Protein AF-A0A978S7A9-F1 (afdb_monomer)

Solvent-accessible surface area (backbone atoms only — not comparable to full-atom values): 22754 Å² total; per-residue (Å²): 133,80,86,49,30,34,37,35,31,42,32,41,39,31,26,32,70,51,96,81,73,69,63,54,63,59,39,54,75,53,71,52,75,96,81,75,91,58,90,59,46,72,38,71,53,95,84,24,50,26,36,39,37,76,45,82,61,85,74,27,38,38,37,40,40,38,40,31,47,46,83,78,33,52,74,55,63,65,54,17,49,46,35,67,77,67,46,71,79,61,79,31,89,42,15,34,40,38,39,40,38,20,21,42,72,67,47,69,69,33,45,36,51,53,50,24,61,44,69,74,45,85,64,73,80,65,50,76,31,37,44,76,84,15,42,32,34,34,40,82,50,90,89,73,49,49,36,44,34,32,35,28,12,73,36,67,71,45,46,59,54,50,64,83,38,49,70,57,49,53,54,42,52,47,28,50,27,50,32,54,42,27,50,52,50,39,51,53,45,50,50,49,48,64,70,67,56,64,58,69,50,81,89,68,45,79,74,78,76,74,52,95,82,73,79,55,81,83,40,67,66,64,52,49,51,50,52,48,54,45,54,54,46,66,61,46,48,61,56,49,52,53,48,52,51,49,37,49,53,25,46,51,50,27,55,53,28,50,57,52,34,52,56,48,51,52,53,54,54,69,72,42,60,93,88,67,51,61,51,50,65,46,48,51,60,72,67,50,44,59,60,53,52,50,52,47,51,52,50,39,66,64,46,54,57,57,52,56,46,49,52,50,44,50,52,19,48,50,25,48,52,51,44,40,53,23,58,76,70,70,38,60,75,55,38,72,73,72,50,70,83,28,91,68,50,48,64,58,46,52,55,52,46,56,58,50,49,56,51,70,74,63,57,82,78,80,60,96,84,67,93,80,80,82,68,72,66,56,58,58,54,53,54,52,54,55,49,52,52,52,52,50,52,52,53,50,52,50,52,53,52,54,55,55,56,57,65,74,77,113

Sequence (410 aa):
MQNLLTYPHLLLFAYHKSDNSSWEDLRKSLAIADNSQNDFDGFKYHKSDGFYHCNQMGDSQGLLVGLATAENSTDISELAKFYQEKLCNVQGNLGRTWLILGYGDMEEKNAKTAYETVTGKTAPNLHSGQFLDGNWWEIWQPLEGDTYVVCIFPNKESLEAIGKFFFDLMWLFYYRHKMIWAYGESRKLKNALVKEDVFPKLDNLPTFKVSTRSWNVQNDKDFQELRQQLAESLIKLPKHTVLVEALGVQLQTLRTNLAAYDKRYERMQGKLGEGQKLKIFGDFREKILPGHEAHIDQDYLSLSPGLRVRQSYIDALSGFVEVSIAARERRIENAIAGGGIGIGVASASASAMANFSQTMFRLPQQDPNTNELNLQNAWANYGIILGISLGLGFGLGWRVWKHLNKKRRV

Mean predicted aligned error: 15.04 Å

Foldseek 3Di:
DPQLFFFKKKKKKAKAAAPPDPCVVLCVVQVFDDDDPDQWTWGDDPQKIKIWHWDDDDRMIIIMIMIIHPGRDSDCLSLLCCCVPRNVPRDHPLAMEMEMEGEDDQDVVSQQVSCCNNPVDGDDDWDWDDFLQWIKTWDDDQPPRYIYIYIYHHDPVSRVVCVVCPVLVSLLVSLVSLLSVLLVVLVVLLVCCVVVCLPPDLVRPPPPPCPVPDDDLPDPVVLVVLVVVLVVLVVSLVVLVVSLVSLVVSLVSNVVSLVVNVVSVVVVVVVDDPPGDPTVSVCCNPPPSVVSNVVSVVSSVLSVVSSVLSVLQSLLSVLVSLLSVCVVVVVNVVNVVPHDDRDPRNNLSSVLSVLSVVVVVPDDDDPVPDDDDPPPVPVVSVVVSVVVSVVSVVVVVVVVVVVVVVVVVD

Radius of gyration: 30.56 Å; Cα contacts (8 Å, |Δi|>4): 524; chains: 1; bounding box: 72×39×95 Å

Secondary structure (DSSP, 8-state):
-----EEEEEEEEEEEESTT--THHHHHHTT--S---SSSEEEEETTEEEEEEEEE-SSEEEEEEEEEPPTT----HHHHHHIIIIITT---SSEEEEEEEEES---HHHHHHHHHHHHSS-----EEEEETTEEEEEEE-TTSSEEEEEEEESSHHHHHHGGGGHHHHHHHHHHHHHHHHHHHHHHHHHHHHHHTT-SPPTTTS------TTT--TT-HHHHHHHHHHHHHHHHHHHHHHHHHHHHHHHHHHHHHHHHHHHHHHHHHHHHSPTT---HHHHHIIIIIHHHHHHHHHHHHHHHHHHHHHHHHHHHHHHHHHHHHHHHHTT-HHHHHHHS---SSHHHHHHHHHHHHHHHHTTSPPPPTT------HHHHHHHHHHHHHHHHHHHHHHHHHHHHHHHHT--

pLDDT: mean 70.08, std 21.22, range [27.81, 96.06]

Nearest PDB structures (foldseek):
  2wcd-assembly1_A  TM=2.936E-01  e=9.896E-01  Escherichia coli K-12
  6mrt-assembly1_A  TM=2.015E-01  e=9.896E-01  Escherichia coli K-12
  5c21-assembly1_B  TM=2.405E-01  e=8.833E+00  Escherichia coli
  3ja6-assembly1_I  TM=2.015E-01  e=7.997E+00  Escherichia coli

Structure (mmCIF, N/CA/C/O backbone):
data_AF-A0A978S7A9-F1
#
_entry.id   AF-A0A978S7A9-F1
#
loop_
_atom_site.group_PDB
_atom_site.id
_atom_site.type_symbol
_atom_site.label_atom_id
_atom_site.label_alt_id
_atom_site.label_comp_id
_atom_site.label_asym_id
_atom_site.label_entity_id
_atom_site.label_seq_id
_atom_site.pdbx_PDB_ins_code
_atom_site.Cartn_x
_atom_site.Cartn_y
_atom_site.Cartn_z
_atom_site.occupancy
_atom_site.B_iso_or_equiv
_atom_site.auth_seq_id
_atom_site.auth_comp_id
_atom_site.auth_asym_id
_atom_site.auth_atom_id
_atom_site.pdbx_PDB_model_num
ATOM 1 N N . MET A 1 1 ? -17.247 16.916 25.137 1.00 47.75 1 MET A N 1
ATOM 2 C CA . MET A 1 1 ? -16.862 16.381 23.815 1.00 47.75 1 MET A CA 1
ATOM 3 C C . MET A 1 1 ? -17.845 15.269 23.501 1.00 47.75 1 MET A C 1
ATOM 5 O O . MET A 1 1 ? -18.000 14.392 24.338 1.00 47.75 1 MET A O 1
ATOM 9 N N . GLN A 1 2 ? -18.623 15.401 22.425 1.00 46.91 2 GLN A N 1
ATOM 10 C CA . GLN A 1 2 ? -19.661 14.431 22.054 1.00 46.91 2 GLN A CA 1
ATOM 11 C C . GLN A 1 2 ? -19.020 13.101 21.628 1.00 46.91 2 GLN A C 1
ATOM 13 O O . GLN A 1 2 ? -17.960 13.105 21.008 1.00 46.91 2 GLN A O 1
ATOM 18 N N . ASN A 1 3 ? -19.656 11.993 22.020 1.00 52.16 3 ASN A N 1
ATOM 19 C CA . ASN A 1 3 ? -19.211 10.613 21.808 1.00 52.16 3 ASN A CA 1
ATOM 20 C C . ASN A 1 3 ? -18.854 10.354 20.337 1.00 52.16 3 ASN A C 1
ATOM 22 O O . ASN A 1 3 ? -19.724 10.397 19.474 1.00 52.16 3 ASN A O 1
ATOM 26 N N . LEU A 1 4 ? -17.573 10.096 20.078 1.00 78.06 4 LEU A N 1
ATOM 27 C CA . LEU A 1 4 ? -16.988 10.027 18.736 1.00 78.06 4 LEU A CA 1
ATOM 28 C C . LEU A 1 4 ? -16.965 8.616 18.160 1.00 78.06 4 LEU A C 1
ATOM 30 O O . LEU A 1 4 ? -17.356 8.389 17.021 1.00 78.06 4 LEU A O 1
ATOM 34 N N . LEU A 1 5 ? -16.525 7.674 18.981 1.00 89.94 5 LEU A N 1
ATOM 35 C CA . LEU A 1 5 ? -16.458 6.250 18.708 1.00 89.94 5 LEU A CA 1
ATOM 36 C C . LEU A 1 5 ? -16.636 5.544 20.042 1.00 89.94 5 LEU A C 1
ATOM 38 O O . LEU A 1 5 ? -16.065 5.978 21.038 1.00 89.94 5 LEU A O 1
ATOM 42 N N . THR A 1 6 ? -17.401 4.463 20.060 1.00 94.00 6 THR A N 1
ATOM 43 C CA . THR A 1 6 ? -17.457 3.557 21.205 1.00 94.00 6 THR A CA 1
ATOM 44 C C . THR A 1 6 ? -16.538 2.380 20.931 1.00 94.00 6 THR A C 1
ATOM 46 O O . THR A 1 6 ? -16.495 1.876 19.807 1.00 94.00 6 THR A O 1
ATOM 49 N N . TYR A 1 7 ? -15.803 1.963 21.960 1.00 94.44 7 TYR A N 1
ATOM 50 C CA . TYR A 1 7 ? -14.795 0.912 21.892 1.00 94.44 7 TYR A CA 1
ATOM 51 C C . TYR A 1 7 ? -13.784 1.159 20.754 1.00 94.44 7 TYR A C 1
ATOM 53 O O . TYR A 1 7 ? -13.698 0.370 19.807 1.00 94.44 7 TYR A O 1
ATOM 61 N N . PRO A 1 8 ? -13.066 2.299 20.773 1.00 94.62 8 PRO A N 1
ATOM 62 C CA . PRO A 1 8 ? -12.131 2.626 19.716 1.00 94.62 8 PRO A CA 1
ATOM 63 C C . PRO A 1 8 ? -10.923 1.676 19.699 1.00 94.62 8 PRO A C 1
ATOM 65 O O . PRO A 1 8 ? -10.401 1.264 20.738 1.00 94.62 8 PRO A O 1
ATOM 68 N N . HIS A 1 9 ? -10.455 1.374 18.491 1.00 95.44 9 HIS A N 1
ATOM 69 C CA . HIS A 1 9 ? -9.246 0.605 18.222 1.00 95.44 9 HIS A CA 1
ATOM 70 C C . HIS A 1 9 ? -8.330 1.382 17.284 1.00 95.44 9 HIS A C 1
ATOM 72 O O . HIS A 1 9 ? -8.796 2.075 16.377 1.00 95.44 9 HIS A O 1
ATOM 78 N N . LEU A 1 10 ? -7.025 1.204 17.459 1.00 95.81 10 LEU A N 1
ATOM 79 C CA . LEU A 1 10 ? -6.002 1.675 16.536 1.00 95.81 10 LEU A CA 1
ATOM 80 C C . LEU A 1 10 ? -5.171 0.483 16.084 1.00 95.81 10 LEU A C 1
ATOM 82 O O . LEU A 1 10 ? -4.592 -0.209 16.916 1.00 95.81 10 LEU A O 1
ATOM 86 N N . LEU A 1 11 ? -5.093 0.268 14.774 1.00 96.06 11 LEU A N 1
ATOM 87 C CA . LEU A 1 11 ? -4.261 -0.761 14.176 1.00 96.06 11 LEU A CA 1
ATOM 88 C C . LEU A 1 11 ? -3.270 -0.142 13.192 1.00 96.06 11 LEU A C 1
ATOM 90 O O . LEU A 1 11 ? -3.605 0.772 12.437 1.00 96.06 11 LEU A O 1
ATOM 94 N N . LEU A 1 12 ? -2.060 -0.684 13.184 1.00 95.06 12 LEU A N 1
ATOM 95 C CA . LEU A 1 12 ? -1.006 -0.393 12.229 1.00 95.06 12 LEU A CA 1
ATOM 96 C C . LEU A 1 12 ? -0.691 -1.662 11.443 1.00 95.06 12 LEU A C 1
ATOM 98 O O . LEU A 1 12 ? -0.270 -2.662 12.020 1.00 95.06 12 LEU A O 1
ATOM 102 N N . PHE A 1 13 ? -0.834 -1.577 10.126 1.00 94.75 13 PHE A N 1
ATOM 103 C CA . PHE A 1 13 ? -0.285 -2.523 9.166 1.00 94.75 13 PHE A CA 1
ATOM 104 C C . PHE A 1 13 ? 0.954 -1.883 8.540 1.00 94.75 13 PHE A C 1
ATOM 106 O O . PHE A 1 13 ? 0.829 -0.891 7.827 1.00 94.75 13 PHE A O 1
ATOM 113 N N . ALA A 1 14 ? 2.147 -2.406 8.797 1.00 92.94 14 ALA A N 1
ATOM 114 C CA . ALA A 1 14 ? 3.389 -1.871 8.242 1.00 92.94 14 ALA A CA 1
ATOM 115 C C . ALA A 1 14 ? 4.138 -2.941 7.454 1.00 92.94 14 ALA A C 1
ATOM 117 O O . ALA A 1 14 ? 4.120 -4.119 7.808 1.00 92.94 14 ALA A O 1
ATOM 118 N N . TYR A 1 15 ? 4.804 -2.521 6.380 1.00 91.25 15 TYR A N 1
ATOM 119 C CA . TYR A 1 15 ? 5.494 -3.437 5.483 1.00 91.25 15 TYR A CA 1
ATOM 120 C C . TYR A 1 15 ? 6.909 -2.967 5.200 1.00 91.25 15 TYR A C 1
ATOM 122 O O . TYR A 1 15 ? 7.152 -1.789 4.914 1.00 91.25 15 TYR A O 1
ATOM 130 N N . HIS A 1 16 ? 7.838 -3.915 5.229 1.00 88.75 16 HIS A N 1
ATOM 131 C CA . HIS A 1 16 ? 9.239 -3.654 4.958 1.00 88.75 16 HIS A CA 1
ATOM 132 C C . HIS A 1 16 ? 9.801 -4.654 3.950 1.00 88.75 16 HIS A C 1
ATOM 134 O O . HIS A 1 16 ? 9.577 -5.858 4.046 1.00 88.75 16 HIS A O 1
ATOM 140 N N . LYS A 1 17 ? 10.524 -4.141 2.958 1.00 80.81 17 LYS A N 1
ATOM 141 C CA . LYS A 1 17 ? 11.265 -4.909 1.959 1.00 80.81 17 LYS A CA 1
ATOM 142 C C . LYS A 1 17 ? 12.669 -5.195 2.502 1.00 80.81 17 LYS A C 1
ATOM 144 O O . LYS A 1 17 ? 13.335 -4.238 2.900 1.00 80.81 17 LYS A O 1
ATOM 149 N N . SER A 1 18 ? 13.134 -6.449 2.431 1.00 68.31 18 SER A N 1
ATOM 150 C CA . SER A 1 18 ? 14.412 -6.992 2.966 1.00 68.31 18 SER A CA 1
ATOM 151 C C . SER A 1 18 ? 14.409 -7.481 4.422 1.00 68.31 18 SER A C 1
ATOM 153 O O . SER A 1 18 ? 13.622 -7.014 5.241 1.00 68.31 18 SER A O 1
ATOM 155 N N . ASP A 1 19 ? 15.360 -8.376 4.718 1.00 57.31 19 ASP A N 1
ATOM 156 C CA . ASP A 1 19 ? 15.539 -9.111 5.985 1.00 57.31 19 ASP A CA 1
ATOM 157 C C . ASP A 1 19 ? 16.050 -8.259 7.169 1.00 57.31 19 ASP A C 1
ATOM 159 O O . ASP A 1 19 ? 16.241 -8.779 8.264 1.00 57.31 19 ASP A O 1
ATOM 163 N N . ASN A 1 20 ? 16.282 -6.954 6.974 1.00 52.59 20 ASN A N 1
ATOM 164 C CA . ASN A 1 20 ? 16.934 -6.083 7.966 1.00 52.59 20 ASN A CA 1
ATOM 165 C C . ASN A 1 20 ? 15.984 -5.200 8.798 1.00 52.59 20 ASN A C 1
ATOM 167 O O . ASN A 1 20 ? 16.455 -4.332 9.532 1.00 52.59 20 ASN A O 1
ATOM 171 N N . SER A 1 21 ? 14.665 -5.396 8.737 1.00 58.06 21 SER A N 1
ATOM 172 C CA . SER A 1 21 ? 13.747 -4.761 9.693 1.00 58.06 21 SER A CA 1
ATOM 173 C C . SER A 1 21 ? 13.539 -5.653 10.903 1.00 58.06 21 SER A C 1
ATOM 175 O O . SER A 1 21 ? 12.656 -6.506 10.920 1.00 58.06 21 SER A O 1
ATOM 177 N N . SER A 1 22 ? 14.318 -5.439 11.958 1.00 66.69 22 SER A N 1
ATOM 178 C CA . SER A 1 22 ? 13.989 -6.045 13.241 1.00 66.69 22 SER A CA 1
ATOM 179 C C . SER A 1 22 ? 12.866 -5.208 13.870 1.00 66.69 22 SER A C 1
ATOM 181 O O . SER A 1 22 ? 13.110 -4.220 14.562 1.00 66.69 22 SER A O 1
ATOM 183 N N . TRP A 1 23 ? 11.609 -5.610 13.632 1.00 86.50 23 TRP A N 1
ATOM 184 C CA . TRP A 1 23 ? 10.442 -5.160 14.418 1.00 86.50 23 TRP A CA 1
ATOM 185 C C . TRP A 1 23 ? 10.604 -5.428 15.923 1.00 86.50 23 TRP A C 1
ATOM 187 O O . TRP A 1 23 ? 9.826 -4.957 16.747 1.00 86.50 23 TRP A O 1
ATOM 197 N N . GLU A 1 24 ? 11.670 -6.139 16.268 1.00 84.06 24 GLU A N 1
ATOM 198 C CA . GLU A 1 24 ? 12.179 -6.424 17.590 1.00 84.06 24 GLU A CA 1
ATOM 199 C C . GLU A 1 24 ? 12.291 -5.205 18.504 1.00 84.06 24 GLU A C 1
ATOM 201 O O . GLU A 1 24 ? 11.947 -5.307 19.676 1.00 84.06 24 GLU A O 1
ATOM 206 N N . ASP A 1 25 ? 12.718 -4.043 18.003 1.00 86.69 25 ASP A N 1
ATOM 207 C CA . ASP A 1 25 ? 12.807 -2.842 18.843 1.00 86.69 25 ASP A CA 1
ATOM 208 C C . ASP A 1 25 ? 11.418 -2.394 19.312 1.00 86.69 25 ASP A C 1
ATOM 210 O O . ASP A 1 25 ? 11.214 -2.100 20.494 1.00 86.69 25 ASP A O 1
ATOM 214 N N . LEU A 1 26 ? 10.431 -2.421 18.406 1.00 89.25 26 LEU A N 1
ATOM 215 C CA . LEU A 1 26 ? 9.039 -2.157 18.758 1.00 89.25 26 LEU A CA 1
ATOM 216 C C . LEU A 1 26 ? 8.527 -3.233 19.717 1.00 89.25 26 LEU A C 1
ATOM 218 O O . LEU A 1 26 ? 7.984 -2.892 20.765 1.00 89.25 26 LEU A O 1
ATOM 222 N N . ARG A 1 27 ? 8.755 -4.512 19.408 1.00 89.50 27 ARG A N 1
ATOM 223 C CA . ARG A 1 27 ? 8.335 -5.646 20.239 1.00 89.50 27 ARG A CA 1
ATOM 224 C C . ARG A 1 27 ? 8.854 -5.542 21.677 1.00 89.50 27 ARG A C 1
ATOM 226 O O . ARG A 1 27 ? 8.075 -5.636 22.626 1.00 89.50 27 ARG A O 1
ATOM 233 N N . LYS A 1 28 ? 10.149 -5.253 21.844 1.00 88.88 28 LYS A N 1
ATOM 234 C CA . LYS A 1 28 ? 10.789 -4.996 23.144 1.00 88.88 28 LYS A CA 1
ATOM 235 C C . LYS A 1 28 ? 10.172 -3.794 23.845 1.00 88.88 28 LYS A C 1
ATOM 237 O O . LYS A 1 28 ? 9.905 -3.855 25.041 1.00 88.88 28 LYS A O 1
ATOM 242 N N . SER A 1 29 ? 9.896 -2.712 23.114 1.00 89.25 29 SER A N 1
ATOM 243 C CA . SER A 1 29 ? 9.266 -1.510 23.679 1.00 89.25 29 SER A CA 1
ATOM 244 C C . SER A 1 29 ? 7.824 -1.731 24.164 1.00 89.25 29 SER A C 1
ATOM 246 O O . SER A 1 29 ? 7.326 -0.932 24.967 1.00 89.25 29 SER A O 1
ATOM 248 N N . LEU A 1 30 ? 7.170 -2.790 23.670 1.00 89.62 30 LEU A N 1
ATOM 249 C CA . LEU A 1 30 ? 5.850 -3.275 24.081 1.00 89.62 30 LEU A CA 1
ATOM 250 C C . LEU A 1 30 ? 5.935 -4.369 25.163 1.00 89.62 30 LEU A C 1
ATOM 252 O O . LEU A 1 30 ? 4.901 -4.862 25.603 1.00 89.62 30 LEU A O 1
ATOM 256 N N . ALA A 1 31 ? 7.148 -4.723 25.609 1.00 87.94 31 ALA A N 1
ATOM 257 C CA . ALA A 1 31 ? 7.423 -5.758 26.606 1.00 87.94 31 ALA A CA 1
ATOM 258 C C . ALA A 1 31 ? 6.858 -7.147 26.241 1.00 87.94 31 ALA A C 1
ATOM 260 O O . ALA A 1 31 ? 6.412 -7.896 27.111 1.00 87.94 31 ALA A O 1
ATOM 261 N N . ILE A 1 32 ? 6.887 -7.496 24.954 1.00 84.38 32 ILE A N 1
ATOM 262 C CA . ILE A 1 32 ? 6.435 -8.800 24.453 1.00 84.38 32 ILE A CA 1
ATOM 263 C C . ILE A 1 32 ? 7.591 -9.805 24.535 1.00 84.38 32 ILE A C 1
ATOM 265 O O . ILE A 1 32 ? 8.722 -9.494 24.161 1.00 84.38 32 ILE A O 1
ATOM 269 N N . ALA A 1 33 ? 7.309 -11.001 25.057 1.00 77.94 33 ALA A N 1
ATOM 270 C CA . ALA A 1 33 ? 8.308 -12.041 25.291 1.00 77.94 33 ALA A CA 1
ATOM 271 C C . ALA A 1 33 ? 8.814 -12.702 23.996 1.00 77.94 33 ALA A C 1
ATOM 273 O O . ALA A 1 33 ? 8.127 -12.708 22.978 1.00 77.94 33 ALA A O 1
ATOM 274 N N . ASP A 1 34 ? 10.003 -13.316 24.071 1.00 66.06 34 ASP A N 1
ATOM 275 C CA . ASP A 1 34 ? 10.732 -13.802 22.892 1.00 66.06 34 ASP A CA 1
ATOM 276 C C . ASP A 1 34 ? 10.067 -14.985 22.152 1.00 66.06 34 ASP A C 1
ATOM 278 O O . ASP A 1 34 ? 10.272 -15.177 20.958 1.00 66.06 34 ASP A O 1
ATOM 282 N N . ASN A 1 35 ? 9.219 -15.747 22.848 1.00 60.19 35 ASN A N 1
ATOM 283 C CA . ASN A 1 35 ? 8.802 -17.092 22.446 1.00 60.19 35 ASN A CA 1
ATOM 284 C C . ASN A 1 35 ? 7.295 -17.213 22.222 1.00 60.19 35 ASN A C 1
ATOM 286 O O . ASN A 1 35 ? 6.603 -17.918 22.965 1.00 60.19 35 ASN A O 1
ATOM 290 N N . SER A 1 36 ? 6.780 -16.559 21.190 1.00 53.88 36 SER A N 1
ATOM 291 C CA . SER A 1 36 ? 5.386 -16.728 20.815 1.00 53.88 36 SER A CA 1
ATOM 292 C C . SER A 1 36 ? 5.158 -17.846 19.810 1.00 53.88 36 SER A C 1
ATOM 294 O O . SER A 1 36 ? 5.788 -17.925 18.760 1.00 53.88 36 SER A O 1
ATOM 296 N N . GLN A 1 37 ? 4.239 -18.745 20.159 1.00 53.78 37 GLN A N 1
ATOM 297 C CA . GLN A 1 37 ? 3.715 -19.780 19.261 1.00 53.78 37 GLN A CA 1
ATOM 298 C C . GLN A 1 37 ? 2.300 -19.455 18.758 1.00 53.78 37 GLN A C 1
ATOM 300 O O . GLN A 1 37 ? 1.727 -20.239 18.007 1.00 53.78 37 GLN A O 1
ATOM 305 N N . ASN A 1 38 ? 1.724 -18.328 19.187 1.00 59.25 38 ASN A N 1
ATOM 306 C CA . ASN A 1 38 ? 0.368 -17.922 18.831 1.00 59.25 38 ASN A CA 1
ATOM 307 C C . ASN A 1 38 ? 0.363 -17.034 17.587 1.00 59.25 38 ASN A C 1
ATOM 309 O O . ASN A 1 38 ? 1.299 -16.276 17.345 1.00 59.25 38 ASN A O 1
ATOM 313 N N . ASP A 1 39 ? -0.756 -17.055 16.861 1.00 66.56 39 ASP A N 1
ATOM 314 C CA . ASP A 1 39 ? -0.992 -16.152 15.732 1.00 66.56 39 ASP A CA 1
ATOM 315 C C . ASP A 1 39 ? -0.966 -14.669 16.149 1.00 66.56 39 ASP A C 1
ATOM 317 O O . ASP A 1 39 ? -0.718 -13.814 15.309 1.00 66.56 39 ASP A O 1
ATOM 321 N N . PHE A 1 40 ? -1.187 -14.342 17.428 1.00 79.69 40 PHE A N 1
ATOM 322 C CA . PHE A 1 40 ? -1.104 -12.981 17.963 1.00 79.69 40 PHE A CA 1
ATOM 323 C C . PHE A 1 40 ? -0.513 -12.959 19.373 1.00 79.69 40 PHE A C 1
ATOM 325 O O . PHE A 1 40 ? -0.932 -13.731 20.241 1.00 79.69 40 PHE A O 1
ATOM 332 N N . ASP A 1 41 ? 0.383 -12.005 19.615 1.00 80.81 41 ASP A N 1
ATOM 333 C CA . ASP A 1 41 ? 0.983 -11.746 20.919 1.00 80.81 41 ASP A CA 1
ATOM 334 C C . ASP A 1 41 ? 0.293 -10.609 21.642 1.00 80.81 41 ASP A C 1
ATOM 336 O O . ASP A 1 41 ? 0.403 -9.449 21.245 1.00 80.81 41 ASP A O 1
ATOM 340 N N . GLY A 1 42 ? -0.416 -10.946 22.717 1.00 86.12 42 GLY A N 1
ATOM 341 C CA . GLY A 1 42 ? -1.084 -9.967 23.564 1.00 86.12 42 GLY A CA 1
ATOM 342 C C . GLY A 1 42 ? -0.100 -9.151 24.405 1.00 86.12 42 GLY A C 1
ATOM 343 O O . GLY A 1 42 ? 0.832 -9.700 24.992 1.00 86.12 42 GLY A O 1
ATOM 344 N N . PHE A 1 43 ? -0.349 -7.848 24.530 1.00 89.06 43 PHE A N 1
ATOM 345 C CA . PHE A 1 43 ? 0.343 -6.963 25.468 1.00 89.06 43 PHE A CA 1
ATOM 346 C C . PHE A 1 43 ? -0.645 -6.021 26.162 1.00 89.06 43 PHE A C 1
ATOM 348 O O . PHE A 1 43 ? -1.784 -5.852 25.729 1.00 89.06 43 PHE A O 1
ATOM 355 N N . LYS A 1 44 ? -0.210 -5.400 27.261 1.00 89.25 44 LYS A N 1
ATOM 356 C CA . LYS A 1 44 ? -0.976 -4.359 27.959 1.00 89.25 44 LYS A CA 1
ATOM 357 C C . LYS A 1 44 ? -0.282 -3.018 27.777 1.00 89.25 44 LYS A C 1
ATOM 359 O O . LYS A 1 44 ? 0.928 -2.918 27.965 1.00 89.25 44 LYS A O 1
ATOM 364 N N . TYR A 1 45 ? -1.051 -1.982 27.468 1.00 86.81 45 TYR A N 1
ATOM 365 C CA . TYR A 1 45 ? -0.581 -0.601 27.475 1.00 86.81 45 TYR A CA 1
ATOM 366 C C . TYR A 1 45 ? -1.543 0.217 28.330 1.00 86.81 45 TYR A C 1
ATOM 368 O O . TYR A 1 45 ? -2.705 0.373 27.978 1.00 86.81 45 TYR A O 1
ATOM 376 N N . HIS A 1 46 ? -1.075 0.679 29.491 1.00 86.06 46 HIS A N 1
ATOM 377 C CA . HIS A 1 46 ? -1.913 1.288 30.529 1.00 86.06 46 HIS A CA 1
ATOM 378 C C . HIS A 1 46 ? -3.156 0.448 30.876 1.00 86.06 46 HIS A C 1
ATOM 380 O O . HIS A 1 46 ? -3.023 -0.556 31.574 1.00 86.06 46 HIS A O 1
ATOM 386 N N . LYS A 1 47 ? -4.351 0.877 30.446 1.00 83.12 47 LYS A N 1
ATOM 387 C CA . LYS A 1 47 ? -5.633 0.203 30.715 1.00 83.12 47 LYS A CA 1
ATOM 388 C C . LYS A 1 47 ? -6.187 -0.507 29.475 1.00 83.12 47 LYS A C 1
ATOM 390 O O . LYS A 1 47 ? -7.288 -1.048 29.541 1.00 83.12 47 LYS A O 1
ATOM 395 N N . SER A 1 48 ? -5.435 -0.484 28.380 1.00 87.88 48 SER A N 1
ATOM 396 C CA . SER A 1 48 ? -5.822 -0.993 27.072 1.00 87.88 48 SER A CA 1
ATOM 397 C C . SER A 1 48 ? -5.106 -2.291 26.720 1.00 87.88 48 SER A C 1
ATOM 399 O O . SER A 1 48 ? -3.969 -2.549 27.140 1.00 87.88 48 SER A O 1
ATOM 401 N N . ASP A 1 49 ? -5.787 -3.078 25.894 1.00 88.50 49 ASP A N 1
ATOM 402 C CA . ASP A 1 49 ? -5.345 -4.396 25.459 1.00 88.50 49 ASP A CA 1
ATOM 403 C C . ASP A 1 49 ? -4.846 -4.303 24.031 1.00 88.50 49 ASP A C 1
ATOM 405 O O . ASP A 1 49 ? -5.532 -3.791 23.146 1.00 88.50 49 ASP A O 1
ATOM 409 N N . GLY A 1 50 ? -3.621 -4.763 23.815 1.00 91.94 50 GLY A N 1
ATOM 410 C CA . GLY A 1 50 ? -2.977 -4.721 22.520 1.00 91.94 50 GLY A CA 1
ATOM 411 C C . GLY A 1 50 ? -2.588 -6.097 22.026 1.00 91.94 50 GLY A C 1
ATOM 412 O O . GLY A 1 50 ? -2.521 -7.064 22.787 1.00 91.94 50 GLY A O 1
ATOM 413 N N . PHE A 1 51 ? -2.317 -6.168 20.732 1.00 92.38 51 PHE A N 1
ATOM 414 C CA . PHE A 1 51 ? -1.776 -7.354 20.097 1.00 92.38 51 PHE A CA 1
ATOM 415 C C . PHE A 1 51 ? -0.712 -6.992 19.070 1.00 92.38 51 PHE A C 1
ATOM 417 O O . PHE A 1 51 ? -0.733 -5.916 18.472 1.00 92.38 51 PHE A O 1
ATOM 424 N N . TYR A 1 52 ? 0.207 -7.917 18.856 1.00 92.12 52 TYR A N 1
ATOM 425 C CA . TYR A 1 52 ? 1.322 -7.794 17.935 1.00 92.12 52 TYR A CA 1
ATOM 426 C C . TYR A 1 52 ? 1.428 -9.065 17.100 1.00 92.12 52 TYR A C 1
ATOM 428 O O . TYR A 1 52 ? 1.254 -10.172 17.605 1.00 92.12 52 TYR A O 1
ATOM 436 N N . HIS A 1 53 ? 1.722 -8.906 15.818 1.00 90.25 53 HIS A N 1
ATOM 437 C CA . HIS A 1 53 ? 1.958 -10.008 14.907 1.00 90.25 53 HIS A CA 1
ATOM 438 C C . HIS A 1 53 ? 2.958 -9.600 13.831 1.00 90.25 53 HIS A C 1
ATOM 440 O O . HIS A 1 53 ? 2.836 -8.537 13.219 1.00 90.25 53 HIS A O 1
ATOM 446 N N . CYS A 1 54 ? 3.912 -10.483 13.554 1.00 88.94 54 CYS A N 1
ATOM 447 C CA . CYS A 1 54 ? 4.823 -10.356 12.426 1.00 88.94 54 CYS A CA 1
ATOM 448 C C . CYS A 1 54 ? 4.732 -11.583 11.535 1.00 88.94 54 CYS A C 1
ATOM 450 O O . CYS A 1 54 ? 4.656 -12.706 12.024 1.00 88.94 54 CYS A O 1
ATOM 452 N N . ASN A 1 55 ? 4.798 -11.364 10.225 1.00 86.12 55 ASN A N 1
ATOM 453 C CA . ASN A 1 55 ? 4.748 -12.445 9.252 1.00 86.12 55 ASN A CA 1
ATOM 454 C C . ASN A 1 55 ? 5.685 -12.195 8.073 1.00 86.12 55 ASN A C 1
ATOM 456 O O . ASN A 1 55 ? 5.813 -11.067 7.591 1.00 86.12 55 ASN A O 1
ATOM 460 N N . GLN A 1 56 ? 6.283 -13.266 7.560 1.00 86.44 56 GLN A N 1
ATOM 461 C CA . GLN A 1 56 ? 7.024 -13.229 6.308 1.00 86.44 56 GLN A CA 1
ATOM 462 C C . GLN A 1 56 ? 6.043 -13.259 5.126 1.00 86.44 56 GLN A C 1
ATOM 464 O O . GLN A 1 56 ? 5.165 -14.115 5.028 1.00 86.44 56 GLN A O 1
ATOM 469 N N . MET A 1 57 ? 6.213 -12.332 4.188 1.00 85.69 57 MET A N 1
ATOM 470 C CA . MET A 1 57 ? 5.351 -12.128 3.020 1.00 85.69 57 MET A CA 1
ATOM 471 C C . MET A 1 57 ? 6.145 -12.228 1.713 1.00 85.69 57 MET A C 1
ATOM 473 O O . MET A 1 57 ? 6.143 -11.319 0.881 1.00 85.69 57 MET A O 1
ATOM 477 N N . GLY A 1 58 ? 6.846 -13.348 1.526 1.00 82.38 58 GLY A N 1
ATOM 478 C CA . GLY A 1 58 ? 7.777 -13.532 0.411 1.00 82.38 58 GLY A CA 1
ATOM 479 C C . GLY A 1 58 ? 9.104 -12.818 0.676 1.00 82.38 58 GLY A C 1
ATOM 480 O O . GLY A 1 58 ? 9.819 -13.189 1.602 1.00 82.38 58 GLY A O 1
ATOM 481 N N . ASP A 1 59 ? 9.415 -11.790 -0.118 1.00 83.69 59 ASP A N 1
ATOM 482 C CA . ASP A 1 59 ? 10.635 -10.961 -0.020 1.00 83.69 59 ASP A CA 1
ATOM 483 C C . ASP A 1 59 ? 10.517 -9.794 0.987 1.00 83.69 59 ASP A C 1
ATOM 485 O O . ASP A 1 59 ? 11.341 -8.875 1.005 1.00 83.69 59 ASP A O 1
ATOM 489 N N . SER A 1 60 ? 9.429 -9.773 1.755 1.00 89.06 60 SER A N 1
ATOM 490 C CA . SER A 1 60 ? 9.050 -8.673 2.638 1.00 89.06 60 SER A CA 1
ATOM 491 C C . SER A 1 60 ? 8.553 -9.205 3.973 1.00 89.06 60 SER A C 1
ATOM 493 O O . SER A 1 60 ? 8.112 -10.348 4.067 1.00 89.06 60 SER A O 1
ATOM 495 N N . GLN A 1 61 ? 8.562 -8.350 4.986 1.00 89.19 61 GLN A N 1
ATOM 496 C CA . GLN A 1 61 ? 7.976 -8.611 6.294 1.00 89.19 61 GLN A CA 1
ATOM 497 C C . GLN A 1 61 ? 6.763 -7.710 6.508 1.00 89.19 61 GLN A C 1
ATOM 499 O O . GLN A 1 61 ? 6.800 -6.519 6.192 1.00 89.19 61 GLN A O 1
ATOM 504 N N . GLY A 1 62 ? 5.690 -8.291 7.039 1.00 90.81 62 GLY A N 1
ATOM 505 C CA . GLY A 1 62 ? 4.499 -7.584 7.489 1.00 90.81 62 GLY A CA 1
ATOM 506 C C . GLY A 1 62 ? 4.467 -7.503 9.010 1.00 90.81 62 GLY A C 1
ATOM 507 O O . GLY A 1 62 ? 4.767 -8.481 9.694 1.00 90.81 62 GLY A O 1
ATOM 508 N N . LEU A 1 63 ? 4.090 -6.339 9.520 1.00 92.50 63 LEU A N 1
ATOM 509 C CA . LEU A 1 63 ? 3.818 -6.064 10.922 1.00 92.50 63 LEU A CA 1
ATOM 510 C C . LEU A 1 63 ? 2.347 -5.676 11.057 1.00 92.50 63 LEU A C 1
ATOM 512 O O . LEU A 1 63 ? 1.856 -4.820 10.321 1.00 92.50 63 LEU A O 1
ATOM 516 N N . LEU A 1 64 ? 1.672 -6.275 12.028 1.00 93.75 64 LEU A N 1
ATOM 517 C CA . LEU A 1 64 ? 0.342 -5.900 12.464 1.00 93.75 64 LEU A CA 1
ATOM 518 C C . LEU A 1 64 ? 0.376 -5.664 13.976 1.00 93.75 64 LEU A C 1
ATOM 520 O O . LEU A 1 64 ? 0.635 -6.583 14.747 1.00 93.75 64 LEU A O 1
ATOM 524 N N . VAL A 1 65 ? 0.110 -4.431 14.397 1.00 94.25 65 VAL A N 1
ATOM 525 C CA . VAL A 1 65 ? -0.018 -4.060 15.813 1.00 94.25 65 VAL A CA 1
ATOM 526 C C . VAL A 1 65 ? -1.367 -3.407 16.026 1.00 94.25 65 VAL A C 1
ATOM 528 O O . VAL A 1 65 ? -1.735 -2.521 15.262 1.00 94.25 65 VAL A O 1
ATOM 531 N N . GLY A 1 66 ? -2.095 -3.825 17.053 1.00 93.88 66 GLY A N 1
ATOM 532 C CA . GLY A 1 66 ? -3.373 -3.238 17.431 1.00 93.88 66 GLY A CA 1
ATOM 533 C C . GLY A 1 66 ? -3.411 -2.858 18.902 1.00 93.88 66 GLY A C 1
ATOM 534 O O . GLY A 1 66 ? -2.761 -3.497 19.726 1.00 93.88 66 GLY A O 1
ATOM 535 N N . LEU A 1 67 ? -4.188 -1.829 19.226 1.00 95.00 67 LEU A N 1
ATOM 536 C CA . LEU A 1 67 ? -4.554 -1.454 20.586 1.00 95.00 67 LEU A CA 1
ATOM 537 C C . LEU A 1 67 ? -6.054 -1.159 20.642 1.00 95.00 67 LEU A C 1
ATOM 539 O O . LEU A 1 67 ? -6.567 -0.409 19.809 1.00 95.00 67 LEU A O 1
ATOM 543 N N . ALA A 1 68 ? -6.736 -1.734 21.626 1.00 93.69 68 ALA A N 1
ATOM 544 C CA . ALA A 1 68 ? -8.149 -1.538 21.907 1.00 93.69 68 ALA A CA 1
ATOM 545 C C . ALA A 1 68 ? -8.322 -0.938 23.304 1.00 93.69 68 ALA A C 1
ATOM 547 O O . ALA A 1 68 ? -7.737 -1.430 24.273 1.00 93.69 68 ALA A O 1
ATOM 548 N N . THR A 1 69 ? -9.145 0.101 23.427 1.00 92.62 69 THR A N 1
ATOM 549 C CA . THR A 1 69 ? -9.504 0.643 24.746 1.00 92.62 69 THR A CA 1
ATOM 550 C C . THR A 1 69 ? -10.440 -0.302 25.500 1.00 92.62 69 THR A C 1
ATOM 552 O O . THR A 1 69 ? -10.962 -1.249 24.922 1.00 92.62 69 THR A O 1
ATOM 555 N N . ALA A 1 70 ? -10.748 -0.012 26.765 1.00 89.44 70 ALA A N 1
ATOM 556 C CA . ALA A 1 70 ? -11.789 -0.742 27.491 1.00 89.44 70 ALA A CA 1
ATOM 557 C C . ALA A 1 70 ? -13.134 -0.755 26.733 1.00 89.44 70 ALA A C 1
ATOM 559 O O . ALA A 1 70 ? -13.506 0.225 26.074 1.00 89.44 70 ALA A O 1
ATOM 560 N N . GLU A 1 71 ? -13.881 -1.856 26.855 1.00 84.88 71 GLU A N 1
ATOM 561 C CA . GLU A 1 71 ? -15.215 -1.965 26.264 1.00 84.88 71 GLU A CA 1
ATOM 562 C C . GLU A 1 71 ? -16.120 -0.815 26.732 1.00 84.88 71 GLU A C 1
ATOM 564 O O . GLU A 1 71 ? -16.091 -0.417 27.898 1.00 84.88 71 GLU A O 1
ATOM 569 N N . ASN A 1 72 ? -16.937 -0.280 25.821 1.00 86.38 72 ASN A N 1
ATOM 570 C CA . ASN A 1 72 ? -17.807 0.887 26.035 1.00 86.38 72 ASN A CA 1
ATOM 571 C C . ASN A 1 72 ? -17.089 2.223 26.308 1.00 86.38 72 ASN A C 1
ATOM 573 O O . ASN A 1 72 ? -17.763 3.238 26.487 1.00 86.38 72 ASN A O 1
ATOM 577 N N . SER A 1 73 ? -15.752 2.267 26.314 1.00 89.12 73 SER A N 1
ATOM 578 C CA . SER A 1 73 ? -15.026 3.537 26.371 1.00 89.12 73 SER A CA 1
ATOM 579 C C . SER A 1 73 ? -15.294 4.359 25.113 1.00 89.12 73 SER A C 1
ATOM 581 O O . SER A 1 73 ? -15.339 3.823 24.007 1.00 89.12 73 SER A O 1
ATOM 583 N N . THR A 1 74 ? -15.425 5.670 25.282 1.00 88.31 74 THR A N 1
ATOM 584 C CA . THR A 1 74 ? -15.428 6.643 24.181 1.00 88.31 74 THR A CA 1
ATOM 585 C C . THR A 1 74 ? -14.179 7.521 24.184 1.00 88.31 74 THR A C 1
ATOM 587 O O . THR A 1 74 ? -14.079 8.466 23.402 1.00 88.31 74 THR A O 1
ATOM 590 N N . ASP A 1 75 ? -13.242 7.252 25.096 1.00 88.31 75 ASP A N 1
ATOM 591 C CA . ASP A 1 75 ? -11.999 8.003 25.214 1.00 88.31 75 ASP A CA 1
ATOM 592 C C . ASP A 1 75 ? -10.959 7.461 24.230 1.00 88.31 75 ASP A C 1
ATOM 594 O O . ASP A 1 75 ? -10.393 6.388 24.425 1.00 88.31 75 ASP A O 1
ATOM 598 N N . ILE A 1 76 ? -10.701 8.224 23.170 1.00 90.12 76 ILE A N 1
ATOM 599 C CA . ILE A 1 76 ? -9.698 7.904 22.149 1.00 90.12 76 ILE A CA 1
ATOM 600 C C . ILE A 1 76 ? -8.298 8.444 22.505 1.00 90.12 76 ILE A C 1
ATOM 602 O O . ILE A 1 76 ? -7.321 8.160 21.812 1.00 90.12 76 ILE A O 1
ATOM 606 N N . SER A 1 77 ? -8.167 9.209 23.595 1.00 89.38 77 SER A N 1
ATOM 607 C CA . SER A 1 77 ? -6.916 9.885 23.971 1.00 89.38 77 SER A CA 1
ATOM 608 C C . SER A 1 77 ? -5.788 8.897 24.269 1.00 89.38 77 SER A C 1
ATOM 610 O O . SER A 1 77 ? -4.622 9.191 24.010 1.00 89.38 77 SER A O 1
ATOM 612 N N . GLU A 1 78 ? -6.116 7.716 24.798 1.00 90.25 78 GLU A N 1
ATOM 613 C CA . GLU A 1 78 ? -5.141 6.647 25.044 1.00 90.25 78 GLU A CA 1
ATOM 614 C C . GLU A 1 78 ? -4.551 6.104 23.735 1.00 90.25 78 GLU A C 1
ATOM 616 O O . GLU A 1 78 ? -3.341 5.892 23.651 1.00 90.25 78 GLU A O 1
ATOM 621 N N . LEU A 1 79 ? -5.367 5.988 22.680 1.00 92.75 79 LEU A N 1
ATOM 622 C CA . LEU A 1 79 ? -4.894 5.596 21.350 1.00 92.75 79 LEU A CA 1
ATOM 623 C C . LEU A 1 79 ? -4.006 6.675 20.728 1.00 92.75 79 LEU A C 1
ATOM 625 O O . LEU A 1 79 ? -2.996 6.352 20.109 1.00 92.75 79 LEU A O 1
ATOM 629 N N . ALA A 1 80 ? -4.350 7.951 20.921 1.00 92.69 80 ALA A N 1
ATOM 630 C CA . ALA A 1 80 ? -3.528 9.067 20.460 1.00 92.69 80 ALA A CA 1
ATOM 631 C C . ALA A 1 80 ? -2.149 9.065 21.142 1.00 92.69 80 ALA A C 1
ATOM 633 O O . ALA A 1 80 ? -1.126 9.205 20.474 1.00 92.69 80 ALA A O 1
ATOM 634 N N . LYS A 1 81 ? -2.095 8.832 22.461 1.00 93.50 81 LYS A N 1
ATOM 635 C CA . LYS A 1 81 ? -0.824 8.672 23.190 1.00 93.50 81 LYS A CA 1
ATOM 636 C C . LYS A 1 81 ? -0.021 7.488 22.670 1.00 93.50 81 LYS A C 1
ATOM 638 O O . LYS A 1 81 ? 1.153 7.653 22.358 1.00 93.50 81 LYS A O 1
ATOM 643 N N . PHE A 1 82 ? -0.657 6.330 22.494 1.00 93.75 82 PHE A N 1
ATOM 644 C CA . PHE A 1 82 ? 0.011 5.147 21.954 1.00 93.75 82 PHE A CA 1
ATOM 645 C C . PHE A 1 82 ? 0.581 5.391 20.551 1.00 93.75 82 PHE A C 1
ATOM 647 O O . PHE A 1 82 ? 1.730 5.043 20.273 1.00 93.75 82 PHE A O 1
ATOM 654 N N . TYR A 1 83 ? -0.188 6.054 19.683 1.00 92.69 83 TYR A N 1
ATOM 655 C CA . TYR A 1 83 ? 0.269 6.477 18.364 1.00 92.69 83 TYR A CA 1
ATOM 656 C C . TYR A 1 83 ? 1.533 7.342 18.461 1.00 92.69 83 TYR A C 1
ATOM 658 O O . TYR A 1 83 ? 2.539 7.020 17.830 1.00 92.69 83 TYR A O 1
ATOM 666 N N . GLN A 1 84 ? 1.515 8.397 19.282 1.00 91.81 84 GLN A N 1
ATOM 667 C CA . GLN A 1 84 ? 2.636 9.335 19.404 1.00 91.81 84 GLN A CA 1
ATOM 668 C C . GLN A 1 84 ? 3.868 8.723 20.087 1.00 91.81 84 GLN A C 1
ATOM 670 O O . GLN A 1 84 ? 4.991 9.005 19.685 1.00 91.81 84 GLN A O 1
ATOM 675 N N . GLU A 1 85 ? 3.683 7.885 21.107 1.00 91.88 85 GLU A N 1
ATOM 676 C CA . GLU A 1 85 ? 4.786 7.343 21.909 1.00 91.88 85 GLU A CA 1
ATOM 677 C C . GLU A 1 85 ? 5.423 6.091 21.302 1.00 91.88 85 GLU A C 1
ATOM 679 O O . GLU A 1 85 ? 6.622 5.869 21.474 1.00 91.88 85 GLU A O 1
ATOM 684 N N . LYS A 1 86 ? 4.625 5.241 20.641 1.00 91.12 86 LYS A N 1
ATOM 685 C CA . LYS A 1 86 ? 5.058 3.899 20.223 1.00 91.12 86 LYS A CA 1
ATOM 686 C C . LYS A 1 86 ? 5.058 3.700 18.716 1.00 91.12 86 LYS A C 1
ATOM 688 O O . LYS A 1 86 ? 5.942 3.012 18.216 1.00 91.12 86 LYS A O 1
ATOM 693 N N . LEU A 1 87 ? 4.094 4.271 17.992 1.00 90.06 87 LEU A N 1
ATOM 694 C CA . LEU A 1 87 ? 3.867 3.891 16.594 1.00 90.06 87 LEU A CA 1
ATOM 695 C C . LEU A 1 87 ? 4.355 4.916 15.559 1.00 90.06 87 LEU A C 1
ATOM 697 O O . LEU A 1 87 ? 4.722 4.516 14.457 1.00 90.06 87 LEU A O 1
ATOM 701 N N . CYS A 1 88 ? 4.400 6.213 15.875 1.00 83.19 88 CYS A N 1
ATOM 702 C CA . CYS A 1 88 ? 4.659 7.279 14.892 1.00 83.19 88 CYS A CA 1
ATOM 703 C C . CYS A 1 88 ? 5.994 7.117 14.134 1.00 83.19 88 CYS A C 1
ATOM 705 O O . CYS A 1 88 ? 6.088 7.441 12.948 1.00 83.19 88 CYS A O 1
ATOM 707 N N . ASN A 1 89 ? 7.002 6.550 14.804 1.00 84.69 89 ASN A N 1
ATOM 708 C CA . ASN A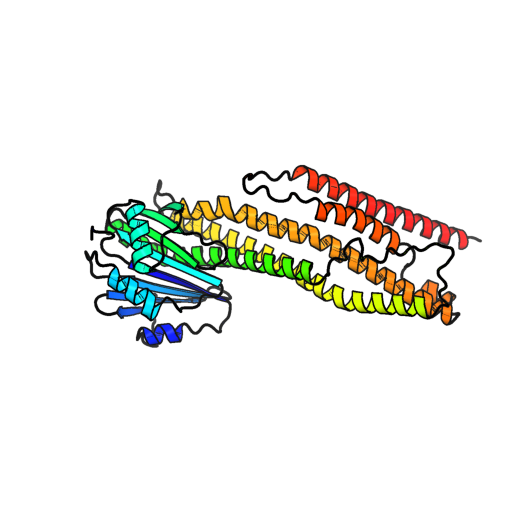 1 89 ? 8.348 6.335 14.275 1.00 84.69 89 ASN A CA 1
ATOM 709 C C . ASN A 1 89 ? 8.566 4.930 13.697 1.00 84.69 89 ASN A C 1
ATOM 711 O O . ASN A 1 89 ? 9.658 4.638 13.208 1.00 84.69 89 ASN A O 1
ATOM 715 N N . VAL A 1 90 ? 7.557 4.052 13.743 1.00 87.44 90 VAL A N 1
ATOM 716 C CA . VAL A 1 90 ? 7.658 2.712 13.157 1.00 87.44 90 VAL A CA 1
ATOM 717 C C . VAL A 1 90 ? 7.823 2.863 11.654 1.00 87.44 90 VAL A C 1
ATOM 719 O O . VAL A 1 90 ? 6.961 3.417 10.968 1.00 87.44 90 VAL A O 1
ATOM 722 N N . GLN A 1 91 ? 8.956 2.396 11.139 1.00 84.00 91 GLN A N 1
ATOM 723 C CA . GLN A 1 91 ? 9.248 2.480 9.717 1.00 84.00 91 GLN A CA 1
ATOM 724 C C . GLN A 1 91 ? 8.446 1.439 8.939 1.00 84.00 91 GLN A C 1
ATOM 726 O O . GLN A 1 91 ? 8.102 0.385 9.453 1.00 84.00 91 GLN A O 1
ATOM 731 N N . GLY A 1 92 ? 8.159 1.732 7.678 1.00 83.19 92 GLY A N 1
ATOM 732 C CA . GLY A 1 92 ? 7.554 0.797 6.737 1.00 83.19 92 GLY A CA 1
ATOM 733 C C . GLY A 1 92 ? 7.959 1.225 5.341 1.00 83.19 92 GLY A C 1
ATOM 734 O O . GLY A 1 92 ? 7.234 1.975 4.698 1.00 83.19 92 GLY A O 1
ATOM 735 N N . ASN A 1 93 ? 9.161 0.829 4.905 1.00 84.31 93 ASN A N 1
ATOM 736 C CA . ASN A 1 93 ? 9.767 1.342 3.668 1.00 84.31 93 ASN A CA 1
ATOM 737 C C . ASN A 1 93 ? 8.958 1.004 2.402 1.00 84.31 93 ASN A C 1
ATOM 739 O O . ASN A 1 93 ? 9.154 1.632 1.361 1.00 84.31 93 ASN A O 1
ATOM 743 N N . LEU A 1 94 ? 8.061 0.019 2.495 1.00 86.62 94 LEU A N 1
ATOM 744 C CA . LEU A 1 94 ? 7.145 -0.347 1.431 1.00 86.62 94 LEU A CA 1
ATOM 745 C C . LEU A 1 94 ? 5.802 0.380 1.564 1.00 86.62 94 LEU A C 1
ATOM 747 O O . LEU A 1 94 ? 5.201 0.723 0.550 1.00 86.62 94 LEU A O 1
ATOM 751 N N . GLY A 1 95 ? 5.362 0.625 2.797 1.00 89.19 95 GLY A N 1
ATOM 752 C CA . GLY A 1 95 ? 4.173 1.406 3.115 1.00 89.19 95 GLY A CA 1
ATOM 753 C C . GLY A 1 95 ? 3.583 1.060 4.479 1.00 89.19 95 GLY A C 1
ATOM 754 O O . GLY A 1 95 ? 3.967 0.070 5.116 1.00 89.19 95 GLY A O 1
ATOM 755 N N . ARG A 1 96 ? 2.642 1.893 4.928 1.00 92.06 96 ARG A N 1
ATOM 756 C CA . ARG A 1 96 ? 1.900 1.729 6.182 1.00 92.06 96 ARG A CA 1
ATOM 757 C C . ARG A 1 96 ? 0.419 2.013 5.962 1.00 92.06 96 ARG A C 1
ATOM 759 O O . ARG A 1 96 ? 0.049 2.942 5.249 1.00 92.06 96 ARG A O 1
ATOM 766 N N . THR A 1 97 ? -0.440 1.231 6.598 1.00 93.81 97 THR A N 1
ATOM 767 C CA . THR A 1 97 ? -1.874 1.495 6.686 1.00 93.81 97 THR A CA 1
ATOM 768 C C . THR A 1 97 ? -2.280 1.584 8.145 1.00 93.81 97 THR A C 1
ATOM 770 O O . THR A 1 97 ? -2.106 0.639 8.910 1.00 93.81 97 THR A O 1
ATOM 773 N N . TRP A 1 98 ? -2.842 2.723 8.514 1.00 94.06 98 TRP A N 1
ATOM 774 C CA . TRP A 1 98 ? -3.430 2.986 9.814 1.00 94.06 98 TRP A CA 1
ATOM 775 C C . TRP A 1 98 ? -4.927 2.757 9.731 1.00 94.06 98 TRP A C 1
ATOM 777 O O . TRP A 1 98 ? -5.581 3.257 8.816 1.00 94.06 98 TRP A O 1
ATOM 787 N N . LEU A 1 99 ? -5.465 2.017 10.688 1.00 95.25 99 LEU A N 1
ATOM 788 C CA . LEU A 1 99 ? -6.875 1.685 10.750 1.00 95.25 99 LEU A CA 1
ATOM 789 C C . LEU A 1 99 ? -7.415 2.088 12.123 1.00 95.25 99 LEU A C 1
ATOM 791 O O . LEU A 1 99 ? -7.020 1.523 13.141 1.00 95.25 99 LEU A O 1
ATOM 795 N N . ILE A 1 100 ? -8.295 3.086 12.143 1.00 95.25 100 ILE A N 1
ATOM 796 C CA . ILE A 1 100 ? -8.994 3.550 13.344 1.00 95.25 100 ILE A CA 1
ATOM 797 C C . ILE A 1 100 ? -10.408 2.984 13.284 1.00 95.25 100 ILE A C 1
ATOM 799 O O . ILE A 1 100 ? -11.151 3.295 12.355 1.00 95.25 100 ILE A O 1
ATOM 803 N N . LEU A 1 101 ? -10.775 2.146 14.248 1.00 95.38 101 LEU A N 1
ATOM 804 C CA . LEU A 1 101 ? -12.067 1.459 14.272 1.00 95.38 101 LEU A CA 1
ATOM 805 C C . LEU A 1 101 ? -12.865 1.848 15.510 1.00 95.38 101 LEU A C 1
ATOM 807 O O . LEU A 1 101 ? -12.292 2.155 16.547 1.00 95.38 101 LEU A O 1
ATOM 811 N N . GLY A 1 102 ? -14.183 1.752 15.427 1.00 95.56 102 GLY A N 1
ATOM 812 C CA . GLY A 1 102 ? -15.090 1.793 16.570 1.00 95.56 102 GLY A CA 1
ATOM 813 C C . GLY A 1 102 ? -16.524 1.593 16.098 1.00 95.56 102 GLY A C 1
ATOM 814 O O . GLY A 1 102 ? -16.767 1.468 14.896 1.00 95.56 102 GLY A O 1
ATOM 815 N N . TYR A 1 103 ? -17.481 1.576 17.020 1.00 95.38 103 TYR A N 1
ATOM 816 C CA . TYR A 1 103 ? -18.901 1.583 16.665 1.00 95.38 103 TYR A CA 1
ATOM 817 C C . TYR A 1 103 ? -19.618 2.827 17.185 1.00 95.38 103 TYR A C 1
ATOM 819 O O . TYR A 1 103 ? -19.217 3.428 18.184 1.00 95.38 103 TYR A O 1
ATOM 827 N N . GLY A 1 104 ? -20.681 3.233 16.497 1.00 93.81 104 GLY A N 1
ATOM 828 C CA . GLY A 1 104 ? -21.461 4.412 16.850 1.00 93.81 104 GLY A CA 1
ATOM 829 C C . GLY A 1 104 ? -22.114 5.062 15.639 1.00 93.81 104 GLY A C 1
ATOM 830 O O . GLY A 1 104 ? -22.502 4.394 14.683 1.00 93.81 104 GLY A O 1
ATOM 831 N N . ASP A 1 105 ? -22.241 6.383 15.699 1.00 92.81 105 ASP A N 1
ATOM 832 C CA . ASP A 1 105 ? -22.848 7.174 14.636 1.00 92.81 105 ASP A CA 1
ATOM 833 C C . ASP A 1 105 ? -21.922 7.257 13.408 1.00 92.81 105 ASP A C 1
ATOM 835 O O . ASP A 1 105 ? -20.828 7.826 13.462 1.00 92.81 105 ASP A O 1
ATOM 839 N N . MET A 1 106 ? -22.363 6.669 12.293 1.00 92.56 106 MET A N 1
ATOM 840 C CA . MET A 1 106 ? -21.578 6.459 11.071 1.00 92.56 106 MET A CA 1
ATOM 841 C C . MET A 1 106 ? -21.550 7.692 10.152 1.00 92.56 106 MET A C 1
ATOM 843 O O . MET A 1 106 ? -21.650 7.575 8.925 1.00 92.56 106 MET A O 1
ATOM 847 N N . GLU A 1 107 ? -21.397 8.875 10.741 1.00 92.19 107 GLU A N 1
ATOM 848 C CA . GLU A 1 107 ? -21.257 10.144 10.032 1.00 92.19 107 GLU A CA 1
ATOM 849 C C . GLU A 1 107 ? -19.789 10.499 9.747 1.00 92.19 107 GLU A C 1
ATOM 851 O O . GLU A 1 107 ? -18.900 10.323 10.582 1.00 92.19 107 GLU A O 1
ATOM 856 N N . GLU A 1 108 ? -19.535 11.108 8.583 1.00 92.31 108 GLU A N 1
ATOM 857 C CA . GLU A 1 108 ? -18.191 11.533 8.162 1.00 92.31 108 GLU A CA 1
ATOM 858 C C . GLU A 1 108 ? -17.529 12.497 9.163 1.00 92.31 108 GLU A C 1
ATOM 860 O O . GLU A 1 108 ? -16.314 12.451 9.359 1.00 92.31 108 GLU A O 1
ATOM 865 N N . LYS A 1 109 ? -18.314 13.348 9.840 1.00 92.75 109 LYS A N 1
ATOM 866 C CA . LYS A 1 109 ? -17.797 14.277 10.859 1.00 92.75 109 LYS A CA 1
ATOM 867 C C . LYS A 1 109 ? -17.097 13.528 12.002 1.00 92.75 109 LYS A C 1
ATOM 869 O O . LYS A 1 109 ? -16.034 13.952 12.447 1.00 92.75 109 LYS A O 1
ATOM 874 N N . ASN A 1 110 ? -17.648 12.384 12.418 1.00 93.00 110 ASN A N 1
ATOM 875 C CA . ASN A 1 110 ? -17.100 11.577 13.505 1.00 93.00 110 ASN A CA 1
ATOM 876 C C . ASN A 1 110 ? -15.805 10.898 13.046 1.00 93.00 110 ASN A C 1
ATOM 878 O O . ASN A 1 110 ? -14.829 10.852 13.794 1.00 93.00 110 ASN A O 1
ATOM 882 N N . ALA A 1 111 ? -15.754 10.464 11.783 1.00 92.81 111 ALA A N 1
ATOM 883 C CA . ALA A 1 111 ? -14.547 9.904 11.188 1.00 92.81 111 ALA A CA 1
ATOM 884 C C . ALA A 1 111 ? -13.403 10.931 11.117 1.00 92.81 111 ALA A C 1
ATOM 886 O O . ALA A 1 111 ? -12.273 10.625 11.504 1.00 92.81 111 ALA A O 1
ATOM 887 N N . LYS A 1 112 ? -13.699 12.170 10.691 1.00 92.81 112 LYS A N 1
ATOM 888 C CA . LYS A 1 112 ? -12.724 13.275 10.667 1.00 92.81 112 LYS A CA 1
ATOM 889 C C . LYS A 1 112 ? -12.162 13.552 12.050 1.00 92.81 112 LYS A C 1
ATOM 891 O O . LYS A 1 112 ? -10.949 13.551 12.226 1.00 92.81 112 LYS A O 1
ATOM 896 N N . THR A 1 113 ? -13.027 13.723 13.040 1.00 92.94 113 THR A N 1
ATOM 897 C CA . THR A 1 113 ? -12.573 14.048 14.390 1.00 92.94 113 THR A CA 1
ATOM 898 C C . THR A 1 113 ? -11.817 12.885 15.045 1.00 92.94 113 THR A C 1
ATOM 900 O O . THR A 1 113 ? -10.855 13.130 15.772 1.00 92.94 113 THR A O 1
ATOM 903 N N . ALA A 1 114 ? -12.162 11.622 14.762 1.00 92.75 114 ALA A N 1
ATOM 904 C CA . ALA A 1 114 ? -11.377 10.473 15.220 1.00 92.75 114 ALA A CA 1
ATOM 905 C C . ALA A 1 114 ? -9.953 10.493 14.632 1.00 92.75 114 ALA A C 1
ATOM 907 O O . ALA A 1 114 ? -8.976 10.369 15.373 1.00 92.75 114 ALA A O 1
ATOM 908 N N . TYR A 1 115 ? -9.826 10.729 13.321 1.00 92.94 115 TYR A N 1
ATOM 909 C CA . TYR A 1 115 ? -8.530 10.898 12.658 1.00 92.94 115 TYR A CA 1
ATOM 910 C C . TYR A 1 115 ? -7.723 12.062 13.250 1.00 92.94 115 TYR A C 1
ATOM 912 O O . TYR A 1 115 ? -6.547 11.894 13.581 1.00 92.94 115 TYR A O 1
ATOM 920 N N . GLU A 1 116 ? -8.352 13.226 13.416 1.00 92.88 116 GLU A N 1
ATOM 921 C CA . GLU A 1 116 ? -7.713 14.430 13.954 1.00 92.88 116 GLU A CA 1
ATOM 922 C C . GLU A 1 116 ? -7.224 14.217 15.383 1.00 92.88 116 GLU A C 1
ATOM 924 O O . GLU A 1 116 ? -6.124 14.642 15.728 1.00 92.88 116 GLU A O 1
ATOM 929 N N . THR A 1 117 ? -8.002 13.506 16.201 1.00 93.00 117 THR A N 1
ATOM 930 C CA . THR A 1 117 ? -7.637 13.255 17.598 1.00 93.00 117 THR A CA 1
ATOM 931 C C . THR A 1 117 ? -6.455 12.295 17.710 1.00 93.00 117 THR A C 1
ATOM 933 O O . THR A 1 117 ? -5.553 12.535 18.508 1.00 93.00 117 THR A O 1
ATOM 936 N N . VAL A 1 118 ? -6.422 11.224 16.908 1.00 91.31 118 VAL A N 1
ATOM 937 C CA . VAL A 1 118 ? -5.322 10.243 16.947 1.00 91.31 118 VAL A CA 1
ATOM 938 C C . VAL A 1 118 ? -4.038 10.827 16.362 1.00 91.31 118 VAL A C 1
ATOM 940 O O . VAL A 1 118 ? -2.963 10.686 16.943 1.00 91.31 118 VAL A O 1
ATOM 943 N N . THR A 1 119 ? -4.137 11.484 15.207 1.00 89.44 119 THR A N 1
ATOM 944 C CA . THR A 1 119 ? -2.954 11.920 14.451 1.00 89.44 119 THR A CA 1
ATOM 945 C C . THR A 1 119 ? -2.462 13.313 14.834 1.00 89.44 119 THR A C 1
ATOM 947 O O . THR A 1 119 ? -1.300 13.635 14.581 1.00 89.44 119 THR A O 1
ATOM 950 N N . GLY A 1 120 ? -3.327 14.150 15.417 1.00 89.88 120 GLY A N 1
ATOM 951 C CA . GLY A 1 120 ? -3.069 15.573 15.650 1.00 89.88 120 GLY A CA 1
ATOM 952 C C . GLY A 1 120 ? -3.069 16.426 14.374 1.00 89.88 120 GLY A C 1
ATOM 953 O O . GLY A 1 120 ? -2.657 17.584 14.420 1.00 89.88 120 GLY A O 1
ATOM 954 N N . LYS A 1 121 ? -3.485 15.871 13.226 1.00 88.75 121 LYS A N 1
ATOM 955 C CA . LYS A 1 121 ? -3.493 16.539 11.914 1.00 88.75 121 LYS A CA 1
ATOM 956 C C . LYS A 1 121 ? -4.923 16.814 11.469 1.00 88.75 121 LYS A C 1
ATOM 958 O O . LYS A 1 121 ? -5.777 15.960 11.651 1.00 88.75 121 LYS A O 1
ATOM 963 N N . THR A 1 122 ? -5.165 17.942 10.802 1.00 89.44 122 THR A N 1
ATOM 964 C CA . THR A 1 122 ? -6.470 18.261 10.198 1.00 89.44 122 THR A CA 1
ATOM 965 C C . THR A 1 122 ? -6.869 17.223 9.147 1.00 89.44 122 THR A C 1
ATOM 967 O O . THR A 1 122 ? -6.042 16.831 8.316 1.00 89.44 122 THR A O 1
ATOM 970 N N . ALA A 1 123 ? -8.128 16.781 9.172 1.00 84.88 123 ALA A N 1
ATOM 971 C CA . ALA A 1 123 ? -8.627 15.796 8.222 1.00 84.88 123 ALA A CA 1
ATOM 972 C C . ALA A 1 123 ? -8.735 16.390 6.803 1.00 84.88 123 ALA A C 1
ATOM 974 O O . ALA A 1 123 ? -9.368 17.434 6.622 1.00 84.88 123 ALA A O 1
ATOM 975 N N . PRO A 1 124 ? -8.158 15.739 5.776 1.00 85.69 124 PRO A N 1
ATOM 976 C CA . PRO A 1 124 ? -8.373 16.128 4.387 1.00 85.69 124 PRO A CA 1
ATOM 977 C C . PRO A 1 124 ? -9.743 15.637 3.883 1.00 85.69 124 PRO A C 1
ATOM 979 O O . PRO A 1 124 ? -10.591 15.166 4.646 1.00 85.69 124 PRO A O 1
ATOM 982 N N . ASN A 1 125 ? -9.965 15.733 2.570 1.00 83.94 125 ASN A N 1
ATOM 983 C CA . ASN A 1 125 ? -11.125 15.115 1.933 1.00 83.94 125 ASN A CA 1
ATOM 984 C C . ASN A 1 125 ? -11.063 13.590 2.075 1.00 83.94 125 ASN A C 1
ATOM 986 O O . ASN A 1 125 ? -10.038 12.971 1.785 1.00 83.94 125 ASN A O 1
ATOM 990 N N . LEU A 1 126 ? -12.177 13.008 2.512 1.00 85.12 126 LEU A N 1
ATOM 991 C CA . LEU A 1 126 ? -12.309 11.583 2.769 1.00 85.12 126 LEU A CA 1
ATOM 992 C C . LEU A 1 126 ? -12.957 10.887 1.575 1.00 85.12 126 LEU A C 1
ATOM 994 O O . LEU A 1 126 ? -13.991 11.329 1.075 1.00 85.12 126 LEU A O 1
ATOM 998 N N . HIS A 1 127 ? -12.375 9.774 1.143 1.00 86.19 127 HIS A N 1
ATOM 999 C CA . HIS A 1 127 ? -13.000 8.893 0.168 1.00 86.19 127 HIS A CA 1
ATOM 1000 C C . HIS A 1 127 ? -13.852 7.856 0.904 1.00 86.19 127 HIS A C 1
ATOM 1002 O O . HIS A 1 127 ? -13.327 7.029 1.650 1.00 86.19 127 HIS A O 1
ATOM 1008 N N . SER A 1 128 ? -15.171 7.907 0.722 1.00 89.12 128 SER A N 1
ATOM 1009 C CA . SER A 1 128 ? -16.097 7.020 1.424 1.00 89.12 128 SER A CA 1
ATOM 1010 C C . SER A 1 128 ? -16.272 5.674 0.721 1.00 89.12 128 SER A C 1
ATOM 1012 O O . SER A 1 128 ? -16.247 5.557 -0.505 1.00 89.12 128 SER A O 1
ATOM 1014 N N . GLY A 1 129 ? -16.502 4.639 1.517 1.00 88.62 129 GLY A N 1
ATOM 1015 C CA . GLY A 1 129 ? -16.848 3.305 1.062 1.00 88.62 129 GLY A CA 1
ATOM 1016 C C . GLY A 1 129 ? -17.483 2.485 2.183 1.00 88.62 129 GLY A C 1
ATOM 1017 O O . GLY A 1 129 ? -17.758 2.997 3.266 1.00 88.62 129 GLY A O 1
ATOM 1018 N N . GLN A 1 130 ? -17.767 1.215 1.907 1.00 88.50 130 GLN A N 1
ATOM 1019 C CA . GLN A 1 130 ? -18.457 0.321 2.841 1.00 88.50 130 GLN A CA 1
ATOM 1020 C C . GLN A 1 130 ? -17.804 -1.059 2.855 1.00 88.50 130 GLN A C 1
ATOM 1022 O O . GLN A 1 130 ? -17.328 -1.517 1.809 1.00 88.50 130 GLN A O 1
ATOM 1027 N N . PHE A 1 131 ? -17.808 -1.690 4.034 1.00 89.25 131 PHE A N 1
ATOM 1028 C CA . PHE A 1 131 ? -17.395 -3.076 4.272 1.00 89.25 131 PHE A CA 1
ATOM 1029 C C . PHE A 1 131 ? -17.950 -3.582 5.619 1.00 89.25 131 PHE A C 1
ATOM 1031 O O . PHE A 1 131 ? -17.878 -2.856 6.611 1.00 89.25 131 PHE A O 1
ATOM 1038 N N . LEU A 1 132 ? -18.478 -4.821 5.659 1.00 83.69 132 LEU A N 1
ATOM 1039 C CA . LEU A 1 132 ? -19.097 -5.454 6.849 1.00 83.69 132 LEU A CA 1
ATOM 1040 C C . LEU A 1 132 ? -20.119 -4.552 7.569 1.00 83.69 132 LEU A C 1
ATOM 1042 O O . LEU A 1 132 ? -20.075 -4.395 8.784 1.00 83.69 132 LEU A O 1
ATOM 1046 N N . ASP A 1 133 ? -20.989 -3.891 6.813 1.00 88.81 133 ASP A N 1
ATOM 1047 C CA . ASP A 1 133 ? -22.015 -2.962 7.317 1.00 88.81 133 ASP A CA 1
ATOM 1048 C C . ASP A 1 133 ? -21.480 -1.675 7.979 1.00 88.81 133 ASP A C 1
ATOM 1050 O O . ASP A 1 133 ? -22.263 -0.798 8.339 1.00 88.81 133 ASP A O 1
ATOM 1054 N N . GLY A 1 134 ? -20.157 -1.509 8.077 1.00 91.00 134 GLY A N 1
ATOM 1055 C CA . GLY A 1 134 ? -19.515 -0.272 8.507 1.00 91.00 134 GLY A CA 1
ATOM 1056 C C . GLY A 1 134 ? -19.316 0.717 7.361 1.00 91.00 134 GLY A C 1
ATOM 1057 O O . GLY A 1 134 ? -19.082 0.334 6.206 1.00 91.00 134 GLY A O 1
ATOM 1058 N N . ASN A 1 135 ? -19.329 2.005 7.702 1.00 93.44 135 ASN A N 1
ATOM 1059 C CA . ASN A 1 135 ? -18.861 3.065 6.817 1.00 93.44 135 ASN A CA 1
ATOM 1060 C C . ASN A 1 135 ? -17.354 3.248 6.998 1.00 93.44 135 ASN A C 1
ATOM 1062 O O . ASN A 1 135 ? -16.845 3.317 8.118 1.00 93.44 135 ASN A O 1
ATOM 1066 N N . TRP A 1 136 ? -16.649 3.299 5.876 1.00 93.19 136 TRP A N 1
ATOM 1067 C CA . TRP A 1 136 ? -15.203 3.414 5.811 1.00 93.19 136 TRP A CA 1
ATOM 1068 C C . TRP A 1 136 ? -14.843 4.713 5.108 1.00 93.19 136 TRP A C 1
ATOM 1070 O O . TRP A 1 136 ? -15.406 5.040 4.063 1.00 93.19 136 TRP A O 1
ATOM 1080 N N . TRP A 1 137 ? -13.876 5.428 5.660 1.00 92.50 137 TRP A N 1
ATOM 1081 C CA . TRP A 1 137 ? -13.349 6.654 5.091 1.00 92.50 137 TRP A CA 1
ATOM 1082 C C . TRP A 1 137 ? -11.855 6.536 4.946 1.00 92.50 137 TRP A C 1
ATOM 1084 O O . TRP A 1 137 ? -11.133 6.322 5.918 1.00 92.50 137 TRP A O 1
ATOM 1094 N N . GLU A 1 138 ? -11.401 6.703 3.718 1.00 89.69 138 GLU A N 1
ATOM 1095 C CA . GLU A 1 138 ? -10.002 6.607 3.393 1.00 89.69 138 GLU A CA 1
ATOM 1096 C C . GLU A 1 138 ? -9.401 7.968 3.077 1.00 89.69 138 GLU A C 1
ATOM 1098 O O . GLU A 1 138 ? -9.957 8.767 2.323 1.00 89.69 138 GLU A O 1
ATOM 1103 N N . ILE A 1 139 ? -8.225 8.203 3.645 1.00 84.75 139 ILE A N 1
ATOM 1104 C CA . ILE A 1 139 ? -7.392 9.364 3.385 1.00 84.75 139 ILE A CA 1
ATOM 1105 C C . ILE A 1 139 ? -6.265 8.913 2.471 1.00 84.75 139 ILE A C 1
ATOM 1107 O O . ILE A 1 139 ? -5.333 8.220 2.891 1.00 84.75 139 ILE A O 1
ATOM 1111 N N . TRP A 1 140 ? -6.358 9.311 1.205 1.00 69.00 140 TRP A N 1
ATOM 1112 C CA . TRP A 1 140 ? -5.300 9.071 0.234 1.00 69.00 140 TRP A CA 1
ATOM 1113 C C . TRP A 1 140 ? -4.313 10.227 0.296 1.00 69.00 140 TRP A C 1
ATOM 1115 O O . TRP A 1 140 ? -4.634 11.351 -0.086 1.00 69.00 140 TRP A O 1
ATOM 1125 N N . GLN A 1 141 ? -3.096 9.944 0.747 1.00 65.62 141 GLN A N 1
ATOM 1126 C CA . GLN A 1 141 ? -1.962 10.834 0.542 1.00 65.62 141 GLN A CA 1
ATOM 1127 C C . GLN A 1 141 ? -1.145 10.258 -0.614 1.00 65.62 141 GLN A C 1
ATOM 1129 O O . GLN A 1 141 ? -0.414 9.281 -0.427 1.00 65.62 141 GLN A O 1
ATOM 1134 N N . PRO A 1 142 ? -1.322 10.771 -1.846 1.00 48.66 142 PRO A N 1
ATOM 1135 C CA . PRO A 1 142 ? -0.574 10.261 -2.977 1.00 48.66 142 PRO A CA 1
ATOM 1136 C C . PRO A 1 142 ? 0.915 10.484 -2.701 1.00 48.66 142 PRO A C 1
ATOM 1138 O O . PRO A 1 142 ? 1.348 11.617 -2.529 1.00 48.66 142 PRO A O 1
ATOM 1141 N N . LEU A 1 143 ? 1.680 9.386 -2.712 1.00 50.16 143 LEU A N 1
ATOM 1142 C CA . LEU A 1 143 ? 3.151 9.320 -2.707 1.00 50.16 143 LEU A CA 1
ATOM 1143 C C . LEU A 1 143 ? 3.874 9.283 -1.344 1.00 50.16 143 LEU A C 1
ATOM 1145 O O . LEU A 1 143 ? 5.076 9.027 -1.354 1.00 50.16 143 LEU A O 1
ATOM 1149 N N . GLU A 1 144 ? 3.199 9.434 -0.197 1.00 54.41 144 GLU A N 1
ATOM 1150 C CA . GLU A 1 144 ? 3.865 9.417 1.131 1.00 54.41 144 GLU A CA 1
ATOM 1151 C C . GLU A 1 144 ? 3.846 8.056 1.858 1.00 54.41 144 GLU A C 1
ATOM 1153 O O . GLU A 1 144 ? 4.291 7.950 2.997 1.00 54.41 144 GLU A O 1
ATOM 1158 N N . GLY A 1 145 ? 3.388 6.983 1.205 1.00 66.38 145 GLY A N 1
ATOM 1159 C CA . GLY A 1 145 ? 3.467 5.606 1.726 1.00 66.38 145 GLY A CA 1
ATOM 1160 C C . GLY A 1 145 ? 2.504 5.280 2.876 1.00 66.38 145 GLY A C 1
ATOM 1161 O O . GLY A 1 145 ? 2.218 4.105 3.106 1.00 66.38 145 GLY A O 1
ATOM 1162 N N . ASP A 1 146 ? 1.952 6.293 3.540 1.00 82.31 146 ASP A N 1
ATOM 1163 C CA . ASP A 1 146 ? 0.946 6.145 4.584 1.00 82.31 146 ASP A CA 1
ATOM 1164 C C . ASP A 1 146 ? -0.470 6.228 4.018 1.00 82.31 146 ASP A C 1
ATOM 1166 O O . ASP A 1 146 ? -0.831 7.123 3.255 1.00 82.31 146 ASP A O 1
ATOM 1170 N N . THR A 1 147 ? -1.308 5.295 4.444 1.00 88.25 147 THR A N 1
ATOM 1171 C CA . THR A 1 147 ? -2.749 5.299 4.204 1.00 88.25 147 THR A CA 1
ATOM 1172 C C . THR A 1 147 ? -3.454 5.334 5.547 1.00 88.25 147 THR A C 1
ATOM 1174 O O . THR A 1 147 ? -3.135 4.527 6.414 1.00 88.25 147 THR A O 1
ATOM 1177 N N . TYR A 1 148 ? -4.417 6.234 5.728 1.00 91.25 148 TYR A N 1
ATOM 1178 C CA . TYR A 1 148 ? -5.253 6.249 6.929 1.00 91.25 148 TYR A CA 1
ATOM 1179 C C . TYR A 1 148 ? -6.673 5.865 6.551 1.00 91.25 148 TYR A C 1
ATOM 1181 O O . TYR A 1 148 ? -7.237 6.388 5.590 1.00 91.25 148 TYR A O 1
ATOM 1189 N N . VAL A 1 149 ? -7.240 4.950 7.321 1.00 93.25 149 VAL A N 1
ATOM 1190 C CA . VAL A 1 149 ? -8.597 4.457 7.159 1.00 93.25 149 VAL A CA 1
ATOM 1191 C C . VAL A 1 149 ? -9.301 4.612 8.499 1.00 93.25 149 VAL A C 1
ATOM 1193 O O . VAL A 1 149 ? -8.819 4.118 9.518 1.00 93.25 149 VAL A O 1
ATOM 1196 N N . VAL A 1 150 ? -10.439 5.293 8.506 1.00 94.50 150 VAL A N 1
ATOM 1197 C CA . VAL A 1 150 ? -11.327 5.349 9.668 1.00 94.50 150 VAL A CA 1
ATOM 1198 C C . VAL A 1 150 ? -12.578 4.557 9.345 1.00 94.50 150 VAL A C 1
ATOM 1200 O O . VAL A 1 150 ? -13.180 4.773 8.295 1.00 94.50 150 VAL A O 1
ATOM 1203 N N . CYS A 1 151 ? -12.980 3.656 10.234 1.00 94.69 151 CYS A N 1
ATOM 1204 C CA . CYS A 1 151 ? -14.167 2.834 10.046 1.00 94.69 151 CYS A CA 1
ATOM 1205 C C . CYS A 1 151 ? -15.068 2.942 11.262 1.00 94.69 151 CYS A C 1
ATOM 1207 O O . CYS A 1 151 ? -14.639 2.707 12.394 1.00 94.69 151 CYS A O 1
ATOM 1209 N N . ILE A 1 152 ? -16.331 3.256 11.006 1.00 95.44 152 ILE A N 1
ATOM 1210 C CA . ILE A 1 152 ? -17.359 3.307 12.036 1.00 95.44 152 ILE A CA 1
ATOM 1211 C C . ILE A 1 152 ? -18.385 2.235 11.709 1.00 95.44 152 ILE A C 1
ATOM 1213 O O . ILE A 1 152 ? -18.968 2.224 10.624 1.00 95.44 152 ILE A O 1
ATOM 1217 N N . PHE A 1 153 ? -18.572 1.322 12.653 1.00 94.69 153 PHE A N 1
ATOM 1218 C CA . PHE A 1 153 ? -19.548 0.248 12.576 1.00 94.69 153 PHE A CA 1
ATOM 1219 C C . PHE A 1 153 ? -20.856 0.635 13.271 1.00 94.69 153 PHE A C 1
ATOM 1221 O O . PHE A 1 153 ? -20.845 1.445 14.200 1.00 94.69 153 PHE A O 1
ATOM 1228 N N . PRO A 1 154 ? -21.987 0.031 12.879 1.00 94.12 154 PRO A N 1
ATOM 1229 C CA . PRO A 1 154 ? -23.267 0.317 13.518 1.00 94.12 154 PRO A CA 1
ATOM 1230 C C . PRO A 1 154 ? -23.338 -0.216 14.958 1.00 94.12 154 PRO A C 1
ATOM 1232 O O . PRO A 1 154 ? -24.041 0.351 15.791 1.00 94.12 154 PRO A O 1
ATOM 1235 N N . ASN A 1 155 ? -22.636 -1.312 15.261 1.00 94.06 155 ASN A N 1
ATOM 1236 C CA . ASN A 1 155 ? -22.692 -1.991 16.555 1.00 94.06 155 ASN A CA 1
ATOM 1237 C C . ASN A 1 155 ? -21.409 -2.787 16.852 1.00 94.06 155 ASN A C 1
ATOM 1239 O O . ASN A 1 155 ? -20.523 -2.919 15.998 1.00 94.06 155 ASN A O 1
ATOM 1243 N N . LYS A 1 156 ? -21.323 -3.303 18.084 1.00 94.12 156 LYS A N 1
ATOM 1244 C CA . LYS A 1 156 ? -20.181 -4.079 18.585 1.00 94.12 156 LYS A CA 1
ATOM 1245 C C . LYS A 1 156 ? -19.985 -5.363 17.779 1.00 94.12 156 LYS A C 1
ATOM 1247 O O . LYS A 1 156 ? -18.859 -5.683 17.425 1.00 94.12 156 LYS A O 1
ATOM 1252 N N . GLU A 1 157 ? -21.065 -6.051 17.427 1.00 92.62 157 GLU A N 1
ATOM 1253 C CA . GLU A 1 157 ? -21.022 -7.321 16.698 1.00 92.62 157 GLU A CA 1
ATOM 1254 C C . GLU A 1 157 ? -20.373 -7.159 15.313 1.00 92.62 157 GLU A C 1
ATOM 1256 O O . GLU A 1 157 ? -19.551 -7.979 14.900 1.00 92.62 157 GLU A O 1
ATOM 1261 N N . SER A 1 158 ? -20.697 -6.070 14.609 1.00 90.50 158 SER A N 1
ATOM 1262 C CA . SER A 1 158 ? -20.115 -5.745 13.299 1.00 90.50 158 SER A CA 1
ATOM 1263 C C . SER A 1 158 ? -18.644 -5.350 13.422 1.00 90.50 158 SER A C 1
ATOM 1265 O O . SER A 1 158 ? -17.822 -5.757 12.599 1.00 90.50 158 SER A O 1
ATOM 1267 N N . LEU A 1 159 ? -18.294 -4.606 14.480 1.00 93.19 159 LEU A N 1
ATOM 1268 C CA . LEU A 1 159 ? -16.904 -4.284 14.790 1.00 93.19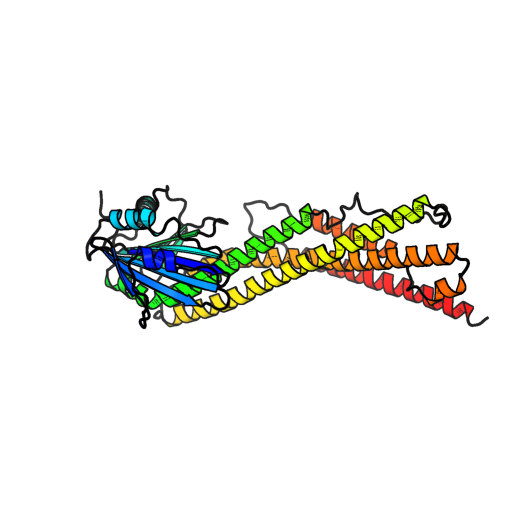 159 LEU A CA 1
ATOM 1269 C C . LEU A 1 159 ? -16.098 -5.557 15.068 1.00 93.19 159 LEU A C 1
ATOM 1271 O O . LEU A 1 159 ? -15.041 -5.733 14.484 1.00 93.19 159 LEU A O 1
ATOM 1275 N N . GLU A 1 160 ? -16.585 -6.480 15.893 1.00 91.94 160 GLU A N 1
ATOM 1276 C CA . GLU A 1 160 ? -15.874 -7.730 16.197 1.00 91.94 160 GLU A CA 1
ATOM 1277 C C . GLU A 1 160 ? -15.741 -8.645 14.971 1.00 91.94 160 GLU A C 1
ATOM 1279 O O . GLU A 1 160 ? -14.740 -9.352 14.812 1.00 91.94 160 GLU A O 1
ATOM 1284 N N . ALA A 1 161 ? -16.708 -8.601 14.048 1.00 91.31 161 ALA A N 1
ATOM 1285 C CA . ALA A 1 161 ? -16.656 -9.368 12.808 1.00 91.31 161 ALA A CA 1
ATOM 1286 C C . ALA A 1 161 ? -15.441 -9.012 11.932 1.00 91.31 161 ALA A C 1
ATOM 1288 O O . ALA A 1 161 ? -14.929 -9.897 11.235 1.00 91.31 161 ALA A O 1
ATOM 1289 N N . ILE A 1 162 ? -14.925 -7.774 12.002 1.00 91.00 162 ILE A N 1
ATOM 1290 C CA . ILE A 1 162 ? -13.733 -7.357 11.245 1.00 91.00 162 ILE A CA 1
ATOM 1291 C C . ILE A 1 162 ? -12.483 -8.152 11.641 1.00 91.00 162 ILE A C 1
ATOM 1293 O O . ILE A 1 162 ? -11.607 -8.370 10.802 1.00 91.00 162 ILE A O 1
ATOM 1297 N N . GLY A 1 163 ? -12.416 -8.656 12.880 1.00 88.50 163 GLY A N 1
ATOM 1298 C CA . GLY A 1 163 ? -11.267 -9.416 13.374 1.00 88.50 163 GLY A CA 1
ATOM 1299 C C . GLY A 1 163 ? -10.986 -10.662 12.530 1.00 88.50 163 GLY A C 1
ATOM 1300 O O . GLY A 1 163 ? -9.833 -11.019 12.295 1.00 88.50 163 GLY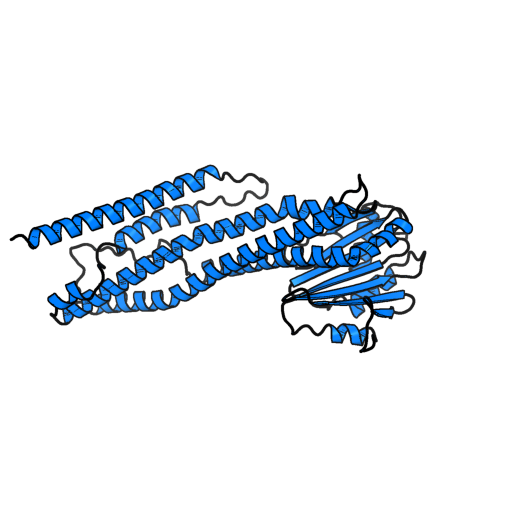 A O 1
ATOM 1301 N N . LYS A 1 164 ? -12.035 -11.259 11.943 1.00 90.38 164 LYS A N 1
ATOM 1302 C CA . LYS A 1 164 ? -11.942 -12.411 11.025 1.00 90.38 164 LYS A CA 1
ATOM 1303 C C . LYS A 1 164 ? -11.244 -12.083 9.699 1.00 90.38 164 LYS A C 1
ATOM 1305 O O . LYS A 1 164 ? -10.883 -12.995 8.951 1.00 90.38 164 LYS A O 1
ATOM 1310 N N . PHE A 1 165 ? -11.071 -10.797 9.401 1.00 91.62 165 PHE A N 1
ATOM 1311 C CA . PHE A 1 165 ? -10.498 -10.286 8.162 1.00 91.62 165 PHE A CA 1
ATOM 1312 C C . PHE A 1 165 ? -9.141 -9.613 8.358 1.00 91.62 165 PHE A C 1
ATOM 1314 O O . PHE A 1 165 ? -8.538 -9.251 7.355 1.00 91.62 165 PHE A O 1
ATOM 1321 N N . PHE A 1 166 ? -8.601 -9.481 9.577 1.00 90.69 166 PHE A N 1
ATOM 1322 C CA . PHE A 1 166 ? -7.303 -8.818 9.781 1.00 90.69 166 PHE A CA 1
ATOM 1323 C C . PHE A 1 166 ? -6.177 -9.429 8.948 1.00 90.69 166 PHE A C 1
ATOM 1325 O O . PHE A 1 166 ? -5.424 -8.694 8.315 1.00 90.69 166 PHE A O 1
ATOM 1332 N N . PHE A 1 167 ? -6.110 -10.758 8.845 1.00 90.19 167 PHE A N 1
ATOM 1333 C CA . PHE A 1 167 ? -5.148 -11.411 7.958 1.00 90.19 167 PHE A CA 1
ATOM 1334 C C . PHE A 1 167 ? -5.390 -11.094 6.482 1.00 90.19 167 PHE A C 1
ATOM 1336 O O . PHE A 1 167 ? -4.437 -10.878 5.737 1.00 90.19 167 PHE A O 1
ATOM 1343 N N . ASP A 1 168 ? -6.644 -11.065 6.035 1.00 92.50 168 ASP A N 1
ATOM 1344 C CA . ASP A 1 168 ? -6.945 -10.742 4.642 1.00 92.50 168 ASP A CA 1
ATOM 1345 C C . ASP A 1 168 ? -6.637 -9.278 4.322 1.00 92.50 168 ASP A C 1
ATOM 1347 O O . ASP A 1 168 ? -6.012 -9.018 3.297 1.00 92.50 168 ASP A O 1
ATOM 1351 N N . LEU A 1 169 ? -6.975 -8.353 5.223 1.00 93.56 169 LEU A N 1
ATOM 1352 C CA . LEU A 1 169 ? -6.620 -6.936 5.143 1.00 93.56 169 LEU A CA 1
ATOM 1353 C C . LEU A 1 169 ? -5.102 -6.748 5.118 1.00 93.56 169 LEU A C 1
ATOM 1355 O O . LEU A 1 169 ? -4.597 -6.007 4.280 1.00 93.56 169 LEU A O 1
ATOM 1359 N N . MET A 1 170 ? -4.363 -7.477 5.958 1.00 92.19 170 MET A N 1
ATOM 1360 C CA . MET A 1 170 ? -2.902 -7.426 5.980 1.00 92.19 170 MET A CA 1
ATOM 1361 C C . MET A 1 170 ? -2.298 -7.825 4.623 1.00 92.19 170 MET A C 1
ATOM 1363 O O . MET A 1 170 ? -1.382 -7.161 4.146 1.00 92.19 170 MET A O 1
ATOM 1367 N N . TRP A 1 171 ? -2.817 -8.861 3.960 1.00 92.69 171 TRP A N 1
ATOM 1368 C CA . TRP A 1 171 ? -2.369 -9.231 2.610 1.00 92.69 171 TRP A CA 1
ATOM 1369 C C . TRP A 1 171 ? -2.845 -8.246 1.536 1.00 92.69 171 TRP A C 1
ATOM 1371 O O . TRP A 1 171 ? -2.101 -7.927 0.611 1.00 92.69 171 TRP A O 1
ATOM 1381 N N . LEU A 1 172 ? -4.075 -7.751 1.649 1.00 93.19 172 LEU A N 1
ATOM 1382 C CA . LEU A 1 172 ? -4.659 -6.825 0.686 1.00 93.19 172 LEU A CA 1
ATOM 1383 C C . LEU A 1 172 ? -3.895 -5.491 0.657 1.00 93.19 172 LEU A C 1
ATOM 1385 O O . LEU A 1 172 ? -3.505 -5.015 -0.412 1.00 93.19 172 LEU A O 1
ATOM 1389 N N . PHE A 1 173 ? -3.622 -4.917 1.831 1.00 92.50 173 PHE A N 1
ATOM 1390 C CA . PHE A 1 173 ? -2.824 -3.701 1.972 1.00 92.50 173 PHE A CA 1
ATOM 1391 C C . PHE A 1 173 ? -1.368 -3.922 1.554 1.00 92.50 173 PHE A C 1
ATOM 1393 O O . PHE A 1 173 ? -0.797 -3.052 0.902 1.00 92.50 173 PHE A O 1
ATOM 1400 N N . TYR A 1 174 ? -0.791 -5.097 1.821 1.00 92.25 174 TYR A N 1
ATOM 1401 C CA . TYR A 1 174 ? 0.547 -5.443 1.335 1.00 92.25 174 TYR A CA 1
ATOM 1402 C C . TYR A 1 174 ? 0.657 -5.334 -0.193 1.00 92.25 174 TYR A C 1
ATOM 1404 O O . TYR A 1 174 ? 1.528 -4.628 -0.705 1.00 92.25 174 TYR A O 1
ATOM 1412 N N . TYR A 1 175 ? -0.247 -5.986 -0.933 1.00 91.00 175 TYR A N 1
ATOM 1413 C CA . TYR A 1 175 ? -0.237 -5.937 -2.399 1.00 91.00 175 TYR A CA 1
ATOM 1414 C C . TYR A 1 175 ? -0.472 -4.520 -2.921 1.00 91.00 175 TYR A C 1
ATOM 1416 O O . TYR A 1 175 ? 0.181 -4.089 -3.872 1.00 91.00 175 TYR A O 1
ATOM 1424 N N . ARG A 1 176 ? -1.361 -3.765 -2.266 1.00 90.38 176 ARG A N 1
ATOM 1425 C CA . ARG A 1 176 ? -1.581 -2.350 -2.568 1.00 90.38 176 ARG A CA 1
ATOM 1426 C C . ARG A 1 176 ? -0.302 -1.527 -2.439 1.00 90.38 176 ARG A C 1
ATOM 1428 O O . ARG A 1 176 ? 0.059 -0.821 -3.380 1.00 90.38 176 ARG A O 1
ATOM 1435 N N . HIS A 1 177 ? 0.405 -1.651 -1.320 1.00 89.62 177 HIS A N 1
ATOM 1436 C CA . HIS A 1 177 ? 1.661 -0.940 -1.085 1.00 89.62 177 HIS A CA 1
ATOM 1437 C C . HIS A 1 177 ? 2.765 -1.381 -2.047 1.00 89.62 177 HIS A C 1
ATOM 1439 O O . HIS A 1 177 ? 3.463 -0.529 -2.586 1.00 89.62 177 HIS A O 1
ATOM 1445 N N . LYS A 1 178 ? 2.866 -2.677 -2.385 1.00 87.62 178 LYS A N 1
ATOM 1446 C CA . LYS A 1 178 ? 3.764 -3.158 -3.456 1.00 87.62 178 LYS A CA 1
ATOM 1447 C C . LYS A 1 178 ? 3.498 -2.471 -4.794 1.00 87.62 178 LYS A C 1
ATOM 1449 O O . LYS A 1 178 ? 4.452 -2.097 -5.475 1.00 87.62 178 LYS A O 1
ATOM 1454 N N . MET A 1 179 ? 2.231 -2.304 -5.176 1.00 87.94 179 MET A N 1
ATOM 1455 C CA . MET A 1 179 ? 1.863 -1.641 -6.431 1.00 87.94 179 MET A CA 1
ATOM 1456 C C . MET A 1 179 ? 2.186 -0.142 -6.410 1.00 87.94 179 MET A C 1
ATOM 1458 O O . MET A 1 179 ? 2.779 0.359 -7.366 1.00 87.94 179 MET A O 1
ATOM 1462 N N . ILE A 1 180 ? 1.865 0.560 -5.317 1.00 86.81 180 ILE A N 1
ATOM 1463 C CA . ILE A 1 180 ? 2.204 1.985 -5.139 1.00 86.81 180 ILE A CA 1
ATOM 1464 C C . ILE A 1 180 ? 3.725 2.180 -5.161 1.00 86.81 180 ILE A C 1
ATOM 1466 O O . ILE A 1 180 ? 4.225 3.067 -5.855 1.00 86.81 180 ILE A O 1
ATOM 1470 N N . TRP A 1 181 ? 4.470 1.322 -4.462 1.00 86.94 181 TRP A N 1
ATOM 1471 C CA . TRP A 1 181 ? 5.931 1.337 -4.443 1.00 86.94 181 TRP A CA 1
ATOM 1472 C C . TRP A 1 181 ? 6.520 1.100 -5.837 1.00 86.94 181 TRP A C 1
ATOM 1474 O O . TRP A 1 181 ? 7.345 1.892 -6.287 1.00 86.94 181 TRP A O 1
ATOM 1484 N N . ALA A 1 182 ? 6.060 0.071 -6.561 1.00 84.81 182 ALA A N 1
ATOM 1485 C CA . ALA A 1 182 ? 6.533 -0.227 -7.916 1.00 84.81 182 ALA A CA 1
ATOM 1486 C C . ALA A 1 182 ? 6.275 0.945 -8.875 1.00 84.81 182 ALA A C 1
ATOM 1488 O O . ALA A 1 182 ? 7.138 1.311 -9.679 1.00 84.81 182 ALA A O 1
ATOM 1489 N N . TYR A 1 183 ? 5.115 1.594 -8.750 1.00 86.69 183 TYR A N 1
ATOM 1490 C CA . TYR A 1 183 ? 4.834 2.816 -9.490 1.00 86.69 183 TYR A CA 1
ATOM 1491 C C . TYR A 1 183 ? 5.783 3.955 -9.106 1.00 86.69 183 TYR A C 1
ATOM 1493 O O . TYR A 1 183 ? 6.382 4.559 -9.997 1.00 86.69 183 TYR A O 1
ATOM 1501 N N . GLY A 1 184 ? 5.990 4.216 -7.814 1.00 84.56 184 GLY A N 1
ATOM 1502 C CA . GLY A 1 184 ? 6.935 5.225 -7.331 1.00 84.56 184 GLY A CA 1
ATOM 1503 C C . GLY A 1 184 ? 8.359 5.004 -7.854 1.00 84.56 184 GLY A C 1
ATOM 1504 O O . GLY A 1 184 ? 8.977 5.932 -8.381 1.00 84.56 184 GLY A O 1
ATOM 1505 N N . GLU A 1 185 ? 8.856 3.768 -7.807 1.00 83.62 185 GLU A N 1
ATOM 1506 C CA . GLU A 1 185 ? 10.158 3.398 -8.369 1.00 83.62 185 GLU A CA 1
ATOM 1507 C C . GLU A 1 185 ? 10.209 3.595 -9.883 1.00 83.62 185 GLU A C 1
ATOM 1509 O O . GLU A 1 185 ? 11.182 4.146 -10.395 1.00 83.62 185 GLU A O 1
ATOM 1514 N N . SER A 1 186 ? 9.142 3.255 -10.612 1.00 82.88 186 SER A N 1
ATOM 1515 C CA . SER A 1 186 ? 9.080 3.526 -12.053 1.00 82.88 186 SER A CA 1
ATOM 1516 C C . SER A 1 186 ? 9.229 5.021 -12.367 1.00 82.88 186 SER A C 1
ATOM 1518 O O . SER A 1 186 ? 9.897 5.387 -13.334 1.00 82.88 186 SER A O 1
ATOM 1520 N N . ARG A 1 187 ? 8.662 5.908 -11.530 1.00 86.50 187 ARG A N 1
ATOM 1521 C CA . ARG A 1 187 ? 8.796 7.362 -11.704 1.00 86.50 187 ARG A CA 1
ATOM 1522 C C . ARG A 1 187 ? 10.231 7.814 -11.435 1.00 86.50 187 ARG A C 1
ATOM 1524 O O . ARG A 1 187 ? 10.754 8.639 -12.182 1.00 86.50 187 ARG A O 1
ATOM 1531 N N . LYS A 1 188 ? 10.897 7.253 -10.416 1.00 84.81 188 LYS A N 1
ATOM 1532 C CA . LYS A 1 188 ? 12.322 7.514 -10.138 1.00 84.81 188 LYS A CA 1
ATOM 1533 C C . LYS A 1 188 ? 13.213 7.056 -11.295 1.00 84.81 188 LYS A C 1
ATOM 1535 O O . LYS A 1 188 ? 14.059 7.829 -11.737 1.00 84.81 188 LYS A O 1
ATOM 1540 N N . LEU A 1 189 ? 12.978 5.854 -11.824 1.00 80.62 189 LEU A N 1
ATOM 1541 C CA . LEU A 1 189 ? 13.699 5.303 -12.976 1.00 80.62 189 LEU A CA 1
ATOM 1542 C C . LEU A 1 189 ? 13.503 6.162 -14.229 1.00 80.62 189 LEU A C 1
ATOM 1544 O O . LEU A 1 189 ? 14.479 6.506 -14.893 1.00 80.62 189 LEU A O 1
ATOM 1548 N N . LYS A 1 190 ? 12.267 6.592 -14.510 1.00 78.19 190 LYS A N 1
ATOM 1549 C CA . LYS A 1 190 ? 11.979 7.539 -15.595 1.00 78.19 190 LYS A CA 1
ATOM 1550 C C . LYS A 1 190 ? 12.740 8.850 -15.410 1.00 78.19 190 LYS A C 1
ATOM 1552 O O . LYS A 1 190 ? 13.376 9.331 -16.343 1.00 78.19 190 LYS A O 1
ATOM 1557 N N . ASN A 1 191 ? 12.719 9.415 -14.206 1.00 80.38 191 ASN A N 1
ATOM 1558 C CA . ASN A 1 191 ? 13.452 10.644 -13.912 1.00 80.38 191 ASN A CA 1
ATOM 1559 C C . ASN A 1 191 ? 14.967 10.467 -14.090 1.00 80.38 191 ASN A C 1
ATOM 1561 O O . ASN A 1 191 ? 15.614 11.385 -14.586 1.00 80.38 191 ASN A O 1
ATOM 1565 N N . ALA A 1 192 ? 15.530 9.309 -13.734 1.00 76.75 192 ALA A N 1
ATOM 1566 C CA . ALA A 1 192 ? 16.936 8.992 -13.987 1.00 76.75 192 ALA A CA 1
ATOM 1567 C C . ALA A 1 192 ? 17.232 8.910 -15.495 1.00 76.75 192 ALA A C 1
ATOM 1569 O O . ALA A 1 192 ? 18.171 9.548 -15.966 1.00 76.75 192 ALA A O 1
ATOM 1570 N N . LEU A 1 193 ? 16.376 8.228 -16.266 1.00 69.94 193 LEU A N 1
ATOM 1571 C CA . LEU A 1 193 ? 16.477 8.132 -17.729 1.00 69.94 193 LEU A CA 1
ATOM 1572 C C . LEU A 1 193 ? 16.440 9.507 -18.419 1.00 69.94 193 LEU A C 1
ATOM 1574 O O . LEU A 1 193 ? 17.167 9.723 -19.389 1.00 69.94 193 LEU A O 1
ATOM 1578 N N . VAL A 1 194 ? 15.635 10.445 -17.905 1.00 68.50 194 VAL A N 1
ATOM 1579 C CA . VAL A 1 194 ? 15.535 11.822 -18.421 1.00 68.50 194 VAL A CA 1
ATOM 1580 C C . VAL A 1 194 ? 16.713 12.700 -17.972 1.00 68.50 194 VAL A C 1
ATOM 1582 O O . VAL A 1 194 ? 17.244 13.462 -18.778 1.00 68.50 194 VAL A O 1
ATOM 1585 N N . LYS A 1 195 ? 17.132 12.619 -16.700 1.00 67.81 195 LYS A N 1
ATOM 1586 C CA . LYS A 1 195 ? 18.196 13.472 -16.131 1.00 67.81 195 LYS A CA 1
ATOM 1587 C C . LYS A 1 195 ? 19.589 13.126 -16.636 1.00 67.81 195 LYS A C 1
ATOM 1589 O O . LYS A 1 195 ? 20.403 14.028 -16.799 1.00 67.81 195 LYS A O 1
ATOM 1594 N N . GLU A 1 196 ? 19.878 11.853 -16.876 1.00 57.31 196 GLU A N 1
ATOM 1595 C CA . GLU A 1 196 ? 21.218 11.420 -17.282 1.00 57.31 196 GLU A CA 1
ATOM 1596 C C . GLU A 1 196 ? 21.526 11.688 -18.782 1.00 57.31 196 GLU A C 1
ATOM 1598 O O . GLU A 1 196 ? 22.527 11.189 -19.296 1.00 57.31 196 GLU A O 1
ATOM 1603 N N . ASP A 1 197 ? 20.685 12.460 -19.501 1.00 55.44 197 ASP A N 1
ATOM 1604 C CA . ASP A 1 197 ? 20.776 12.709 -20.962 1.00 55.44 197 ASP A CA 1
ATOM 1605 C C . ASP A 1 197 ? 20.973 11.398 -21.749 1.00 55.44 197 ASP A C 1
ATOM 1607 O O . ASP A 1 197 ? 21.657 11.302 -22.773 1.00 55.44 197 ASP A O 1
ATOM 1611 N N . VAL A 1 198 ? 20.407 10.320 -21.198 1.00 50.75 198 VAL A N 1
ATOM 1612 C CA . VAL A 1 198 ? 20.570 8.969 -21.727 1.00 50.75 198 VAL A CA 1
ATOM 1613 C C . VAL A 1 198 ? 19.753 8.852 -23.002 1.00 50.75 198 VAL A C 1
ATOM 1615 O O . VAL A 1 198 ? 20.154 8.128 -23.906 1.00 50.75 198 VAL A O 1
ATOM 1618 N N . PHE A 1 199 ? 18.689 9.634 -23.148 1.00 44.66 199 PHE A N 1
ATOM 1619 C CA . PHE A 1 199 ? 18.127 9.938 -24.453 1.00 44.66 199 PHE A CA 1
ATOM 1620 C C . PHE A 1 199 ? 18.876 11.116 -25.078 1.00 44.66 199 PHE A C 1
ATOM 1622 O O . PHE A 1 199 ? 18.839 12.206 -24.511 1.00 44.66 199 PHE A O 1
ATOM 1629 N N . PRO A 1 200 ? 19.530 10.950 -26.240 1.00 43.88 200 PRO A N 1
ATOM 1630 C CA . PRO A 1 200 ? 20.107 12.095 -26.915 1.00 43.88 200 PRO A CA 1
ATOM 1631 C C . PRO A 1 200 ? 18.968 13.021 -27.349 1.00 43.88 200 PRO A C 1
ATOM 1633 O O . PRO A 1 200 ? 18.058 12.621 -28.082 1.00 43.88 200 PRO A O 1
ATOM 1636 N N . LYS A 1 201 ? 19.005 14.265 -26.869 1.00 44.69 201 LYS A N 1
ATOM 1637 C CA . LYS A 1 201 ? 18.167 15.338 -27.408 1.00 44.69 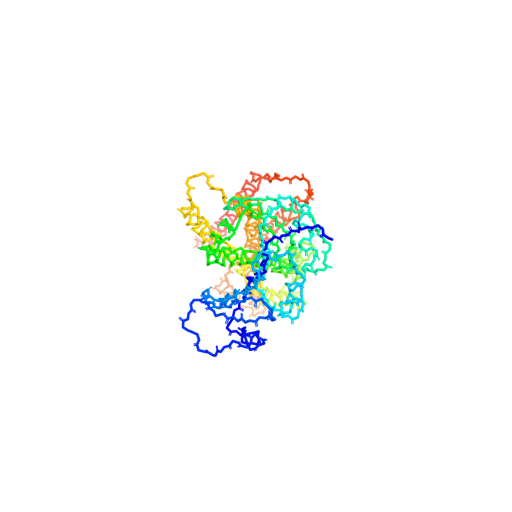201 LYS A CA 1
ATOM 1638 C C . LYS A 1 201 ? 18.466 15.457 -28.902 1.00 44.69 201 LYS A C 1
ATOM 1640 O O . LYS A 1 201 ? 19.620 15.322 -29.300 1.00 44.69 201 LYS A O 1
ATOM 1645 N N . LEU A 1 202 ? 17.441 15.698 -29.721 1.00 42.34 202 LEU A N 1
ATOM 1646 C CA . LEU A 1 202 ? 17.571 15.891 -31.175 1.00 42.34 202 LEU A CA 1
ATOM 1647 C C . LEU A 1 202 ? 18.705 16.867 -31.535 1.00 42.34 202 LEU A C 1
ATOM 1649 O O . LEU A 1 202 ? 19.427 16.642 -32.501 1.00 42.34 202 LEU A O 1
ATOM 1653 N N . ASP A 1 203 ? 18.895 17.884 -30.697 1.00 39.44 203 ASP A N 1
ATOM 1654 C CA . ASP A 1 203 ? 19.893 18.942 -30.866 1.00 39.44 203 ASP A CA 1
ATOM 1655 C C . ASP A 1 203 ? 21.327 18.499 -30.506 1.00 39.44 203 ASP A C 1
ATOM 1657 O O . ASP A 1 203 ? 22.293 19.122 -30.939 1.00 39.44 203 ASP A O 1
ATOM 1661 N N . ASN A 1 204 ? 21.464 17.404 -29.746 1.00 39.53 204 ASN A N 1
ATOM 1662 C CA . ASN A 1 204 ? 22.728 16.808 -29.296 1.00 39.53 204 ASN A CA 1
ATOM 1663 C C . ASN A 1 204 ? 23.046 15.478 -29.993 1.00 39.53 204 ASN A C 1
ATOM 1665 O O . ASN A 1 204 ? 24.098 14.888 -29.741 1.00 39.53 204 ASN A O 1
ATOM 1669 N N . LEU A 1 205 ? 22.152 14.970 -30.847 1.00 39.88 205 LEU A N 1
ATOM 1670 C CA . LEU A 1 205 ? 22.523 13.910 -31.770 1.00 39.88 205 LEU A CA 1
ATOM 1671 C C . LEU A 1 205 ? 23.552 14.514 -32.720 1.00 39.88 205 LEU A C 1
ATOM 1673 O O . LEU A 1 205 ? 23.197 15.461 -33.430 1.00 39.88 205 LEU A O 1
ATOM 1677 N N . PRO A 1 206 ? 24.798 14.004 -32.776 1.00 37.91 206 PRO A N 1
ATOM 1678 C CA . PRO A 1 206 ? 25.697 14.387 -33.843 1.00 37.91 206 PRO A CA 1
ATOM 1679 C C . PRO A 1 206 ? 24.980 13.987 -35.124 1.00 37.91 206 PRO A C 1
ATOM 1681 O O . PRO A 1 206 ? 24.871 12.811 -35.476 1.00 37.91 206 PRO A O 1
ATOM 1684 N N . THR A 1 207 ? 24.387 14.975 -35.794 1.00 38.72 207 THR A N 1
ATOM 1685 C CA . THR A 1 207 ? 23.887 14.788 -37.138 1.00 38.72 207 THR A CA 1
ATOM 1686 C C . THR A 1 207 ? 25.154 14.499 -37.898 1.00 38.72 207 THR A C 1
ATOM 1688 O O . THR A 1 207 ? 25.927 15.417 -38.174 1.00 38.72 207 THR A O 1
ATOM 1691 N N . PHE A 1 208 ? 25.435 13.221 -38.139 1.00 41.84 208 PHE A N 1
ATOM 1692 C CA . PHE A 1 208 ? 26.558 12.843 -38.963 1.00 41.84 208 PHE A CA 1
ATOM 1693 C C . PHE A 1 208 ? 26.182 13.327 -40.358 1.00 41.84 208 PHE A C 1
ATOM 1695 O O . PHE A 1 208 ? 25.576 12.619 -41.162 1.00 41.84 208 PHE A O 1
ATOM 1702 N N . LYS A 1 209 ? 26.470 14.601 -40.626 1.00 35.72 209 LYS A N 1
ATOM 1703 C CA . LYS A 1 209 ? 26.516 15.151 -41.960 1.00 35.72 209 LYS A CA 1
ATOM 1704 C C . LYS A 1 209 ? 27.721 14.460 -42.577 1.00 35.72 209 LYS A C 1
ATOM 1706 O O . LYS A 1 209 ? 28.803 15.030 -42.643 1.00 35.72 209 LYS A O 1
ATOM 1711 N N . VAL A 1 210 ? 27.529 13.216 -43.032 1.00 39.69 210 VAL A N 1
ATOM 1712 C CA . VAL A 1 210 ? 28.342 12.664 -44.111 1.00 39.69 210 VAL A CA 1
ATOM 1713 C C . VAL A 1 210 ? 27.988 13.531 -45.320 1.00 39.69 210 VAL A C 1
ATOM 1715 O O . VAL A 1 210 ? 27.241 13.132 -46.209 1.00 39.69 210 VAL A O 1
ATOM 1718 N N . SER A 1 211 ? 28.475 14.770 -45.363 1.00 36.69 211 SER A N 1
ATOM 1719 C CA . SER A 1 211 ? 28.734 15.391 -46.642 1.00 36.69 211 SER A CA 1
ATOM 1720 C C . SER A 1 211 ? 29.779 14.483 -47.264 1.00 36.69 211 SER A C 1
ATOM 1722 O O . SER A 1 211 ? 30.935 14.461 -46.844 1.00 36.69 211 SER A O 1
ATOM 1724 N N . THR A 1 212 ? 29.361 13.701 -48.253 1.00 39.94 212 THR A N 1
ATOM 1725 C CA . THR A 1 212 ? 30.165 12.770 -49.061 1.00 39.94 212 THR A CA 1
ATOM 1726 C C . THR A 1 212 ? 31.360 13.434 -49.774 1.00 39.94 212 THR A C 1
ATOM 1728 O O . THR A 1 212 ? 31.947 12.850 -50.677 1.00 39.94 212 THR A O 1
ATOM 1731 N N . ARG A 1 213 ? 31.738 14.658 -49.387 1.00 35.88 213 ARG A N 1
ATOM 1732 C CA . ARG A 1 213 ? 32.788 15.485 -49.976 1.00 35.88 213 ARG A CA 1
ATOM 1733 C C . ARG A 1 213 ? 33.821 16.049 -48.997 1.00 35.88 213 ARG A C 1
ATOM 1735 O O . ARG A 1 213 ? 34.767 16.650 -49.486 1.00 35.88 213 ARG A O 1
ATOM 1742 N N . SER A 1 214 ? 33.700 15.885 -47.676 1.00 40.22 214 SER A N 1
ATOM 1743 C CA . SER A 1 214 ? 34.641 16.554 -46.750 1.00 40.22 214 SER A CA 1
ATOM 1744 C C . SER A 1 214 ? 35.087 15.755 -45.527 1.00 40.22 214 SER A C 1
ATOM 1746 O O . SER A 1 214 ? 35.793 16.312 -44.693 1.00 40.22 214 SER A O 1
ATOM 1748 N N . TRP A 1 215 ? 34.709 14.482 -45.389 1.00 44.12 215 TRP A N 1
ATOM 1749 C CA . TRP A 1 215 ? 35.213 13.669 -44.282 1.00 44.12 215 TRP A CA 1
ATOM 1750 C C . TRP A 1 215 ? 36.580 13.089 -44.649 1.00 44.12 215 TRP A C 1
ATOM 1752 O O . TRP A 1 215 ? 36.672 12.223 -45.522 1.00 44.12 215 TRP A O 1
ATOM 1762 N N . ASN A 1 216 ? 37.645 13.604 -44.031 1.00 50.62 216 ASN A N 1
ATOM 1763 C CA . ASN A 1 216 ? 38.994 13.113 -44.273 1.00 50.62 216 ASN A CA 1
ATOM 1764 C C . ASN A 1 216 ? 39.401 12.168 -43.141 1.00 50.62 216 ASN A C 1
ATOM 1766 O O . ASN A 1 216 ? 39.801 12.607 -42.070 1.00 50.62 216 ASN A O 1
ATOM 1770 N N . VAL A 1 217 ? 39.351 10.864 -43.413 1.00 48.78 217 VAL A N 1
ATOM 1771 C CA . VAL A 1 217 ? 39.767 9.779 -42.499 1.00 48.78 217 VAL A CA 1
ATOM 1772 C C . VAL A 1 217 ? 41.219 9.954 -42.010 1.00 48.78 217 VAL A C 1
ATOM 1774 O O . VAL A 1 217 ? 41.625 9.361 -41.017 1.00 48.78 217 VAL A O 1
ATOM 1777 N N . GLN A 1 218 ? 42.017 10.769 -42.707 1.00 49.59 218 GLN A N 1
ATOM 1778 C CA . GLN A 1 218 ? 43.406 11.078 -42.359 1.00 49.59 218 GLN A CA 1
ATOM 1779 C C . GLN A 1 218 ? 43.555 12.258 -41.383 1.00 49.59 218 GLN A C 1
ATOM 1781 O O . GLN A 1 218 ? 44.666 12.527 -40.935 1.00 49.59 218 GLN A O 1
ATOM 1786 N N . ASN A 1 219 ? 42.474 12.977 -41.063 1.00 62.00 219 ASN A N 1
ATOM 1787 C CA . ASN A 1 219 ? 42.489 14.057 -40.082 1.00 62.00 219 ASN A CA 1
ATOM 1788 C C . ASN A 1 219 ? 42.377 13.478 -38.665 1.00 62.00 219 ASN A C 1
ATOM 1790 O O . ASN A 1 219 ? 41.326 12.970 -38.270 1.00 62.00 219 ASN A O 1
ATOM 1794 N N . ASP A 1 220 ? 43.452 13.588 -37.881 1.00 60.72 220 ASP A N 1
ATOM 1795 C CA . ASP A 1 220 ? 43.504 13.055 -36.516 1.00 60.72 220 ASP A CA 1
ATOM 1796 C C . ASP A 1 220 ? 42.401 13.644 -35.613 1.00 60.72 220 ASP A C 1
ATOM 1798 O O . ASP A 1 220 ? 41.914 12.950 -34.723 1.00 60.72 220 ASP A O 1
ATOM 1802 N N . LYS A 1 221 ? 41.946 14.883 -35.850 1.00 65.38 221 LYS A N 1
ATOM 1803 C CA . LYS A 1 221 ? 40.908 15.521 -35.023 1.00 65.38 221 LYS A CA 1
ATOM 1804 C C . LYS A 1 221 ? 39.539 14.843 -35.168 1.00 65.38 221 LYS A C 1
ATOM 1806 O O . LYS A 1 221 ? 38.907 14.540 -34.159 1.00 65.38 221 LYS A O 1
ATOM 1811 N N . ASP A 1 222 ? 39.131 14.541 -36.400 1.00 57.75 222 ASP A N 1
ATOM 1812 C CA . ASP A 1 222 ? 37.832 13.915 -36.698 1.00 57.75 222 ASP A CA 1
ATOM 1813 C C . ASP A 1 222 ? 37.798 12.454 -36.208 1.00 57.75 222 ASP A C 1
ATOM 1815 O O . ASP A 1 222 ? 36.772 11.951 -35.746 1.00 57.75 222 ASP A O 1
ATOM 1819 N N . PHE A 1 223 ? 38.948 11.771 -36.249 1.00 59.56 223 PHE A N 1
ATOM 1820 C CA . PHE A 1 223 ? 39.100 10.419 -35.712 1.00 59.56 223 PHE A CA 1
ATOM 1821 C C . PHE A 1 223 ? 39.063 10.381 -34.175 1.00 59.56 223 PHE A C 1
ATOM 1823 O O . PHE A 1 223 ? 38.458 9.475 -33.597 1.00 59.56 223 PHE A O 1
ATOM 1830 N N . GLN A 1 224 ? 39.676 11.354 -33.491 1.00 63.84 224 GLN A N 1
ATOM 1831 C CA . GLN A 1 224 ? 39.610 11.435 -32.026 1.00 63.84 224 GLN A CA 1
ATOM 1832 C C . GLN A 1 224 ? 38.197 11.760 -31.534 1.00 63.84 224 GLN A C 1
ATOM 1834 O O . GLN A 1 224 ? 37.748 11.163 -30.557 1.00 63.84 224 GLN A O 1
ATOM 1839 N N . GLU A 1 225 ? 37.465 12.623 -32.241 1.00 62.97 225 GLU A N 1
ATOM 1840 C CA . GLU A 1 225 ? 36.070 12.933 -31.918 1.00 62.97 225 GLU A CA 1
ATOM 1841 C C . GLU A 1 225 ? 35.167 11.692 -32.033 1.00 62.97 225 GLU A C 1
ATOM 1843 O O . GLU A 1 225 ? 34.386 11.405 -31.125 1.00 62.97 225 GLU A O 1
ATOM 1848 N N . LEU A 1 226 ? 35.343 10.878 -33.082 1.00 58.06 226 LEU A N 1
ATOM 1849 C CA . LEU A 1 226 ? 34.661 9.584 -33.223 1.00 58.06 226 LEU A CA 1
ATOM 1850 C C . LEU A 1 226 ? 34.962 8.624 -32.068 1.00 58.06 226 LEU A C 1
ATOM 1852 O O . LEU A 1 226 ? 34.051 7.999 -31.520 1.00 58.06 226 LEU A O 1
ATOM 1856 N N . ARG A 1 227 ? 36.239 8.492 -31.691 1.00 57.94 227 ARG A N 1
ATOM 1857 C CA . ARG A 1 227 ? 36.646 7.620 -30.580 1.00 57.94 227 ARG A CA 1
ATOM 1858 C C . ARG A 1 227 ? 36.062 8.088 -29.255 1.00 57.94 227 ARG A C 1
ATOM 1860 O O . ARG A 1 227 ? 35.641 7.250 -28.462 1.00 57.94 227 ARG A O 1
ATOM 1867 N N . GLN A 1 228 ? 36.012 9.398 -29.032 1.00 66.31 228 GLN A N 1
ATOM 1868 C CA . GLN A 1 228 ? 35.407 9.977 -27.842 1.00 66.31 228 GLN A CA 1
ATOM 1869 C C . GLN A 1 228 ? 33.897 9.708 -27.799 1.00 66.31 228 GLN A C 1
ATOM 1871 O O . GLN A 1 228 ? 33.402 9.190 -26.800 1.00 66.31 228 GLN A O 1
ATOM 1876 N N . GLN A 1 229 ? 33.173 9.953 -28.893 1.00 60.06 229 GLN A N 1
ATOM 1877 C CA . GLN A 1 229 ? 31.732 9.687 -28.966 1.00 60.06 229 GLN A CA 1
ATOM 1878 C C . GLN A 1 229 ? 31.396 8.195 -28.812 1.00 60.06 229 GLN A C 1
ATOM 1880 O O . GLN A 1 229 ? 30.401 7.850 -28.166 1.00 60.06 229 GLN A O 1
ATOM 1885 N N . LEU A 1 230 ? 32.224 7.299 -29.362 1.00 56.38 230 LEU A N 1
ATOM 1886 C CA . LEU A 1 230 ? 32.085 5.855 -29.170 1.00 56.38 230 LEU A CA 1
ATOM 1887 C C . LEU A 1 230 ? 32.332 5.464 -27.707 1.00 56.38 230 LEU A C 1
ATOM 1889 O O . LEU A 1 230 ? 31.516 4.747 -27.130 1.00 56.38 230 LEU A O 1
ATOM 1893 N N . ALA A 1 231 ? 33.404 5.965 -27.086 1.00 59.31 231 ALA A N 1
ATOM 1894 C CA . ALA A 1 231 ? 33.712 5.695 -25.682 1.00 59.31 231 ALA A CA 1
ATOM 1895 C C . ALA A 1 231 ? 32.589 6.179 -24.748 1.00 59.31 231 ALA A C 1
ATOM 1897 O O . ALA A 1 231 ? 32.128 5.431 -23.888 1.00 59.31 231 ALA A O 1
ATOM 1898 N N . GLU A 1 232 ? 32.080 7.394 -24.961 1.00 66.69 232 GLU A N 1
ATOM 1899 C CA . GLU A 1 232 ? 30.947 7.933 -24.205 1.00 66.69 232 GLU A CA 1
ATOM 1900 C C . GLU A 1 232 ? 29.666 7.111 -24.417 1.00 66.69 232 GLU A C 1
ATOM 1902 O O . GLU A 1 232 ? 28.919 6.856 -23.468 1.00 66.69 232 GLU A O 1
ATOM 1907 N N . SER A 1 233 ? 29.413 6.646 -25.643 1.00 62.84 233 SER A N 1
ATOM 1908 C CA . SER A 1 233 ? 28.236 5.831 -25.965 1.00 62.84 233 SER A CA 1
ATOM 1909 C C . SER A 1 233 ? 28.302 4.436 -25.334 1.00 62.84 233 SER A C 1
ATOM 1911 O O . SER A 1 233 ? 27.294 3.972 -24.798 1.00 62.84 233 SER A O 1
ATOM 1913 N N . LEU A 1 234 ? 29.478 3.800 -25.322 1.00 59.09 234 LEU A N 1
ATOM 1914 C CA . LEU A 1 234 ? 29.713 2.503 -24.675 1.00 59.09 234 LEU A CA 1
ATOM 1915 C C . LEU A 1 234 ? 29.560 2.566 -23.148 1.00 59.09 234 LEU A C 1
ATOM 1917 O O . LEU A 1 234 ? 29.186 1.572 -22.534 1.00 59.09 234 LEU A O 1
ATOM 1921 N N . ILE A 1 235 ? 29.780 3.732 -22.533 1.00 65.75 235 ILE A N 1
ATOM 1922 C CA . ILE A 1 235 ? 29.537 3.951 -21.098 1.00 65.75 235 ILE A CA 1
ATOM 1923 C C . ILE A 1 235 ? 28.046 4.204 -20.812 1.00 65.75 235 ILE A C 1
ATOM 1925 O O . ILE A 1 235 ? 27.513 3.735 -19.804 1.00 65.75 235 ILE A O 1
ATOM 1929 N N . LYS A 1 236 ? 27.353 4.946 -21.686 1.00 66.12 236 LYS A N 1
ATOM 1930 C CA . LYS A 1 236 ? 25.938 5.322 -21.500 1.00 66.12 236 LYS A CA 1
ATOM 1931 C C . LYS A 1 236 ? 24.955 4.196 -21.849 1.00 66.12 236 LYS A C 1
ATOM 1933 O O . LYS A 1 236 ? 23.879 4.130 -21.256 1.00 66.12 236 LYS A O 1
ATOM 1938 N N . LEU A 1 237 ? 25.295 3.309 -22.790 1.00 64.56 237 LEU A N 1
ATOM 1939 C CA . LEU A 1 237 ? 24.408 2.226 -23.234 1.00 64.56 237 LEU A CA 1
ATOM 1940 C C . LEU A 1 237 ? 24.055 1.229 -22.115 1.00 64.56 237 LEU A C 1
ATOM 1942 O O . LEU A 1 237 ? 22.860 1.030 -21.903 1.00 64.56 237 LEU A O 1
ATOM 1946 N N . PRO A 1 238 ? 25.010 0.651 -21.357 1.00 62.09 238 PRO A N 1
ATOM 1947 C CA . PRO A 1 238 ? 24.679 -0.299 -20.296 1.00 62.09 238 PRO A CA 1
ATOM 1948 C C . PRO A 1 238 ? 23.761 0.308 -19.234 1.00 62.09 238 PRO A C 1
ATOM 1950 O O . PRO A 1 238 ? 22.822 -0.344 -18.788 1.00 62.09 238 PRO A O 1
ATOM 1953 N N . LYS A 1 239 ? 23.974 1.585 -18.885 1.00 67.12 239 LYS A N 1
ATOM 1954 C CA . LYS A 1 239 ? 23.108 2.320 -17.952 1.00 67.12 239 LYS A CA 1
ATOM 1955 C C . LYS A 1 239 ? 21.679 2.444 -18.483 1.00 67.12 239 LYS A C 1
ATOM 1957 O O . LYS A 1 239 ? 20.736 2.166 -17.751 1.00 67.12 239 LYS A O 1
ATOM 1962 N N . HIS A 1 240 ? 21.513 2.789 -19.762 1.00 68.25 240 HIS A N 1
ATOM 1963 C CA . HIS A 1 240 ? 20.195 2.831 -20.403 1.00 68.25 240 HIS A CA 1
ATOM 1964 C C . HIS A 1 240 ? 19.496 1.470 -20.378 1.00 68.25 240 HIS A C 1
ATOM 1966 O O . HIS A 1 240 ? 18.334 1.392 -19.991 1.00 68.25 240 HIS A O 1
ATOM 1972 N N . THR A 1 241 ? 20.205 0.406 -20.770 1.00 65.75 241 THR A N 1
ATOM 1973 C CA . THR A 1 241 ? 19.677 -0.964 -20.779 1.00 65.75 241 THR A CA 1
ATOM 1974 C C . THR A 1 241 ? 19.178 -1.354 -19.397 1.00 65.75 241 THR A C 1
ATOM 1976 O O . THR A 1 241 ? 18.027 -1.746 -19.254 1.00 65.75 241 THR A O 1
ATOM 1979 N N . VAL A 1 242 ? 20.012 -1.178 -18.368 1.00 68.88 242 VAL A N 1
ATOM 1980 C CA . VAL A 1 242 ? 19.665 -1.533 -16.986 1.00 68.88 242 VAL A CA 1
ATOM 1981 C C . VAL A 1 242 ? 18.431 -0.772 -16.507 1.00 68.88 242 VAL A C 1
ATOM 1983 O O . VAL A 1 242 ? 17.549 -1.370 -15.899 1.00 68.88 242 VAL A O 1
ATOM 1986 N N . LEU A 1 243 ? 18.332 0.527 -16.796 1.00 72.62 243 LEU A N 1
ATOM 1987 C CA . LEU A 1 243 ? 17.194 1.343 -16.368 1.00 72.62 243 LEU A CA 1
ATOM 1988 C C . LEU A 1 243 ? 15.889 0.979 -17.099 1.00 72.62 243 LEU A C 1
ATOM 1990 O O . LEU A 1 243 ? 14.833 0.947 -16.467 1.00 72.62 243 LEU A O 1
ATOM 1994 N N . VAL A 1 244 ? 15.941 0.675 -18.401 1.00 73.12 244 VAL A N 1
ATOM 1995 C CA . VAL A 1 244 ? 14.763 0.230 -19.171 1.00 73.12 244 VAL A CA 1
ATOM 1996 C C . VAL A 1 244 ? 14.313 -1.165 -18.737 1.00 73.12 244 VAL A C 1
ATOM 1998 O O . VAL A 1 244 ? 13.122 -1.382 -18.526 1.00 73.12 244 VAL A O 1
ATOM 2001 N N . GLU A 1 245 ? 15.240 -2.100 -18.533 1.00 73.88 245 GLU A N 1
ATOM 2002 C CA . GLU A 1 245 ? 14.907 -3.421 -17.987 1.00 73.88 245 GLU A CA 1
ATOM 2003 C C . GLU A 1 245 ? 14.333 -3.304 -16.566 1.00 73.88 245 GLU A C 1
ATOM 2005 O O . GLU A 1 245 ? 13.339 -3.951 -16.240 1.00 73.88 245 GLU A O 1
ATOM 2010 N N . ALA A 1 246 ? 14.870 -2.402 -15.737 1.00 72.88 246 ALA A N 1
ATOM 2011 C CA . ALA A 1 246 ? 14.323 -2.125 -14.412 1.00 72.88 246 ALA A CA 1
ATOM 2012 C C . ALA A 1 246 ? 12.881 -1.585 -14.465 1.00 72.88 246 ALA A C 1
ATOM 2014 O O . ALA A 1 246 ? 12.080 -1.944 -13.601 1.00 72.88 246 ALA A O 1
ATOM 2015 N N . LEU A 1 247 ? 12.513 -0.782 -15.477 1.00 76.38 247 LEU A N 1
ATOM 2016 C CA . LEU A 1 247 ? 11.115 -0.385 -15.708 1.00 76.38 247 LEU A CA 1
ATOM 2017 C C . LEU A 1 247 ? 10.230 -1.599 -16.018 1.00 76.38 247 LEU A C 1
ATOM 2019 O O . LEU A 1 247 ? 9.146 -1.715 -15.445 1.00 76.38 247 LEU A O 1
ATOM 2023 N N . GLY A 1 248 ? 10.705 -2.522 -16.861 1.00 71.94 248 GLY A N 1
ATOM 2024 C CA . GLY A 1 248 ? 10.011 -3.781 -17.150 1.00 71.94 248 GLY A CA 1
ATOM 2025 C C . GLY A 1 248 ? 9.791 -4.629 -15.892 1.00 71.94 248 GLY A C 1
ATOM 2026 O O . GLY A 1 248 ? 8.696 -5.148 -15.669 1.00 71.94 248 GLY A O 1
ATOM 2027 N N . VAL A 1 249 ? 10.788 -4.689 -15.004 1.00 74.38 249 VAL A N 1
ATOM 2028 C CA . VAL A 1 249 ? 10.668 -5.346 -13.691 1.00 74.38 249 VAL A CA 1
ATOM 2029 C C . VAL A 1 249 ? 9.604 -4.673 -12.815 1.00 74.38 249 VAL A C 1
ATOM 2031 O O . VAL A 1 249 ? 8.811 -5.376 -12.182 1.00 74.38 249 VAL A O 1
ATOM 2034 N N . GLN A 1 250 ? 9.531 -3.334 -12.781 1.00 83.25 250 GLN A N 1
ATOM 2035 C CA . GLN A 1 250 ? 8.483 -2.637 -12.018 1.00 83.25 250 GLN A CA 1
ATOM 2036 C C . GLN A 1 250 ? 7.086 -2.892 -12.592 1.00 83.25 250 GLN A C 1
ATOM 2038 O O . GLN A 1 250 ? 6.151 -3.134 -11.828 1.00 83.25 250 GLN A O 1
ATOM 2043 N N . LEU A 1 251 ? 6.943 -2.914 -13.921 1.00 80.75 251 LEU A N 1
ATOM 2044 C CA . LEU A 1 251 ? 5.681 -3.249 -14.585 1.00 80.75 251 LEU A CA 1
ATOM 2045 C C . LEU A 1 251 ? 5.212 -4.663 -14.218 1.00 80.75 251 LEU A C 1
ATOM 2047 O O . LEU A 1 251 ? 4.061 -4.862 -13.830 1.00 80.75 251 LEU A O 1
ATOM 2051 N N . GLN A 1 252 ? 6.116 -5.644 -14.277 1.00 76.44 252 GLN A N 1
ATOM 2052 C CA . GLN A 1 252 ? 5.800 -7.021 -13.901 1.00 76.44 252 GLN A CA 1
ATOM 2053 C C . GLN A 1 252 ? 5.465 -7.149 -12.409 1.00 76.44 252 GLN A C 1
ATOM 2055 O O . GLN A 1 252 ? 4.566 -7.910 -12.037 1.00 76.44 252 GLN A O 1
ATOM 2060 N N . THR A 1 253 ? 6.154 -6.390 -11.552 1.00 81.69 253 THR A N 1
ATOM 2061 C CA . THR A 1 253 ? 5.864 -6.324 -10.113 1.00 81.69 253 THR A CA 1
ATOM 2062 C C . THR A 1 253 ? 4.449 -5.802 -9.876 1.00 81.69 253 THR A C 1
ATOM 2064 O O . THR A 1 253 ? 3.703 -6.418 -9.114 1.00 81.69 253 THR A O 1
ATOM 2067 N N . LEU A 1 254 ? 4.046 -4.727 -10.562 1.00 85.12 254 LEU A N 1
ATOM 2068 C CA . LEU A 1 254 ? 2.693 -4.177 -10.477 1.00 85.12 254 LEU A CA 1
ATOM 2069 C C . LEU A 1 254 ? 1.649 -5.216 -10.911 1.00 85.12 254 LEU A C 1
ATOM 2071 O O . LEU A 1 254 ? 0.760 -5.538 -10.126 1.00 85.12 254 LEU A O 1
ATOM 2075 N N . ARG A 1 255 ? 1.803 -5.816 -12.100 1.00 84.88 255 ARG A N 1
ATOM 2076 C CA . ARG A 1 255 ? 0.866 -6.824 -12.641 1.00 84.88 255 ARG A CA 1
ATOM 2077 C C . ARG A 1 255 ? 0.713 -8.048 -11.737 1.00 84.88 255 ARG A C 1
ATOM 2079 O O . ARG A 1 255 ? -0.395 -8.524 -11.505 1.00 84.88 255 ARG A O 1
ATOM 2086 N N . THR A 1 256 ? 1.823 -8.552 -11.199 1.00 82.25 256 THR A N 1
ATOM 2087 C CA . THR A 1 256 ? 1.813 -9.731 -10.317 1.00 82.25 256 THR A CA 1
ATOM 2088 C C . THR A 1 256 ? 1.079 -9.438 -9.007 1.00 82.25 256 THR A C 1
ATOM 2090 O O . THR A 1 256 ? 0.280 -10.255 -8.549 1.00 82.25 256 THR A O 1
ATOM 2093 N N . ASN A 1 257 ? 1.314 -8.262 -8.415 1.00 86.75 257 ASN A N 1
ATOM 2094 C CA . ASN A 1 257 ? 0.638 -7.861 -7.182 1.00 86.75 257 ASN A CA 1
ATOM 2095 C C . ASN A 1 257 ? -0.836 -7.511 -7.420 1.00 86.75 257 ASN A C 1
ATOM 2097 O O . ASN A 1 257 ? -1.648 -7.811 -6.553 1.00 86.75 257 ASN A O 1
ATOM 2101 N N . LEU A 1 258 ? -1.204 -6.981 -8.591 1.00 87.00 258 LEU A N 1
ATOM 2102 C CA . LEU A 1 258 ? -2.605 -6.796 -8.985 1.00 87.00 258 LEU A CA 1
ATOM 2103 C C . LEU A 1 258 ? -3.341 -8.138 -9.061 1.00 87.00 258 LEU A C 1
ATOM 2105 O O . LEU A 1 258 ? -4.392 -8.303 -8.453 1.00 87.00 258 LEU A O 1
ATOM 2109 N N . ALA A 1 259 ? -2.758 -9.139 -9.723 1.00 84.94 259 ALA A N 1
ATOM 2110 C CA . ALA A 1 259 ? -3.359 -10.470 -9.785 1.00 84.94 259 ALA A CA 1
ATOM 2111 C C . ALA A 1 259 ? -3.504 -11.117 -8.391 1.00 84.94 259 ALA A C 1
ATOM 2113 O O . ALA A 1 259 ? -4.478 -11.821 -8.122 1.00 84.94 259 ALA A O 1
ATOM 2114 N N . ALA A 1 260 ? -2.540 -10.892 -7.492 1.00 88.31 260 ALA A N 1
ATOM 2115 C CA . ALA A 1 260 ? -2.615 -11.374 -6.113 1.00 88.31 260 ALA A CA 1
ATOM 2116 C C . ALA A 1 260 ? -3.665 -10.613 -5.281 1.00 88.31 260 ALA A C 1
ATOM 2118 O O . ALA A 1 260 ? -4.375 -11.226 -4.479 1.00 88.31 260 ALA A O 1
ATOM 2119 N N . TYR A 1 261 ? -3.793 -9.303 -5.510 1.00 90.56 261 TYR A N 1
ATOM 2120 C CA . TYR A 1 261 ? -4.825 -8.451 -4.929 1.00 90.56 261 TYR A CA 1
ATOM 2121 C C . TYR A 1 261 ? -6.220 -8.922 -5.341 1.00 90.56 261 TYR A C 1
ATOM 2123 O O . TYR A 1 261 ? -7.048 -9.156 -4.466 1.00 90.56 261 TYR A O 1
ATOM 2131 N N . ASP A 1 262 ? -6.451 -9.159 -6.634 1.00 88.62 262 ASP A N 1
ATOM 2132 C CA . ASP A 1 262 ? -7.739 -9.618 -7.169 1.00 88.62 262 ASP A CA 1
ATOM 2133 C C . ASP A 1 262 ? -8.156 -10.956 -6.546 1.00 88.62 262 ASP A C 1
ATOM 2135 O O . ASP A 1 262 ? -9.248 -11.071 -5.993 1.00 88.62 262 ASP A O 1
ATOM 2139 N N . LYS A 1 263 ? -7.247 -11.938 -6.492 1.00 90.12 263 LYS A N 1
ATOM 2140 C CA . LYS A 1 263 ? -7.515 -13.221 -5.817 1.00 90.12 263 LYS A CA 1
ATOM 2141 C C . LYS A 1 263 ? -7.851 -13.048 -4.335 1.00 90.12 263 LYS A C 1
ATOM 2143 O O . LYS A 1 263 ? -8.683 -13.778 -3.793 1.00 90.12 263 LYS A O 1
ATOM 2148 N N . ARG A 1 264 ? -7.182 -12.117 -3.643 1.00 91.81 264 ARG A N 1
ATOM 2149 C CA . ARG A 1 264 ? -7.457 -11.839 -2.226 1.00 91.81 264 ARG A CA 1
ATOM 2150 C C . ARG A 1 264 ? -8.810 -11.158 -2.053 1.00 91.81 264 ARG A C 1
ATOM 2152 O O . ARG A 1 264 ? -9.553 -11.549 -1.157 1.00 91.81 264 ARG A O 1
ATOM 2159 N N . TYR A 1 265 ? -9.126 -10.196 -2.911 1.00 90.25 265 TYR A N 1
ATOM 2160 C CA . TYR A 1 265 ? -10.404 -9.498 -2.944 1.00 90.25 265 TYR A CA 1
ATOM 2161 C C . TYR A 1 265 ? -11.560 -10.477 -3.181 1.00 90.25 265 TYR A C 1
ATOM 2163 O O . TYR A 1 265 ? -12.507 -10.498 -2.401 1.00 90.25 265 TYR A O 1
ATOM 2171 N N . GLU A 1 266 ? -11.454 -11.359 -4.178 1.00 89.31 266 GLU A N 1
ATOM 2172 C CA . GLU A 1 266 ? -12.450 -12.403 -4.462 1.00 89.31 266 GLU A CA 1
ATOM 2173 C C . GLU A 1 266 ? -12.635 -13.357 -3.279 1.00 89.31 266 GLU A C 1
ATOM 2175 O O . GLU A 1 266 ? -13.761 -13.664 -2.888 1.00 89.31 266 GLU A O 1
ATOM 2180 N N . ARG A 1 267 ? -11.535 -13.783 -2.644 1.00 90.62 267 ARG A N 1
ATOM 2181 C CA . ARG A 1 267 ? -11.591 -14.602 -1.427 1.00 90.62 267 ARG A CA 1
ATOM 2182 C C . ARG A 1 267 ? -12.311 -13.879 -0.289 1.00 90.62 267 ARG A C 1
ATOM 2184 O O . ARG A 1 267 ? -13.093 -14.509 0.418 1.00 90.62 267 ARG A O 1
ATOM 2191 N N . MET A 1 268 ? -12.035 -12.591 -0.079 1.00 90.50 268 MET A N 1
ATOM 2192 C CA . MET A 1 268 ? -12.742 -11.790 0.923 1.00 90.50 268 MET A CA 1
ATOM 2193 C C . MET A 1 268 ? -14.223 -11.677 0.573 1.00 90.50 268 MET A C 1
ATOM 2195 O O . MET A 1 268 ? -15.052 -11.878 1.451 1.00 90.50 268 MET A O 1
ATOM 2199 N N . GLN A 1 269 ? -14.559 -11.439 -0.697 1.00 87.62 269 GLN A N 1
ATOM 2200 C CA . GLN A 1 269 ? -15.942 -11.339 -1.161 1.00 87.62 269 GLN A CA 1
ATOM 2201 C C . GLN A 1 269 ? -16.702 -12.650 -0.958 1.00 87.62 269 GLN A C 1
ATOM 2203 O O . GLN A 1 269 ? -17.849 -12.611 -0.538 1.00 87.62 269 GLN A O 1
ATOM 2208 N N . GLY A 1 270 ? -16.066 -13.802 -1.188 1.00 87.56 270 GLY A N 1
ATOM 2209 C CA . GLY A 1 270 ? -16.671 -15.114 -0.940 1.00 87.56 270 GLY A CA 1
ATOM 2210 C C . GLY A 1 270 ? -16.848 -15.457 0.544 1.00 87.56 270 GLY A C 1
ATOM 2211 O O . GLY A 1 270 ? -17.672 -16.302 0.879 1.00 87.56 270 GLY A O 1
ATOM 2212 N N . LYS A 1 271 ? -16.092 -14.815 1.446 1.00 88.56 271 LYS A N 1
ATOM 2213 C CA . LYS A 1 271 ? -16.322 -14.909 2.899 1.00 88.56 271 LYS A CA 1
ATOM 2214 C C . LYS A 1 271 ? -17.486 -14.039 3.365 1.00 88.56 271 LYS A C 1
ATOM 2216 O O . LYS A 1 271 ? -18.014 -14.274 4.450 1.00 88.56 271 LYS A O 1
ATOM 2221 N N . LEU A 1 272 ? -17.831 -13.014 2.592 1.00 84.00 272 LEU A N 1
ATOM 2222 C CA . LEU A 1 272 ? -19.001 -12.193 2.848 1.00 84.00 272 LEU A CA 1
ATOM 2223 C C . LEU A 1 272 ? -20.250 -12.934 2.360 1.00 84.00 272 LEU A C 1
ATOM 2225 O O . LEU A 1 272 ? -20.218 -13.623 1.342 1.00 84.00 272 LEU A O 1
ATOM 2229 N N . GLY A 1 273 ? -21.355 -12.798 3.091 1.00 71.06 273 GLY A N 1
ATOM 2230 C CA . GLY A 1 273 ? -22.649 -13.300 2.632 1.00 71.06 273 GLY A CA 1
ATOM 2231 C C . GLY A 1 273 ? -23.135 -12.557 1.382 1.00 71.06 273 GLY A C 1
ATOM 2232 O O . GLY A 1 273 ? -22.664 -11.457 1.071 1.00 71.06 273 GLY A O 1
ATOM 2233 N N . GLU A 1 274 ? -24.102 -13.141 0.670 1.00 64.12 274 GLU A N 1
ATOM 2234 C CA . GLU A 1 274 ? -24.743 -12.487 -0.476 1.00 64.12 274 GLU A CA 1
ATOM 2235 C C . GLU A 1 274 ? -25.262 -11.087 -0.089 1.00 64.12 274 GLU A C 1
ATOM 2237 O O . GLU A 1 274 ? -25.963 -10.918 0.905 1.00 64.12 274 GLU A O 1
ATOM 2242 N N . GLY A 1 275 ? -24.898 -10.065 -0.872 1.00 63.75 275 GLY A N 1
ATOM 2243 C CA . GLY A 1 275 ? -25.359 -8.682 -0.690 1.00 63.75 275 GLY A CA 1
ATOM 2244 C C . GLY A 1 275 ? -24.411 -7.741 0.067 1.00 63.75 275 GLY A C 1
ATOM 2245 O O . GLY A 1 275 ? -24.568 -6.523 -0.055 1.00 63.75 275 GLY A O 1
ATOM 2246 N N . GLN A 1 276 ? -23.392 -8.249 0.770 1.00 68.38 276 GLN A N 1
ATOM 2247 C CA . GLN A 1 276 ? -22.370 -7.402 1.404 1.00 68.38 276 GLN A CA 1
ATOM 2248 C C . GLN A 1 276 ? -21.304 -6.941 0.394 1.00 68.38 276 GLN A C 1
ATOM 2250 O O . GLN A 1 276 ? -20.856 -7.701 -0.467 1.00 68.38 276 GLN A O 1
ATOM 2255 N N . LYS A 1 277 ? -20.906 -5.664 0.480 1.00 65.12 277 LYS A N 1
ATOM 2256 C CA . LYS A 1 277 ? -20.073 -4.984 -0.529 1.00 65.12 277 LYS A CA 1
ATOM 2257 C C . LYS A 1 277 ? -18.656 -4.716 -0.006 1.00 65.12 277 LYS A C 1
ATOM 2259 O O . LYS A 1 277 ? -18.504 -4.191 1.089 1.00 65.12 277 LYS A O 1
ATOM 2264 N N . LEU A 1 278 ? -17.636 -4.990 -0.827 1.00 78.19 278 LEU A N 1
ATOM 2265 C CA . LEU A 1 278 ? -16.219 -4.608 -0.636 1.00 78.19 278 LEU A CA 1
ATOM 2266 C C . LEU A 1 278 ? -15.856 -3.318 -1.398 1.00 78.19 278 LEU A C 1
ATOM 2268 O O . LEU A 1 278 ? -14.747 -3.166 -1.913 1.00 78.19 278 LEU A O 1
ATOM 2272 N N . LYS A 1 279 ? -16.801 -2.375 -1.504 1.00 77.75 279 LYS A N 1
ATOM 2273 C CA . LYS A 1 279 ? -16.712 -1.253 -2.455 1.00 77.75 279 LYS A CA 1
ATOM 2274 C C . LYS A 1 279 ? -15.429 -0.431 -2.292 1.00 77.75 279 LYS A C 1
ATOM 2276 O O . LYS A 1 279 ? -14.806 -0.081 -3.288 1.00 77.75 279 LYS A O 1
ATOM 2281 N N . ILE A 1 280 ? -15.010 -0.181 -1.048 1.00 81.31 280 ILE A N 1
ATOM 2282 C CA . ILE A 1 280 ? -13.837 0.658 -0.773 1.00 81.31 280 ILE A CA 1
ATOM 2283 C C . ILE A 1 280 ? -12.538 0.085 -1.353 1.00 81.31 280 ILE A C 1
ATOM 2285 O O . ILE A 1 280 ? -11.688 0.826 -1.836 1.00 81.31 280 ILE A O 1
ATOM 2289 N N . PHE A 1 281 ? -12.399 -1.241 -1.359 1.00 84.31 281 PHE A N 1
ATOM 2290 C CA . PHE A 1 281 ? -11.218 -1.912 -1.895 1.00 84.31 281 PHE A CA 1
ATOM 2291 C C . PHE A 1 281 ? -11.283 -2.039 -3.425 1.00 84.31 281 PHE A C 1
ATOM 2293 O O . PHE A 1 281 ? -10.257 -1.946 -4.098 1.00 84.31 281 PHE A O 1
ATOM 2300 N N . GLY A 1 282 ? -12.489 -2.170 -3.987 1.00 80.00 282 GLY A N 1
ATOM 2301 C CA . GLY A 1 282 ? -12.704 -2.180 -5.437 1.00 80.00 282 GLY A CA 1
ATOM 2302 C C . GLY A 1 282 ? -12.327 -0.856 -6.106 1.00 80.00 282 GLY A C 1
ATOM 2303 O O . GLY A 1 282 ? -11.712 -0.857 -7.169 1.00 80.00 282 GLY A O 1
ATOM 2304 N N . ASP A 1 283 ? -12.592 0.279 -5.455 1.00 80.19 283 ASP A N 1
ATOM 2305 C CA . ASP A 1 283 ? -12.302 1.603 -6.020 1.00 80.19 283 ASP A CA 1
ATOM 2306 C C . ASP A 1 283 ? -10.804 1.818 -6.312 1.00 80.19 283 ASP A C 1
ATOM 2308 O O . ASP A 1 283 ? -10.452 2.380 -7.351 1.00 80.19 283 ASP A O 1
ATOM 2312 N N . PHE A 1 284 ? -9.904 1.322 -5.452 1.00 78.69 284 PHE A N 1
ATOM 2313 C CA . PHE A 1 284 ? -8.456 1.370 -5.699 1.00 78.69 284 PHE A CA 1
ATOM 2314 C C . PHE A 1 284 ? -8.082 0.631 -6.995 1.00 78.69 284 PHE A C 1
ATOM 2316 O O . PHE A 1 284 ? -7.344 1.155 -7.838 1.00 78.69 284 PHE A O 1
ATOM 2323 N N . ARG A 1 285 ? -8.638 -0.572 -7.166 1.00 77.00 285 ARG A N 1
ATOM 2324 C CA . ARG A 1 285 ? -8.431 -1.434 -8.331 1.00 77.00 285 ARG A CA 1
ATOM 2325 C C . ARG A 1 285 ? -8.982 -0.819 -9.611 1.00 77.00 285 ARG A C 1
ATOM 2327 O O . ARG A 1 285 ? -8.315 -0.857 -10.636 1.00 77.00 285 ARG A O 1
ATOM 2334 N N . GLU A 1 286 ? -10.193 -0.283 -9.559 1.00 78.56 286 GLU A N 1
ATOM 2335 C CA . GLU A 1 286 ? -10.932 0.134 -10.752 1.00 78.56 286 GLU A CA 1
ATOM 2336 C C . GLU A 1 286 ? -10.563 1.543 -11.219 1.00 78.56 286 GLU A C 1
ATOM 2338 O O . GLU A 1 286 ? -10.614 1.823 -12.414 1.00 78.56 286 GLU A O 1
ATOM 2343 N N . LYS A 1 287 ? -10.177 2.432 -10.295 1.00 73.81 287 LYS A N 1
ATOM 2344 C CA . LYS A 1 287 ? -9.971 3.854 -10.608 1.00 73.81 287 LYS A CA 1
ATOM 2345 C C . LYS A 1 287 ? -8.505 4.264 -10.654 1.00 73.81 287 LYS A C 1
ATOM 2347 O O . LYS A 1 287 ? -8.146 5.101 -11.474 1.00 73.81 287 LYS A O 1
ATOM 2352 N N . ILE A 1 288 ? -7.654 3.714 -9.784 1.00 70.69 288 ILE A N 1
ATOM 2353 C CA . ILE A 1 288 ? -6.264 4.185 -9.658 1.00 70.69 288 ILE A CA 1
ATOM 2354 C C . ILE A 1 288 ? -5.303 3.357 -10.507 1.00 70.69 288 ILE A C 1
ATOM 2356 O O . ILE A 1 288 ? -4.491 3.903 -11.262 1.00 70.69 288 ILE A O 1
ATOM 2360 N N . LEU A 1 289 ? -5.364 2.034 -10.354 1.00 73.81 289 LEU A N 1
ATOM 2361 C CA . LEU A 1 289 ? -4.381 1.125 -10.938 1.00 73.81 289 LEU A CA 1
ATOM 2362 C C . LEU A 1 289 ? -4.317 1.149 -12.469 1.00 73.81 289 LEU A C 1
ATOM 2364 O O . LEU A 1 289 ? -3.191 1.127 -12.971 1.00 73.81 289 LEU A O 1
ATOM 2368 N N . PRO A 1 290 ? -5.430 1.271 -13.222 1.00 74.44 290 PRO A N 1
ATOM 2369 C CA . PRO A 1 290 ? -5.358 1.289 -14.680 1.00 74.44 290 PRO A CA 1
ATOM 2370 C C . PRO A 1 290 ? -4.480 2.430 -15.201 1.00 74.44 290 PRO A C 1
ATOM 2372 O O . PRO A 1 290 ? -3.673 2.227 -16.105 1.00 74.44 290 PRO A O 1
ATOM 2375 N N . GLY A 1 291 ? -4.559 3.612 -14.576 1.00 72.81 291 GLY A N 1
ATOM 2376 C CA . GLY A 1 291 ? -3.691 4.740 -14.915 1.00 72.81 291 GLY A CA 1
ATOM 2377 C C . GLY A 1 291 ? -2.221 4.475 -14.582 1.00 72.81 291 GLY A C 1
ATOM 2378 O O . GLY A 1 291 ? -1.336 4.800 -15.368 1.00 72.81 291 GLY A O 1
ATOM 2379 N N . HIS A 1 292 ? -1.943 3.832 -13.444 1.00 78.94 292 HIS A N 1
ATOM 2380 C CA . HIS A 1 292 ? -0.573 3.513 -13.031 1.00 78.94 292 HIS A CA 1
ATOM 2381 C C . HIS A 1 292 ? 0.071 2.498 -13.978 1.00 78.94 292 HIS A C 1
ATOM 2383 O O . HIS A 1 292 ? 1.191 2.718 -14.435 1.00 78.94 292 HIS A O 1
ATOM 2389 N N . GLU A 1 293 ? -0.639 1.416 -14.301 1.00 76.81 293 GLU A N 1
ATOM 2390 C CA . GLU A 1 293 ? -0.162 0.402 -15.239 1.00 76.81 293 GLU A CA 1
ATOM 2391 C C . GLU A 1 293 ? 0.065 0.997 -16.630 1.00 76.81 293 GLU A C 1
ATOM 2393 O O . GLU A 1 293 ? 1.158 0.843 -17.177 1.00 76.81 293 GLU A O 1
ATOM 2398 N N . ALA A 1 294 ? -0.914 1.737 -17.164 1.00 73.00 294 ALA A N 1
ATOM 2399 C CA . ALA A 1 294 ? -0.815 2.362 -18.481 1.00 73.00 294 ALA A CA 1
ATOM 2400 C C . ALA A 1 294 ? 0.393 3.304 -18.586 1.00 73.00 294 ALA A C 1
ATOM 2402 O O . ALA A 1 294 ? 1.096 3.292 -19.595 1.00 73.00 294 ALA A O 1
ATOM 2403 N N . HIS A 1 295 ? 0.690 4.076 -17.536 1.00 75.75 295 HIS A N 1
ATOM 2404 C CA . HIS A 1 295 ? 1.862 4.951 -17.517 1.00 75.75 295 HIS A CA 1
ATOM 2405 C C . HIS A 1 295 ? 3.181 4.175 -17.573 1.00 75.75 295 HIS A C 1
ATOM 2407 O O . HIS A 1 295 ? 4.074 4.552 -18.333 1.00 75.75 295 HIS A O 1
ATOM 2413 N N . ILE A 1 296 ? 3.337 3.111 -16.776 1.00 75.94 296 ILE A N 1
ATOM 2414 C CA . ILE A 1 296 ? 4.577 2.319 -16.792 1.00 75.94 296 ILE A CA 1
ATOM 2415 C C . ILE A 1 296 ? 4.719 1.588 -18.130 1.00 75.94 296 ILE A C 1
ATOM 2417 O O . ILE A 1 296 ? 5.810 1.581 -18.694 1.00 75.94 296 ILE A O 1
ATOM 2421 N N . ASP A 1 297 ? 3.633 1.014 -18.650 1.00 72.50 297 ASP A N 1
ATOM 2422 C CA . ASP A 1 297 ? 3.614 0.298 -19.928 1.00 72.50 297 ASP A CA 1
ATOM 2423 C C . ASP A 1 297 ? 3.981 1.232 -21.091 1.00 72.50 297 ASP A C 1
ATOM 2425 O O . ASP A 1 297 ? 4.881 0.928 -21.872 1.00 72.50 297 ASP A O 1
ATOM 2429 N N . GLN A 1 298 ? 3.394 2.430 -21.142 1.00 74.25 298 GLN A N 1
ATOM 2430 C CA . GLN A 1 298 ? 3.731 3.450 -22.135 1.00 74.25 298 GLN A CA 1
ATOM 2431 C C . GLN A 1 298 ? 5.186 3.925 -22.024 1.00 74.25 298 GLN A C 1
ATOM 2433 O O . GLN A 1 298 ? 5.861 4.108 -23.040 1.00 74.25 298 GLN A O 1
ATOM 2438 N N . ASP A 1 299 ? 5.694 4.129 -20.809 1.00 71.94 299 ASP A N 1
ATOM 2439 C CA . ASP A 1 299 ? 7.090 4.516 -20.607 1.00 71.94 299 ASP A CA 1
ATOM 2440 C C . ASP A 1 299 ? 8.038 3.398 -21.042 1.00 71.94 299 ASP A C 1
ATOM 2442 O O . ASP A 1 299 ? 9.008 3.652 -21.750 1.00 71.94 299 ASP A O 1
ATOM 2446 N N . TYR A 1 300 ? 7.734 2.148 -20.701 1.00 71.62 300 TYR A N 1
ATOM 2447 C CA . TYR A 1 300 ? 8.522 1.005 -21.143 1.00 71.62 300 TYR A CA 1
ATOM 2448 C C . TYR A 1 300 ? 8.524 0.908 -22.677 1.00 71.62 300 TYR A C 1
ATOM 2450 O O . TYR A 1 300 ? 9.585 0.961 -23.300 1.00 71.62 300 TYR A O 1
ATOM 2458 N N . LEU A 1 301 ? 7.342 0.897 -23.302 1.00 67.81 301 LEU A N 1
ATOM 2459 C CA . LEU A 1 301 ? 7.183 0.822 -24.757 1.00 67.81 301 LEU A CA 1
ATOM 2460 C C . LEU A 1 301 ? 7.817 2.003 -25.503 1.00 67.81 301 LEU A C 1
ATOM 2462 O O . LEU A 1 301 ? 8.310 1.819 -26.616 1.00 67.81 301 LEU A O 1
ATOM 2466 N N . SER A 1 302 ? 7.831 3.207 -24.926 1.00 66.94 302 SER A N 1
ATOM 2467 C CA . SER A 1 302 ? 8.465 4.377 -25.550 1.00 66.94 302 SER A CA 1
ATOM 2468 C C . SER A 1 302 ? 9.983 4.421 -25.357 1.00 66.94 302 SER A C 1
ATOM 2470 O O . SER A 1 302 ? 10.680 5.047 -26.151 1.00 66.94 302 SER A O 1
ATOM 2472 N N . LEU A 1 303 ? 10.540 3.728 -24.364 1.00 67.62 303 LEU A N 1
ATOM 2473 C CA . LEU A 1 303 ? 11.979 3.768 -24.079 1.00 67.62 303 LEU A CA 1
ATOM 2474 C C . LEU A 1 303 ? 12.724 2.543 -24.645 1.00 67.62 303 LEU A C 1
ATOM 2476 O O . LEU A 1 303 ? 13.889 2.663 -25.042 1.00 67.62 303 LEU A O 1
ATOM 2480 N N . SER A 1 304 ? 12.059 1.391 -24.809 1.00 65.44 304 SER A N 1
ATOM 2481 C CA . SER A 1 304 ? 12.660 0.182 -25.405 1.00 65.44 304 SER A CA 1
ATOM 2482 C C . SER A 1 304 ? 13.131 0.346 -26.864 1.00 65.44 304 SER A C 1
ATOM 2484 O O . SER A 1 304 ? 14.189 -0.189 -27.210 1.00 65.44 304 SER A O 1
ATOM 2486 N N . PRO A 1 305 ? 12.429 1.060 -27.769 1.00 58.97 305 PRO A N 1
ATOM 2487 C CA . PRO A 1 305 ? 12.931 1.293 -29.124 1.00 58.97 305 PRO A CA 1
ATOM 2488 C C . PRO A 1 305 ? 14.169 2.199 -29.149 1.00 58.97 305 PRO A C 1
ATOM 2490 O O . PRO A 1 305 ? 15.087 1.942 -29.927 1.00 58.97 305 PRO A O 1
ATOM 2493 N N . GLY A 1 306 ? 14.250 3.196 -28.256 1.00 57.28 306 GLY A N 1
ATOM 2494 C CA . GLY A 1 306 ? 15.440 4.044 -28.104 1.00 57.28 306 GLY A CA 1
ATOM 2495 C C . GLY A 1 306 ? 16.697 3.246 -27.748 1.00 57.28 306 GLY A C 1
ATOM 2496 O O . GLY A 1 306 ? 17.787 3.553 -28.232 1.00 57.28 306 GLY A O 1
ATOM 2497 N N . LEU A 1 307 ? 16.537 2.156 -26.988 1.00 60.38 307 LEU A N 1
ATOM 2498 C CA . LEU A 1 307 ? 17.626 1.231 -26.682 1.00 60.38 307 LEU A CA 1
ATOM 2499 C C . LEU A 1 307 ? 18.164 0.524 -27.940 1.00 60.38 307 LEU A C 1
ATOM 2501 O O . LEU A 1 307 ? 19.373 0.515 -28.169 1.00 60.38 307 LEU A O 1
ATOM 2505 N N . ARG A 1 308 ? 17.275 -0.012 -28.790 1.00 59.28 308 ARG A N 1
ATOM 2506 C CA . ARG A 1 308 ? 17.661 -0.686 -30.050 1.00 59.28 308 ARG A CA 1
ATOM 2507 C C . ARG A 1 308 ? 18.367 0.253 -31.020 1.00 59.28 308 ARG A C 1
ATOM 2509 O O . ARG A 1 308 ? 19.333 -0.121 -31.683 1.00 59.28 308 ARG A O 1
ATOM 2516 N N . VAL A 1 309 ? 17.888 1.487 -31.083 1.00 55.47 309 VAL A N 1
ATOM 2517 C CA . VAL A 1 309 ? 18.488 2.537 -31.899 1.00 55.47 309 VAL A CA 1
ATOM 2518 C C . VAL A 1 309 ? 19.897 2.883 -31.413 1.00 55.47 309 VAL A C 1
ATOM 2520 O O . VAL A 1 309 ? 20.801 3.006 -32.235 1.00 55.47 309 VAL A O 1
ATOM 2523 N N . ARG A 1 310 ? 20.125 2.995 -30.097 1.00 58.56 310 ARG A N 1
ATOM 2524 C CA . ARG A 1 310 ? 21.470 3.256 -29.563 1.00 58.56 310 ARG A CA 1
ATOM 2525 C C . ARG A 1 310 ? 22.434 2.105 -29.838 1.00 58.56 310 ARG A C 1
ATOM 2527 O O . ARG A 1 310 ? 23.577 2.375 -30.191 1.00 58.56 310 ARG A O 1
ATOM 2534 N N . GLN A 1 311 ? 21.980 0.858 -29.713 1.00 57.59 311 GLN A N 1
ATOM 2535 C CA . GLN A 1 311 ? 22.782 -0.303 -30.105 1.00 57.59 311 GLN A CA 1
ATOM 2536 C C . GLN A 1 311 ? 23.205 -0.186 -31.576 1.00 57.59 311 GLN A C 1
ATOM 2538 O O . GLN A 1 311 ? 24.392 -0.204 -31.877 1.00 57.59 311 GLN A O 1
ATOM 2543 N N . SER A 1 312 ? 22.244 0.095 -32.463 1.00 55.25 312 SER A N 1
ATOM 2544 C CA . SER A 1 312 ? 22.501 0.281 -33.900 1.00 55.25 312 SER A CA 1
ATOM 2545 C C . SER A 1 312 ? 23.463 1.447 -34.188 1.00 55.25 312 SER A C 1
ATOM 2547 O O . SER A 1 312 ? 24.278 1.376 -35.105 1.00 55.25 312 SER A O 1
ATOM 2549 N N . TYR A 1 313 ? 23.392 2.525 -33.400 1.00 55.12 313 TYR A N 1
ATOM 2550 C CA . TYR A 1 313 ? 24.306 3.667 -33.489 1.00 55.12 313 TYR A CA 1
ATOM 2551 C C . TYR A 1 313 ? 25.734 3.320 -33.036 1.00 55.12 313 TYR A C 1
ATOM 2553 O O . TYR A 1 313 ? 26.694 3.701 -33.702 1.00 55.12 313 TYR A O 1
ATOM 2561 N N . ILE A 1 314 ? 25.889 2.573 -31.939 1.00 58.56 314 ILE A N 1
ATOM 2562 C CA . ILE A 1 314 ? 27.195 2.112 -31.437 1.00 58.56 314 ILE A CA 1
ATOM 2563 C C . ILE A 1 314 ? 27.838 1.128 -32.411 1.00 58.56 314 ILE A C 1
ATOM 2565 O O . ILE A 1 314 ? 29.035 1.243 -32.679 1.00 58.56 314 ILE A O 1
ATOM 2569 N N . ASP A 1 315 ? 27.052 0.216 -32.980 1.00 55.84 315 ASP A N 1
ATOM 2570 C CA . ASP A 1 315 ? 27.524 -0.734 -33.986 1.00 55.84 315 ASP A CA 1
ATOM 2571 C C . ASP A 1 315 ? 28.033 0.019 -35.229 1.00 55.84 315 ASP A C 1
ATOM 2573 O O . ASP A 1 315 ? 29.114 -0.272 -35.744 1.00 55.84 315 ASP A O 1
ATOM 2577 N N . ALA A 1 316 ? 27.318 1.069 -35.656 1.00 54.31 316 ALA A N 1
ATOM 2578 C CA . ALA A 1 316 ? 27.757 1.938 -36.745 1.00 54.31 316 ALA A CA 1
ATOM 2579 C C . ALA A 1 316 ? 29.046 2.710 -36.405 1.00 54.31 316 ALA A C 1
ATOM 2581 O O . ALA A 1 316 ? 29.975 2.710 -37.212 1.00 54.31 316 ALA A O 1
ATOM 2582 N N . LEU A 1 317 ? 29.141 3.338 -35.224 1.00 54.72 317 LEU A N 1
ATOM 2583 C CA . LEU A 1 317 ? 30.357 4.039 -34.780 1.00 54.72 317 LEU A CA 1
ATOM 2584 C C . LEU A 1 317 ? 31.566 3.099 -34.705 1.00 54.72 317 LEU A C 1
ATOM 2586 O O . LEU A 1 317 ? 32.655 3.463 -35.148 1.00 54.72 317 LEU A O 1
ATOM 2590 N N . SER A 1 318 ? 31.371 1.888 -34.186 1.00 55.56 318 SER A N 1
ATOM 2591 C CA . SER A 1 318 ? 32.415 0.862 -34.097 1.00 55.56 318 SER A CA 1
ATOM 2592 C C . SER A 1 318 ? 32.895 0.458 -35.491 1.00 55.56 318 SER A C 1
ATOM 2594 O O . SER A 1 318 ? 34.100 0.460 -35.745 1.00 55.56 318 SER A O 1
ATOM 2596 N N . GLY A 1 319 ? 31.962 0.244 -36.427 1.00 54.66 319 GLY A N 1
ATOM 2597 C CA . GLY A 1 319 ? 32.281 -0.014 -37.8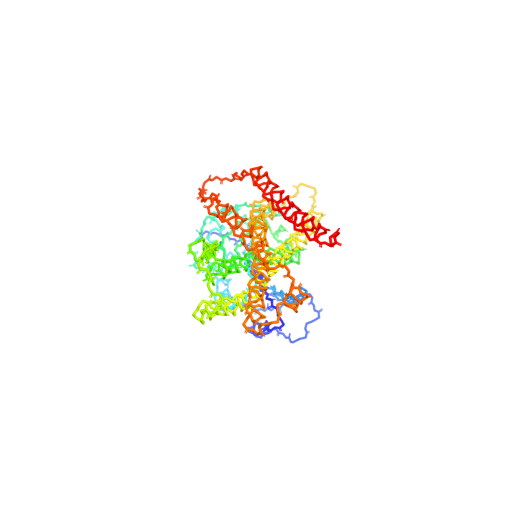32 1.00 54.66 319 GLY A CA 1
ATOM 2598 C C . GLY A 1 319 ? 33.035 1.140 -38.506 1.00 54.66 319 GLY A C 1
ATOM 2599 O O . GLY A 1 319 ? 33.987 0.904 -39.248 1.00 54.66 319 GLY A O 1
ATOM 2600 N N . PHE A 1 320 ? 32.677 2.400 -38.228 1.00 54.69 320 PHE A N 1
ATOM 2601 C CA . PHE A 1 320 ? 33.413 3.565 -38.742 1.00 54.69 320 PHE A CA 1
ATOM 2602 C C . PHE A 1 320 ? 34.840 3.657 -38.186 1.00 54.69 320 PHE A C 1
ATOM 2604 O O . PHE A 1 320 ? 35.770 3.952 -38.944 1.00 54.69 320 PHE A O 1
ATOM 2611 N N . VAL A 1 321 ? 35.035 3.401 -36.889 1.00 56.81 321 VAL A N 1
ATOM 2612 C CA . VAL A 1 321 ? 36.366 3.392 -36.257 1.00 56.81 321 VAL A CA 1
ATOM 2613 C C . VAL A 1 321 ? 37.244 2.296 -36.863 1.00 56.81 321 VAL A C 1
ATOM 2615 O O . VAL A 1 321 ? 38.386 2.572 -37.228 1.00 56.81 321 VAL A O 1
ATOM 2618 N N . GLU A 1 322 ? 36.709 1.088 -37.040 1.00 56.34 322 GLU A N 1
ATOM 2619 C CA . GLU A 1 322 ? 37.433 -0.051 -37.615 1.00 56.34 322 GLU A CA 1
ATOM 2620 C C . GLU A 1 322 ? 37.864 0.204 -39.071 1.00 56.34 322 GLU A C 1
ATOM 2622 O O . GLU A 1 322 ? 39.036 0.030 -39.415 1.00 56.34 322 GLU A O 1
ATOM 2627 N N . VAL A 1 323 ? 36.959 0.723 -39.911 1.00 55.50 323 VAL A N 1
ATOM 2628 C CA . VAL A 1 323 ? 37.275 1.123 -41.296 1.00 55.50 323 VAL A CA 1
ATOM 2629 C C . VAL A 1 323 ? 38.354 2.210 -41.331 1.00 55.50 323 VAL A C 1
ATOM 2631 O O . VAL A 1 323 ? 39.247 2.170 -42.180 1.00 55.50 323 VAL A O 1
ATOM 2634 N N . SER A 1 324 ? 38.302 3.169 -40.403 1.00 55.44 324 SER A N 1
ATOM 2635 C CA . SER A 1 324 ? 39.271 4.270 -40.331 1.00 55.44 324 SER A CA 1
ATOM 2636 C C . SER A 1 324 ? 40.672 3.786 -39.951 1.00 55.44 324 SER A C 1
ATOM 2638 O O . SER A 1 324 ? 41.658 4.209 -40.559 1.00 55.44 324 SER A O 1
ATOM 2640 N N . ILE A 1 325 ? 40.764 2.850 -38.999 1.00 56.81 325 ILE A N 1
ATOM 2641 C CA . ILE A 1 325 ? 42.023 2.191 -38.622 1.00 56.81 325 ILE A CA 1
ATOM 2642 C C . ILE A 1 325 ? 42.598 1.437 -39.826 1.00 56.81 325 ILE A C 1
ATOM 2644 O O . ILE A 1 325 ? 43.753 1.647 -40.195 1.00 56.81 325 ILE A O 1
ATOM 2648 N N . ALA A 1 326 ? 41.782 0.629 -40.504 1.00 56.19 326 ALA A N 1
ATOM 2649 C CA . ALA A 1 326 ? 42.245 -0.179 -41.627 1.00 56.19 326 ALA A CA 1
ATOM 2650 C C . ALA A 1 326 ? 42.671 0.659 -42.854 1.00 56.19 326 ALA A C 1
ATOM 2652 O O . ALA A 1 326 ? 43.627 0.303 -43.552 1.00 56.19 326 ALA A O 1
ATOM 2653 N N . ALA A 1 327 ? 42.012 1.799 -43.098 1.00 55.16 327 ALA A N 1
ATOM 2654 C CA . ALA A 1 327 ? 42.403 2.767 -44.124 1.00 55.16 327 ALA A CA 1
ATOM 2655 C C . ALA A 1 327 ? 43.753 3.435 -43.806 1.00 55.16 327 ALA A C 1
ATOM 2657 O O . ALA A 1 327 ? 44.587 3.599 -44.701 1.00 55.16 327 ALA A O 1
ATOM 2658 N N . ARG A 1 328 ? 43.997 3.774 -42.532 1.00 58.66 328 ARG A N 1
ATOM 2659 C CA . ARG A 1 328 ? 45.273 4.342 -42.063 1.00 58.66 328 ARG A CA 1
ATOM 2660 C C . ARG A 1 328 ? 46.417 3.330 -42.155 1.00 58.66 328 ARG A C 1
ATOM 2662 O O . ARG A 1 328 ? 47.528 3.697 -42.526 1.00 58.66 328 ARG A O 1
ATOM 2669 N N . GLU A 1 329 ? 46.133 2.054 -41.907 1.00 58.31 329 GLU A N 1
ATOM 2670 C CA . GLU A 1 329 ? 47.098 0.950 -42.009 1.00 58.31 329 GLU A CA 1
ATOM 2671 C C . GLU A 1 329 ? 47.316 0.432 -43.445 1.00 58.31 329 GLU A C 1
ATOM 2673 O O . GLU A 1 329 ? 48.115 -0.481 -43.652 1.00 58.31 329 GLU A O 1
ATOM 2678 N N . ARG A 1 330 ? 46.639 1.010 -44.454 1.00 59.28 330 ARG A N 1
ATOM 2679 C CA . ARG A 1 330 ? 46.671 0.581 -45.871 1.00 59.28 330 ARG A CA 1
ATOM 2680 C C . ARG A 1 330 ? 46.296 -0.898 -46.081 1.00 59.28 330 ARG A C 1
ATOM 2682 O O . ARG A 1 330 ? 46.704 -1.508 -47.066 1.00 59.28 330 ARG A O 1
ATOM 2689 N N . ARG A 1 331 ? 45.481 -1.476 -45.193 1.00 52.28 331 ARG A N 1
ATOM 2690 C CA . ARG A 1 331 ? 45.007 -2.875 -45.248 1.00 52.28 331 ARG A CA 1
ATOM 2691 C C . ARG A 1 331 ? 43.557 -2.944 -45.731 1.00 52.28 331 ARG A C 1
ATOM 2693 O O . ARG A 1 331 ? 42.677 -3.463 -45.051 1.00 52.28 331 ARG A O 1
ATOM 2700 N N . ILE A 1 332 ? 43.310 -2.389 -46.917 1.00 41.97 332 ILE A N 1
ATOM 2701 C CA . ILE A 1 332 ? 41.957 -2.207 -47.473 1.00 41.97 332 ILE A CA 1
ATOM 2702 C C . ILE A 1 332 ? 41.239 -3.555 -47.692 1.00 41.97 332 ILE A C 1
ATOM 2704 O O . ILE A 1 332 ? 40.032 -3.641 -47.484 1.00 41.97 332 ILE A O 1
ATOM 2708 N N . GLU A 1 333 ? 41.970 -4.622 -48.033 1.00 42.44 333 GLU A N 1
ATOM 2709 C CA . GLU A 1 333 ? 41.396 -5.964 -48.231 1.00 42.44 333 GLU A CA 1
ATOM 2710 C C . GLU A 1 333 ? 40.910 -6.614 -46.922 1.00 42.44 333 GLU A C 1
ATOM 2712 O O . GLU A 1 333 ? 39.860 -7.255 -46.917 1.00 42.44 333 GLU A O 1
ATOM 2717 N N . ASN A 1 334 ? 41.586 -6.367 -45.792 1.00 43.25 334 ASN A N 1
ATOM 2718 C CA . ASN A 1 334 ? 41.145 -6.847 -44.475 1.00 43.25 334 ASN A CA 1
ATOM 2719 C C . ASN A 1 334 ? 39.989 -6.005 -43.905 1.00 43.25 334 ASN A C 1
ATOM 2721 O O . ASN A 1 334 ? 39.139 -6.538 -43.197 1.00 43.25 334 ASN A O 1
ATOM 2725 N N . ALA A 1 335 ? 39.911 -4.715 -44.257 1.00 38.19 335 ALA A N 1
ATOM 2726 C CA . ALA A 1 335 ? 38.846 -3.799 -43.831 1.00 38.19 335 ALA A CA 1
ATOM 2727 C C . ALA A 1 335 ? 37.449 -4.220 -44.322 1.00 38.19 335 ALA A C 1
ATOM 2729 O O . ALA A 1 335 ? 36.453 -4.032 -43.632 1.00 38.19 335 ALA A O 1
ATOM 2730 N N . ILE A 1 336 ? 37.381 -4.780 -45.536 1.00 37.81 336 ILE A N 1
ATOM 2731 C CA . ILE A 1 336 ? 36.134 -5.213 -46.191 1.00 37.81 336 ILE A CA 1
ATOM 2732 C C . ILE A 1 336 ? 35.710 -6.617 -45.714 1.00 37.81 336 ILE A C 1
ATOM 2734 O O . ILE A 1 336 ? 34.541 -6.980 -45.843 1.00 37.81 336 ILE A O 1
ATOM 2738 N N . ALA A 1 337 ? 36.641 -7.397 -45.151 1.00 39.53 337 ALA A N 1
ATOM 2739 C CA . ALA A 1 337 ? 36.412 -8.765 -44.687 1.00 39.53 337 ALA A CA 1
ATOM 2740 C C . ALA A 1 337 ? 36.189 -8.889 -43.163 1.00 39.53 337 ALA A C 1
ATOM 2742 O O . ALA A 1 337 ? 35.517 -9.828 -42.744 1.00 39.53 337 ALA A O 1
ATOM 2743 N N . GLY A 1 338 ? 36.733 -7.974 -42.347 1.00 40.62 338 GLY A N 1
ATOM 2744 C CA . GLY A 1 338 ? 36.670 -8.034 -40.877 1.00 40.62 338 GLY A CA 1
ATOM 2745 C C . GLY A 1 338 ? 35.518 -7.264 -40.217 1.00 40.62 338 GLY A C 1
ATOM 2746 O O . GLY A 1 338 ? 35.019 -7.707 -39.187 1.00 40.62 338 GLY A O 1
ATOM 2747 N N . GLY A 1 339 ? 35.047 -6.167 -40.819 1.00 39.84 339 GLY A N 1
ATOM 2748 C CA . GLY A 1 339 ? 34.074 -5.266 -40.192 1.00 39.84 339 GLY A CA 1
ATOM 2749 C C . GLY A 1 339 ? 32.663 -5.409 -40.762 1.00 39.84 339 GLY A C 1
ATOM 2750 O O . GLY A 1 339 ? 32.427 -5.188 -41.953 1.00 39.84 339 GLY A O 1
ATOM 2751 N N . GLY A 1 340 ? 31.690 -5.746 -39.917 1.00 37.03 340 GLY A N 1
ATOM 2752 C CA . GLY A 1 340 ? 30.272 -5.743 -40.282 1.00 37.03 340 GLY A CA 1
ATOM 2753 C C . GLY A 1 340 ? 29.817 -4.366 -40.792 1.00 37.03 340 GLY A C 1
ATOM 2754 O O . GLY A 1 340 ? 29.824 -3.392 -40.054 1.00 37.03 340 GLY A O 1
ATOM 2755 N N . ILE A 1 341 ? 29.446 -4.299 -42.074 1.00 38.38 341 ILE A N 1
ATOM 2756 C CA . ILE A 1 341 ? 28.734 -3.235 -42.819 1.00 38.38 341 ILE A CA 1
ATOM 2757 C C . ILE A 1 341 ? 28.350 -1.979 -41.986 1.00 38.38 341 ILE A C 1
ATOM 2759 O O . ILE A 1 341 ? 27.228 -1.862 -41.500 1.00 38.38 341 ILE A O 1
ATOM 2763 N N . GLY A 1 342 ? 29.254 -0.993 -41.886 1.00 38.50 342 GLY A N 1
ATOM 2764 C CA . GLY A 1 342 ? 29.062 0.209 -41.050 1.00 38.50 342 GLY A CA 1
ATOM 2765 C C . GLY A 1 342 ? 28.600 1.508 -41.738 1.00 38.50 342 GLY A C 1
ATOM 2766 O O . GLY A 1 342 ? 28.239 2.453 -41.049 1.00 38.50 342 GLY A O 1
ATOM 2767 N N . ILE A 1 343 ? 28.561 1.613 -43.074 1.00 35.94 343 ILE A N 1
ATOM 2768 C CA . ILE A 1 343 ? 28.414 2.939 -43.738 1.00 35.94 343 ILE A CA 1
ATOM 2769 C C . ILE A 1 343 ? 26.964 3.271 -44.179 1.00 35.94 343 ILE A C 1
ATOM 2771 O O . ILE A 1 343 ? 26.679 4.373 -44.635 1.00 35.94 343 ILE A O 1
ATOM 2775 N N . GLY A 1 344 ? 25.994 2.368 -43.985 1.00 36.75 344 GLY A N 1
ATOM 2776 C CA . GLY A 1 344 ? 24.585 2.598 -44.371 1.00 36.75 344 GLY A CA 1
ATOM 2777 C C . GLY A 1 344 ? 23.578 2.762 -43.223 1.00 36.75 344 GLY A C 1
ATOM 2778 O O . GLY A 1 344 ? 22.483 3.271 -43.444 1.00 36.75 344 GLY A O 1
ATOM 2779 N N . VAL A 1 345 ? 23.920 2.324 -42.008 1.00 33.50 345 VAL A N 1
ATOM 2780 C CA . VAL A 1 345 ? 22.958 2.169 -40.896 1.00 33.50 345 VAL A CA 1
ATOM 2781 C C . VAL A 1 345 ? 22.802 3.455 -40.071 1.00 33.50 345 VAL A C 1
ATOM 2783 O O . VAL A 1 345 ? 21.724 3.717 -39.533 1.00 33.50 345 VAL A O 1
ATOM 2786 N N . ALA A 1 346 ? 23.828 4.311 -40.024 1.00 31.66 346 ALA A N 1
ATOM 2787 C CA . ALA A 1 346 ? 23.813 5.543 -39.229 1.00 31.66 346 ALA A CA 1
ATOM 2788 C C . ALA A 1 346 ? 22.747 6.558 -39.693 1.00 31.66 346 ALA A C 1
ATOM 2790 O O . ALA A 1 346 ? 22.049 7.142 -38.865 1.00 31.66 346 ALA A O 1
ATOM 2791 N N . SER A 1 347 ? 22.560 6.733 -41.007 1.00 35.59 347 SER A N 1
ATOM 2792 C CA . SER A 1 347 ? 21.564 7.669 -41.553 1.00 35.59 347 SER A CA 1
ATOM 2793 C C . SER A 1 347 ? 20.129 7.170 -41.359 1.00 35.59 347 SER A C 1
ATOM 2795 O O . SER A 1 347 ? 19.261 7.944 -40.962 1.00 35.59 347 SER A O 1
ATOM 2797 N N . ALA A 1 348 ? 19.886 5.870 -41.551 1.00 33.19 348 ALA A N 1
ATOM 2798 C CA . ALA A 1 348 ? 18.581 5.254 -41.313 1.00 33.19 348 ALA A CA 1
ATOM 2799 C C . ALA A 1 348 ? 18.182 5.295 -39.826 1.00 33.19 348 ALA A C 1
ATOM 2801 O O . ALA A 1 348 ? 17.025 5.569 -39.503 1.00 33.19 348 ALA A O 1
ATOM 2802 N N . SER A 1 349 ? 19.148 5.100 -38.922 1.00 34.22 349 SER A N 1
ATOM 2803 C CA . SER A 1 349 ? 18.935 5.197 -37.472 1.00 34.22 349 SER A CA 1
ATOM 2804 C C . SER A 1 349 ? 18.620 6.635 -37.046 1.00 34.22 349 SER A C 1
ATOM 2806 O O . SER A 1 349 ? 17.660 6.857 -36.312 1.00 34.22 349 SER A O 1
ATOM 2808 N N . ALA A 1 350 ? 19.343 7.628 -37.577 1.00 34.12 350 ALA A N 1
ATOM 2809 C CA . ALA A 1 350 ? 19.085 9.045 -37.309 1.00 34.12 350 ALA A CA 1
ATOM 2810 C C . ALA A 1 350 ? 17.703 9.512 -37.818 1.00 34.12 350 ALA A C 1
ATOM 2812 O O . ALA A 1 350 ? 17.011 10.267 -37.135 1.00 34.12 350 ALA A O 1
ATOM 2813 N N . SER A 1 351 ? 17.253 9.033 -38.985 1.00 35.22 351 SER A N 1
ATOM 2814 C CA . SER A 1 351 ? 15.907 9.329 -39.503 1.00 35.22 351 SER A CA 1
ATOM 2815 C C . SER A 1 351 ? 14.792 8.664 -38.686 1.00 35.22 351 SER A C 1
ATOM 2817 O O . SER A 1 351 ? 13.753 9.283 -38.453 1.00 35.22 351 SER A O 1
ATOM 2819 N N . ALA A 1 352 ? 15.006 7.437 -38.197 1.00 34.66 352 ALA A N 1
ATOM 2820 C CA . ALA A 1 352 ? 14.075 6.779 -37.280 1.00 34.66 352 ALA A CA 1
ATOM 2821 C C . ALA A 1 352 ? 13.987 7.522 -35.932 1.00 34.66 352 ALA A C 1
ATOM 2823 O O . ALA A 1 352 ? 12.893 7.697 -35.401 1.00 34.66 352 ALA A O 1
ATOM 2824 N N . MET A 1 353 ? 15.113 8.041 -35.424 1.00 33.66 353 MET A N 1
ATOM 2825 C CA . MET A 1 353 ? 15.176 8.855 -34.201 1.00 33.66 353 MET A CA 1
ATOM 2826 C C . MET A 1 353 ? 14.443 10.186 -34.306 1.00 33.66 353 MET A C 1
ATOM 2828 O O . MET A 1 353 ? 13.788 10.586 -33.347 1.00 33.66 353 MET A O 1
ATOM 2832 N N . ALA A 1 354 ? 14.530 10.868 -35.450 1.00 33.72 354 ALA A N 1
ATOM 2833 C CA . ALA A 1 354 ? 13.887 12.167 -35.632 1.00 33.72 354 ALA A CA 1
ATOM 2834 C C . ALA A 1 354 ? 12.354 12.076 -35.554 1.00 33.72 354 ALA A C 1
ATOM 2836 O O . ALA A 1 354 ? 11.719 12.874 -34.864 1.00 33.72 354 ALA A O 1
ATOM 2837 N N . ASN A 1 355 ? 11.765 11.046 -36.168 1.00 35.81 355 ASN A N 1
ATOM 2838 C CA . ASN A 1 355 ? 10.327 10.776 -36.071 1.00 35.81 355 ASN A CA 1
ATOM 2839 C C . ASN A 1 355 ? 9.930 10.251 -34.678 1.00 35.81 355 ASN A C 1
ATOM 2841 O O . ASN A 1 355 ? 8.885 10.618 -34.141 1.00 35.81 355 ASN A O 1
ATOM 2845 N N . PHE A 1 356 ? 10.783 9.435 -34.051 1.00 34.44 356 PHE A N 1
ATOM 2846 C CA . PHE A 1 356 ? 10.551 8.903 -32.705 1.00 34.44 356 PHE A CA 1
ATOM 2847 C C . PHE A 1 356 ? 10.565 9.998 -31.625 1.00 34.44 356 PHE A C 1
ATOM 2849 O O . PHE A 1 356 ? 9.703 10.034 -30.749 1.00 34.44 356 PHE A O 1
ATOM 2856 N N . SER A 1 357 ? 11.494 10.950 -31.728 1.00 32.75 357 SER A N 1
ATOM 2857 C CA . SER A 1 357 ? 11.609 12.085 -30.812 1.00 32.75 357 SER A CA 1
ATOM 2858 C C . SER A 1 357 ? 10.437 13.063 -30.955 1.00 32.75 357 SER A C 1
ATOM 2860 O O . SER A 1 357 ? 9.871 13.466 -29.942 1.00 32.75 357 SER A O 1
ATOM 2862 N N . GLN A 1 358 ? 9.969 13.351 -32.179 1.00 34.47 358 GLN A N 1
ATOM 2863 C CA . GLN A 1 358 ? 8.736 14.131 -32.377 1.00 34.47 358 GLN A CA 1
ATOM 2864 C C . GLN A 1 358 ? 7.501 13.473 -31.741 1.00 34.47 358 GLN A C 1
ATOM 2866 O O . GLN A 1 358 ? 6.580 14.180 -31.341 1.00 34.47 358 GLN A O 1
ATOM 2871 N N . THR A 1 359 ? 7.496 12.143 -31.605 1.00 35.59 359 THR A N 1
ATOM 2872 C CA . THR A 1 359 ? 6.407 11.393 -30.961 1.00 35.59 359 THR A CA 1
ATOM 2873 C C . THR A 1 359 ? 6.513 11.440 -29.429 1.00 35.59 359 THR A C 1
ATOM 2875 O O . THR A 1 359 ? 5.501 11.629 -28.764 1.00 35.59 359 THR A O 1
ATOM 2878 N N . MET A 1 360 ? 7.725 11.379 -28.856 1.00 27.81 360 MET A N 1
ATOM 2879 C CA . MET A 1 360 ? 7.940 11.586 -27.410 1.00 27.81 360 MET A CA 1
ATOM 2880 C C . MET A 1 360 ? 7.672 13.028 -26.951 1.00 27.81 360 MET A C 1
ATOM 2882 O O . MET A 1 360 ? 7.182 13.229 -25.844 1.00 27.81 360 MET A O 1
ATOM 2886 N N . PHE A 1 361 ? 7.945 14.027 -27.797 1.00 32.78 361 PHE A N 1
ATOM 2887 C CA . PHE A 1 361 ? 7.670 15.441 -27.499 1.00 32.78 361 PHE A CA 1
ATOM 2888 C C . PHE A 1 361 ? 6.236 15.888 -27.846 1.00 32.78 361 PHE A C 1
ATOM 2890 O O . PHE A 1 361 ? 5.865 17.020 -27.541 1.00 32.78 361 PHE A O 1
ATOM 2897 N N . ARG A 1 362 ? 5.411 15.013 -28.445 1.00 31.34 362 ARG A N 1
ATOM 2898 C CA . ARG A 1 362 ? 3.975 15.238 -28.712 1.00 31.34 362 ARG A CA 1
ATOM 2899 C C . ARG A 1 362 ? 3.070 14.255 -27.961 1.00 31.34 362 ARG A C 1
ATOM 2901 O O . ARG A 1 362 ? 2.043 13.837 -28.489 1.00 31.34 362 ARG A O 1
ATOM 2908 N N . LEU A 1 363 ? 3.424 13.885 -26.733 1.00 31.38 363 LEU A N 1
ATOM 2909 C CA . LEU A 1 363 ? 2.441 13.297 -25.822 1.00 31.38 363 LEU A CA 1
ATOM 2910 C C . LEU A 1 363 ? 1.681 14.424 -25.107 1.00 31.38 363 LEU A C 1
ATOM 2912 O O . LEU A 1 363 ? 2.295 15.449 -24.800 1.00 31.38 363 LEU A O 1
ATOM 2916 N N . PRO A 1 364 ? 0.357 14.283 -24.899 1.00 31.70 364 PRO A N 1
ATOM 2917 C CA . PRO A 1 364 ? -0.472 15.372 -24.407 1.00 31.70 364 PRO A CA 1
ATOM 2918 C C . PRO A 1 364 ? 0.053 15.804 -23.042 1.00 31.70 364 PRO A C 1
ATOM 2920 O O . PRO A 1 364 ? 0.197 14.976 -22.141 1.00 31.70 364 PRO A O 1
ATOM 2923 N N . GLN A 1 365 ? 0.345 17.094 -22.880 1.00 33.75 365 GLN A N 1
ATOM 2924 C CA . GLN A 1 365 ? 0.390 17.641 -21.534 1.00 33.75 365 GLN A CA 1
ATOM 2925 C C . GLN A 1 365 ? -0.989 17.420 -20.913 1.00 33.75 365 GLN A C 1
ATOM 2927 O O . GLN A 1 365 ? -2.010 17.692 -21.541 1.00 33.75 365 GLN A O 1
ATOM 2932 N N . GLN A 1 366 ? -0.984 16.856 -19.713 1.00 35.03 366 GLN A N 1
ATOM 2933 C CA . GLN A 1 366 ? -2.166 16.591 -18.913 1.00 35.03 366 GLN A CA 1
ATOM 2934 C C . GLN A 1 366 ? -2.984 17.883 -18.758 1.00 35.03 366 GLN A C 1
ATOM 2936 O O . GLN A 1 366 ? -2.492 18.851 -18.180 1.00 35.03 366 GLN A O 1
ATOM 2941 N N . ASP A 1 367 ? -4.229 17.884 -19.236 1.00 36.25 367 ASP A N 1
ATOM 2942 C CA . ASP A 1 367 ? -5.264 18.700 -18.607 1.00 36.25 367 ASP A CA 1
ATOM 2943 C C . ASP A 1 367 ? -5.685 17.936 -17.339 1.00 36.25 367 ASP A C 1
ATOM 2945 O O . ASP A 1 367 ? -6.151 16.797 -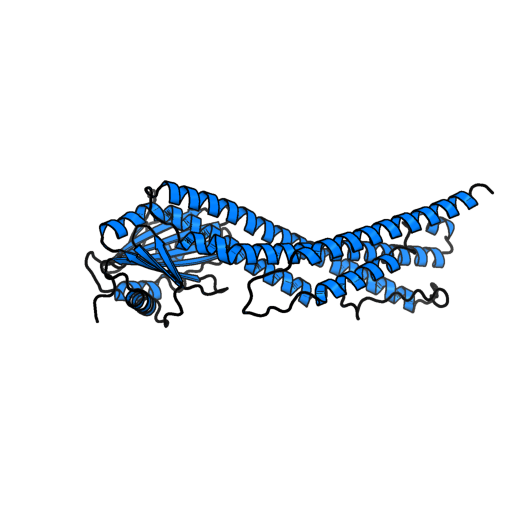17.452 1.00 36.25 367 ASP A O 1
ATOM 2949 N N . PRO A 1 368 ? -5.481 18.486 -16.130 1.00 36.16 368 PRO A N 1
ATOM 2950 C CA . PRO A 1 368 ? -5.803 17.805 -14.878 1.00 36.16 368 PRO A CA 1
ATOM 2951 C C . PRO A 1 368 ? -7.292 17.442 -14.708 1.00 36.16 368 PRO A C 1
ATOM 2953 O O . PRO A 1 368 ? -7.617 16.770 -13.732 1.00 36.16 368 PRO A O 1
ATOM 2956 N N . ASN A 1 369 ? -8.179 17.828 -15.635 1.00 33.03 369 ASN A N 1
ATOM 2957 C CA . ASN A 1 369 ? -9.624 17.620 -15.528 1.00 33.03 369 ASN A CA 1
ATOM 2958 C C . ASN A 1 369 ? -10.254 16.616 -16.517 1.00 33.03 369 ASN A C 1
ATOM 2960 O O . ASN A 1 369 ? -11.481 16.511 -16.534 1.00 33.03 369 ASN A O 1
ATOM 2964 N N . THR A 1 370 ? -9.498 15.854 -17.322 1.00 35.06 370 THR A N 1
ATOM 2965 C CA . THR A 1 370 ? -10.112 14.855 -18.232 1.00 35.06 370 THR A CA 1
ATOM 2966 C C . THR A 1 370 ? -9.454 13.470 -18.182 1.00 35.06 370 THR A C 1
ATOM 2968 O O . THR A 1 370 ? -8.237 13.333 -18.244 1.00 35.06 370 THR A O 1
ATOM 2971 N N . ASN A 1 371 ? -10.294 12.430 -18.069 1.00 34.66 371 ASN A N 1
ATOM 2972 C CA . ASN A 1 371 ? -9.922 11.014 -17.906 1.00 34.66 371 ASN A CA 1
ATOM 2973 C C . ASN A 1 371 ? -9.904 10.206 -19.224 1.00 34.66 371 ASN A C 1
ATOM 2975 O O . ASN A 1 371 ? -9.898 8.978 -19.178 1.00 34.66 371 ASN A O 1
ATOM 2979 N N . GLU A 1 372 ? -9.907 10.836 -20.403 1.00 28.03 372 GLU A N 1
ATOM 2980 C CA . GLU A 1 372 ? -9.958 10.096 -21.675 1.00 28.03 372 GLU A CA 1
ATOM 2981 C C . GLU A 1 372 ? -8.640 10.160 -22.460 1.00 28.03 372 GLU A C 1
ATOM 2983 O O . GLU A 1 372 ? -8.222 11.201 -22.963 1.00 28.03 372 GLU A O 1
ATOM 2988 N N . LEU A 1 373 ? -7.994 8.995 -22.590 1.00 37.25 373 LEU A N 1
ATOM 2989 C CA . LEU A 1 373 ? -6.798 8.760 -23.403 1.00 37.25 373 LEU A CA 1
ATOM 2990 C C . LEU A 1 373 ? -7.190 8.217 -24.787 1.00 37.25 373 LEU A C 1
ATOM 2992 O O . LEU A 1 373 ? -7.747 7.127 -24.912 1.00 37.25 373 LEU A O 1
ATOM 2996 N N . ASN A 1 374 ? -6.843 8.947 -25.852 1.00 35.34 374 ASN A N 1
ATOM 2997 C CA . ASN A 1 374 ? -7.073 8.521 -27.236 1.00 35.34 374 ASN A CA 1
ATOM 2998 C C . ASN A 1 374 ? -5.953 7.572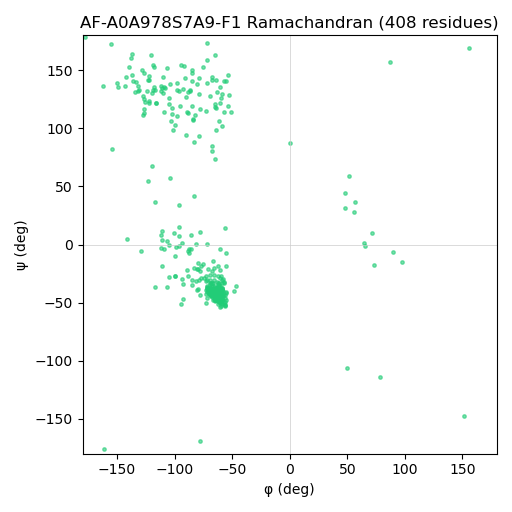 -27.724 1.00 35.34 374 ASN A C 1
ATOM 3000 O O . ASN A 1 374 ? -4.943 7.996 -28.289 1.00 35.34 374 ASN A O 1
ATOM 3004 N N . LEU A 1 375 ? -6.134 6.270 -27.476 1.00 34.19 375 LEU A N 1
ATOM 3005 C CA . LEU A 1 375 ? -5.163 5.192 -27.736 1.00 34.19 375 LEU A CA 1
ATOM 3006 C C . LEU A 1 375 ? -5.015 4.795 -29.221 1.00 34.19 375 LEU A C 1
ATOM 3008 O O . LEU A 1 375 ? -4.032 4.153 -29.593 1.00 34.19 375 LEU A O 1
ATOM 3012 N N . GLN A 1 376 ? -5.955 5.172 -30.093 1.00 33.56 376 GLN A N 1
ATOM 3013 C CA . GLN A 1 376 ? -6.028 4.656 -31.468 1.00 33.56 376 GLN A CA 1
ATOM 3014 C C . GLN A 1 376 ? -4.955 5.251 -32.401 1.00 33.56 376 GLN A C 1
ATOM 3016 O O . GLN A 1 376 ? -4.467 4.583 -33.313 1.00 33.56 376 GLN A O 1
ATOM 3021 N N . ASN A 1 377 ? -4.516 6.482 -32.128 1.00 36.69 377 ASN A N 1
ATOM 3022 C CA . ASN A 1 377 ? -3.543 7.191 -32.965 1.00 36.69 377 ASN A CA 1
ATOM 3023 C C . ASN A 1 377 ? -2.087 6.761 -32.713 1.00 36.69 377 ASN A C 1
ATOM 3025 O O . ASN A 1 377 ? -1.231 6.936 -33.579 1.00 36.69 377 ASN A O 1
ATOM 3029 N N . ALA A 1 378 ? -1.787 6.168 -31.553 1.00 35.72 378 ALA A N 1
ATOM 3030 C CA . ALA A 1 378 ? -0.432 5.739 -31.209 1.00 35.72 378 ALA A CA 1
ATOM 3031 C C . ALA A 1 378 ? -0.011 4.493 -32.012 1.00 35.72 378 ALA A C 1
ATOM 3033 O O . ALA A 1 378 ? 1.027 4.501 -32.673 1.00 35.72 378 ALA A O 1
ATOM 3034 N N . TRP A 1 379 ? -0.849 3.451 -32.038 1.00 32.62 379 TRP A N 1
ATOM 3035 C CA . TRP A 1 379 ? -0.561 2.180 -32.722 1.00 32.62 379 TRP A CA 1
ATOM 3036 C C . TRP A 1 379 ? -0.373 2.329 -34.239 1.00 32.62 379 TRP A C 1
ATOM 3038 O O . TRP A 1 379 ? 0.533 1.719 -34.811 1.00 32.62 379 TRP A O 1
ATOM 3048 N N . ALA A 1 380 ? -1.175 3.182 -34.884 1.00 33.41 380 ALA A N 1
ATOM 3049 C CA . ALA A 1 380 ? -1.058 3.462 -36.316 1.00 33.41 380 ALA A CA 1
ATOM 3050 C C . ALA A 1 380 ? 0.288 4.124 -36.667 1.00 33.41 380 ALA A C 1
ATOM 3052 O O . ALA A 1 380 ? 0.944 3.733 -37.634 1.00 33.41 380 ALA A O 1
ATOM 3053 N N . ASN A 1 381 ? 0.750 5.064 -35.837 1.00 37.81 381 ASN A N 1
ATOM 3054 C CA . ASN A 1 381 ? 2.028 5.745 -36.042 1.00 37.81 381 ASN A CA 1
ATOM 3055 C C . ASN A 1 381 ? 3.226 4.804 -35.821 1.00 37.81 381 ASN A C 1
ATOM 3057 O O . ASN A 1 381 ? 4.190 4.849 -36.588 1.00 37.81 381 ASN A O 1
ATOM 3061 N N . TYR A 1 382 ? 3.153 3.891 -34.845 1.00 41.34 382 TYR A N 1
ATOM 3062 C CA . TYR A 1 382 ? 4.209 2.897 -34.612 1.00 41.34 382 TYR A CA 1
ATOM 3063 C C . TYR A 1 382 ? 4.326 1.867 -35.744 1.00 41.34 382 TYR A C 1
ATOM 3065 O O . TYR A 1 382 ? 5.443 1.551 -36.161 1.00 41.34 382 TYR A O 1
ATOM 3073 N N . GLY A 1 383 ? 3.203 1.385 -36.291 1.00 36.41 383 GLY A N 1
ATOM 3074 C CA . GLY A 1 383 ? 3.203 0.434 -37.411 1.00 36.41 383 GLY A CA 1
ATOM 3075 C C . GLY A 1 383 ? 3.837 1.003 -38.685 1.00 36.41 383 GLY A C 1
ATOM 3076 O O . GLY A 1 383 ? 4.614 0.321 -39.356 1.00 36.41 383 GLY A O 1
ATOM 3077 N N . ILE A 1 384 ? 3.583 2.281 -38.979 1.00 37.94 384 ILE A N 1
ATOM 3078 C CA . ILE A 1 384 ? 4.152 2.976 -40.143 1.00 37.94 384 ILE A CA 1
ATOM 3079 C C . ILE A 1 384 ? 5.673 3.133 -39.996 1.00 37.94 384 ILE A C 1
ATOM 3081 O O . ILE A 1 384 ? 6.419 2.865 -40.938 1.00 37.94 384 ILE A O 1
ATOM 3085 N N . ILE A 1 385 ? 6.159 3.502 -38.807 1.00 40.59 385 ILE A N 1
ATOM 3086 C CA . ILE A 1 385 ? 7.596 3.705 -38.553 1.00 40.59 385 ILE A CA 1
ATOM 3087 C C . ILE A 1 385 ? 8.370 2.382 -38.637 1.00 40.59 385 ILE A C 1
ATOM 3089 O O . ILE A 1 385 ? 9.433 2.322 -39.262 1.00 40.59 385 ILE A O 1
ATOM 3093 N N . LEU A 1 386 ? 7.828 1.310 -38.054 1.00 40.50 386 LEU A N 1
ATOM 3094 C CA . LEU A 1 386 ? 8.439 -0.021 -38.073 1.00 40.50 386 LEU A CA 1
ATOM 3095 C C . LEU A 1 386 ? 8.460 -0.598 -39.503 1.00 40.50 386 LEU A C 1
ATOM 3097 O O . LEU A 1 386 ? 9.469 -1.158 -39.934 1.00 40.50 386 LEU A O 1
ATOM 3101 N N . GLY A 1 387 ? 7.397 -0.358 -40.279 1.00 37.19 387 GLY A N 1
ATOM 3102 C CA . GLY A 1 387 ? 7.327 -0.717 -41.697 1.00 37.19 387 GLY A CA 1
ATOM 3103 C C . GLY A 1 387 ? 8.342 0.030 -42.571 1.00 37.19 387 GLY A C 1
ATOM 3104 O O . GLY A 1 387 ? 9.019 -0.588 -43.394 1.00 37.19 387 GLY A O 1
ATOM 3105 N N . ILE A 1 388 ? 8.511 1.342 -42.366 1.00 42.50 388 ILE A N 1
ATOM 3106 C CA . ILE A 1 388 ? 9.489 2.155 -43.111 1.00 42.50 388 ILE A CA 1
ATOM 3107 C C . ILE A 1 388 ? 10.925 1.728 -42.772 1.00 42.50 388 ILE A C 1
ATOM 3109 O O . ILE A 1 388 ? 11.756 1.590 -43.670 1.00 42.50 388 ILE A O 1
ATOM 3113 N N . SER A 1 389 ? 11.210 1.464 -41.495 1.00 41.44 389 SER A N 1
ATOM 3114 C CA . SER A 1 389 ? 12.516 0.987 -41.021 1.00 41.44 389 SER A CA 1
ATOM 3115 C C . SER A 1 389 ? 12.911 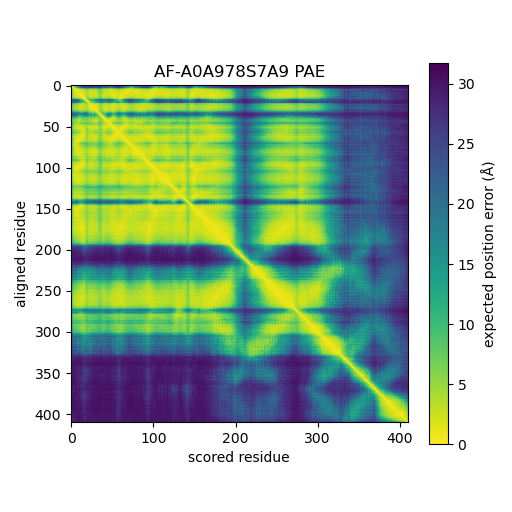-0.351 -41.660 1.00 41.44 389 SER A C 1
ATOM 3117 O O . SER A 1 389 ? 14.002 -0.466 -42.226 1.00 41.44 389 SER A O 1
ATOM 3119 N N . LEU A 1 390 ? 12.013 -1.342 -41.632 1.00 41.09 390 LEU A N 1
ATOM 3120 C CA . LEU A 1 390 ? 12.265 -2.658 -42.220 1.00 41.09 390 LEU A CA 1
ATOM 3121 C C . LEU A 1 390 ? 12.370 -2.589 -43.748 1.00 41.09 390 LEU A C 1
ATOM 3123 O O . LEU A 1 390 ? 13.274 -3.193 -44.326 1.00 41.09 390 LEU A O 1
ATOM 3127 N N . GLY A 1 391 ? 11.504 -1.811 -44.404 1.00 39.84 391 GLY A N 1
ATOM 3128 C CA . GLY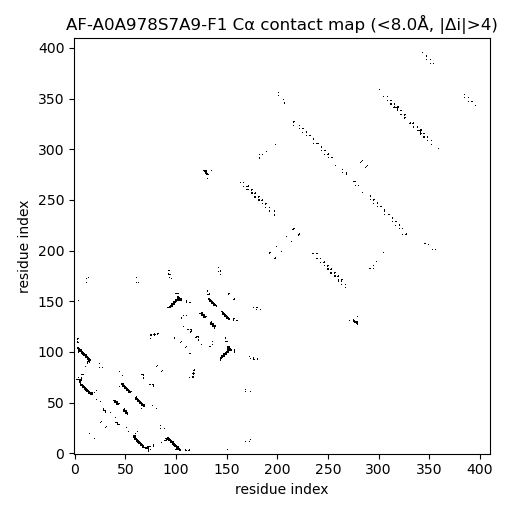 A 1 391 ? 11.514 -1.645 -45.859 1.00 39.84 391 GLY A CA 1
ATOM 3129 C C . GLY A 1 391 ? 12.795 -0.987 -46.381 1.00 39.84 391 GLY A C 1
ATOM 3130 O O . GLY A 1 391 ? 13.373 -1.446 -47.371 1.00 39.84 391 GLY A O 1
ATOM 3131 N N . LEU A 1 392 ? 13.288 0.047 -45.694 1.00 43.19 392 LEU A N 1
ATOM 3132 C CA . LEU A 1 392 ? 14.539 0.717 -46.060 1.00 43.19 392 LEU A CA 1
ATOM 3133 C C . LEU A 1 392 ? 15.761 -0.167 -45.789 1.00 43.19 392 LEU A C 1
ATOM 3135 O O . LEU A 1 392 ? 16.652 -0.238 -46.639 1.00 43.19 392 LEU A O 1
ATOM 3139 N N . GLY A 1 393 ? 15.780 -0.891 -44.665 1.00 39.59 393 GLY A N 1
ATOM 3140 C CA . GLY A 1 393 ? 16.844 -1.845 -44.345 1.00 39.59 393 GLY A CA 1
ATOM 3141 C C . GLY A 1 393 ? 16.962 -2.956 -45.392 1.00 39.59 393 GLY A C 1
ATOM 3142 O O . GLY A 1 393 ? 18.049 -3.208 -45.918 1.00 39.59 393 GLY A O 1
ATOM 3143 N N . PHE A 1 394 ? 15.834 -3.558 -45.778 1.00 43.66 394 PHE A N 1
ATOM 3144 C CA . PHE A 1 394 ? 15.809 -4.620 -46.786 1.00 43.66 394 PHE A CA 1
ATOM 3145 C C . PHE A 1 394 ? 16.177 -4.102 -48.184 1.00 43.66 394 PHE A C 1
ATOM 3147 O O . PHE A 1 394 ? 16.960 -4.729 -48.899 1.00 43.66 394 PHE A O 1
ATOM 3154 N N . GLY A 1 395 ? 15.664 -2.929 -48.573 1.00 43.59 395 GLY A N 1
ATOM 3155 C CA . GLY A 1 395 ? 15.936 -2.332 -49.882 1.00 43.59 395 GLY A CA 1
ATOM 3156 C C . GLY A 1 395 ? 17.402 -1.933 -50.075 1.00 43.59 395 GLY A C 1
ATOM 3157 O O . GLY A 1 395 ? 17.976 -2.158 -51.147 1.00 43.59 395 GLY A O 1
ATOM 3158 N N . LEU A 1 396 ? 18.031 -1.376 -49.036 1.00 43.88 396 LEU A N 1
ATOM 3159 C CA . LEU A 1 396 ? 19.447 -1.006 -49.067 1.00 43.88 396 LEU A CA 1
ATOM 3160 C C . LEU A 1 396 ? 20.351 -2.242 -49.012 1.00 43.88 396 LEU A C 1
ATOM 3162 O O . LEU A 1 396 ? 21.275 -2.343 -49.822 1.00 43.88 396 LEU A O 1
ATOM 3166 N N . GLY A 1 397 ? 20.034 -3.220 -48.156 1.00 41.47 397 GLY A N 1
ATOM 3167 C CA . GLY A 1 397 ? 20.747 -4.500 -48.102 1.00 41.47 397 GLY A CA 1
ATOM 3168 C C . GLY A 1 397 ? 20.711 -5.243 -49.440 1.00 41.47 397 GLY A C 1
ATOM 3169 O O . GLY A 1 397 ? 21.744 -5.692 -49.940 1.00 41.47 397 GLY A O 1
ATOM 3170 N N . TRP A 1 398 ? 19.547 -5.280 -50.094 1.00 51.72 398 TRP A N 1
ATOM 3171 C CA . TRP A 1 398 ? 19.395 -5.928 -51.395 1.00 51.72 398 TRP A CA 1
ATOM 3172 C C . TRP A 1 398 ? 20.169 -5.216 -52.512 1.00 51.72 398 TRP A C 1
ATOM 3174 O O . TRP A 1 398 ? 20.803 -5.873 -53.344 1.00 51.72 398 TRP A O 1
ATOM 3184 N N . ARG A 1 399 ? 20.180 -3.875 -52.533 1.00 47.53 399 ARG A N 1
ATOM 3185 C CA . ARG A 1 399 ? 20.953 -3.102 -53.522 1.00 47.53 399 ARG A CA 1
ATOM 3186 C C . ARG A 1 399 ? 22.457 -3.305 -53.369 1.00 47.53 399 ARG A C 1
ATOM 3188 O O . ARG A 1 399 ? 23.130 -3.501 -54.381 1.00 47.53 399 ARG A O 1
ATOM 3195 N N . VAL A 1 400 ? 22.966 -3.307 -52.138 1.00 46.84 400 VAL A N 1
ATOM 3196 C CA . VAL A 1 400 ? 24.385 -3.570 -51.853 1.00 46.84 400 VAL A CA 1
ATOM 3197 C C . VAL A 1 400 ? 24.756 -4.996 -52.263 1.00 46.84 400 VAL A C 1
ATOM 3199 O O . VAL A 1 400 ? 25.712 -5.184 -53.016 1.00 46.84 400 VAL A O 1
ATOM 3202 N N . TRP A 1 401 ? 23.948 -5.990 -51.886 1.00 51.03 401 TRP A N 1
ATOM 3203 C CA . TRP A 1 401 ? 24.156 -7.386 -52.281 1.00 51.03 401 TRP A CA 1
ATOM 3204 C C . TRP A 1 401 ? 24.171 -7.573 -53.805 1.00 51.03 401 TRP A C 1
ATOM 3206 O O . TRP A 1 401 ? 25.070 -8.212 -54.356 1.00 51.03 401 TRP A O 1
ATOM 3216 N N . LYS A 1 402 ? 23.227 -6.946 -54.519 1.00 57.59 402 LYS A N 1
ATOM 3217 C CA . LYS A 1 402 ? 23.152 -6.993 -55.987 1.00 57.59 402 LYS A CA 1
ATOM 3218 C C . LYS A 1 402 ? 24.368 -6.338 -56.651 1.00 57.59 402 LYS A C 1
ATOM 3220 O O . LYS A 1 402 ? 24.839 -6.830 -57.675 1.00 57.59 402 LYS A O 1
ATOM 3225 N N . HIS A 1 403 ? 24.884 -5.247 -56.087 1.00 51.00 403 HIS A N 1
ATOM 3226 C CA . HIS A 1 403 ? 26.051 -4.550 -56.628 1.00 51.00 403 HIS A CA 1
ATOM 3227 C C . HIS A 1 403 ? 27.348 -5.350 -56.419 1.00 51.00 403 HIS A C 1
ATOM 3229 O O . HIS A 1 403 ? 28.166 -5.443 -57.335 1.00 51.00 403 HIS A O 1
ATOM 3235 N N . LEU A 1 404 ? 27.489 -6.010 -55.265 1.00 51.41 404 LEU A N 1
ATOM 3236 C CA . LEU A 1 404 ? 28.612 -6.902 -54.963 1.00 51.41 404 LEU A CA 1
ATOM 3237 C C . LEU A 1 404 ? 28.599 -8.166 -55.837 1.00 51.41 404 LEU A C 1
ATOM 3239 O O . LEU A 1 404 ? 29.636 -8.551 -56.374 1.00 51.41 404 LEU A O 1
ATOM 3243 N N . ASN A 1 405 ? 27.427 -8.764 -56.078 1.00 52.59 405 ASN A N 1
ATOM 3244 C CA . ASN A 1 405 ? 27.310 -9.928 -56.963 1.00 52.59 405 ASN A CA 1
ATOM 3245 C C . ASN A 1 405 ? 27.545 -9.601 -58.445 1.00 52.59 405 ASN A C 1
ATOM 3247 O O . ASN A 1 405 ? 27.983 -10.469 -59.196 1.00 52.59 405 ASN A O 1
ATOM 3251 N N . LYS A 1 406 ? 27.302 -8.357 -58.878 1.00 59.19 406 LYS A N 1
ATOM 3252 C CA . LYS A 1 406 ? 27.585 -7.931 -60.257 1.00 59.19 406 LYS A CA 1
ATOM 3253 C C . LYS A 1 406 ? 29.090 -7.804 -60.530 1.00 59.19 406 LYS A C 1
ATOM 3255 O O . LYS A 1 406 ? 29.513 -8.062 -61.649 1.00 59.19 406 LYS A O 1
ATOM 3260 N N . LYS A 1 407 ? 29.891 -7.466 -59.512 1.00 47.59 407 LYS A N 1
ATOM 3261 C CA . LYS A 1 407 ? 31.361 -7.398 -59.605 1.00 47.59 407 LYS A CA 1
ATOM 3262 C C . LYS A 1 407 ? 32.063 -8.758 -59.515 1.00 47.59 407 LYS A C 1
ATOM 3264 O O . LYS A 1 407 ? 33.219 -8.836 -59.885 1.00 47.59 407 LYS A O 1
ATOM 3269 N N . ARG A 1 408 ? 31.383 -9.812 -59.048 1.00 45.44 408 ARG A N 1
ATOM 3270 C CA . ARG A 1 408 ? 31.921 -11.189 -59.003 1.00 45.44 408 ARG A CA 1
ATOM 3271 C C . ARG A 1 408 ? 31.694 -11.996 -60.292 1.00 45.44 408 ARG A C 1
ATOM 3273 O O . ARG A 1 408 ? 32.100 -13.148 -60.351 1.00 45.44 408 ARG A O 1
ATOM 3280 N N . ARG A 1 409 ? 30.991 -11.435 -61.285 1.00 43.03 409 ARG A N 1
ATOM 3281 C CA . ARG A 1 409 ? 30.687 -12.087 -62.579 1.00 43.03 409 ARG A CA 1
ATOM 3282 C C . ARG A 1 409 ? 31.423 -11.463 -63.776 1.00 43.03 409 ARG A C 1
ATOM 3284 O O . ARG A 1 409 ? 31.069 -11.758 -64.913 1.00 43.03 409 ARG A O 1
ATOM 3291 N N . VAL A 1 410 ? 32.402 -10.604 -63.512 1.00 39.38 410 VAL A N 1
ATOM 3292 C CA . VAL A 1 410 ? 33.416 -10.116 -64.460 1.00 39.38 410 VAL A CA 1
ATOM 3293 C C . VAL A 1 410 ? 34.752 -10.547 -63.888 1.00 39.38 410 VAL A C 1
ATOM 3295 O O . VAL A 1 410 ? 35.595 -11.004 -64.682 1.00 39.38 410 VAL A O 1
#